Protein AF-A0A9D8K2C7-F1 (afdb_monomer)

Sequence (635 aa):
MTPASSPAPPLPLERQSLEAIFAPKTVAVIGATEEPGSVGRALLHNLIGSSFGGMVFPVNPKRPSVLGVKAYPRIADAPDPVDLAVIATPAPTVPAIVGECAQAGVKGGLITSTGFRERGAAGAELEKQVKAQAGAMRIVGPGSLGIMRPPIGLNATFARPSPRPGSIALVSQSATLGASILDWGQREQVGFSAFISTGGMLDADWSDFIELLDEDAHTQSILIYMESIPNPRAFISAARKAAYNKPIIALKAGRLAGSDAALDAAFRRCGVLRVDQLADLFSMAEVLTKQPRPKGSRLTIVTNAGGPGVVAADALLAGGGELADLSSDTITALNESLAGQWSQGNPVDIRNDATPERYAKAAEILSKDNNSDGLLVILTPLDVTEPTRAAELIAPFARVPGKPILAAWMGGDEVAAGIALLNGAGVPTFVYPDIAARAFNNMRRHSDTIRGIYETPAALDDEATSAQSASAIIQSAHEAGRTALDPAETAQLLAAYNIPMAAGDSGISQSGGFELAVASAIDEVFGPAILFGAGGRHVEAIGGTALGIPPLNTTLARRLMEQTRLYGPRRRSTSLARDPPLPHAIRDAERAARRNADHHSPHPPRRRTVMDFYFAPTRSRNALIATLSPDSSSM

Secondary structure (DSSP, 8-state):
-PPPPPPPPPPTT----THHHHS-SEEEEET----TT-HHHHHHHHHHHS---SEEEEE-TT-SEETTEE-BSSGGGSSS--SEEEE-S-GGGHHHHHHHHHHTT--EEEE----SGGG-HHHHHHHHHHHHHHTT-EEE-SS--EEEEGGGTEEEES-S--PPEEEEEEEES-HHHHHHHHHHHHHTT--EEEEEE-TT-SS--HHHHHHHHHH-TT-SEEEEEES--S-HHHHHHHHHHHHTTS-EEEEE--GGGS-HHHHHHHHHHHTEEEESSHHHHHHHHHHHHHSPPPSSSEEEEEESSHHHHHHHHHHHHHTT-EE----HHHHHHHHHHTTT-S-SSSSEE--TT--HHHHHHHHHHHHT-TT-SEEEEEE---TTT-HHHHHHHHGGGS-BTTB-EEEEE--SHHHHHHHHHHHHHT--EESSHHHHHHHHHHHHHHHHHHHHHS-PPPPPTTHHHHHHHHHHHHHHHHHTT-SS--HHHHHHHHHHTT-------S----SSPPEEEEEEEEETTTEEEEEEEE-GGGHHHH--EEEE-SSPPHHHHHHHHHTSTTSSPPP--SSS--PPPTHHHHHHHHHHHHTTSS--------------------SS----EEE--------

Structure (mmCIF, N/CA/C/O backbone):
data_AF-A0A9D8K2C7-F1
#
_entry.id   AF-A0A9D8K2C7-F1
#
loop_
_atom_site.group_PDB
_atom_site.id
_atom_site.type_symbol
_atom_site.label_atom_id
_atom_site.label_alt_id
_atom_site.label_comp_id
_atom_site.label_asym_id
_atom_site.label_entity_id
_atom_site.label_seq_id
_atom_site.pdbx_PDB_ins_code
_atom_site.Cartn_x
_atom_site.Cartn_y
_atom_site.Cartn_z
_atom_site.occupancy
_atom_site.B_iso_or_equiv
_atom_site.auth_seq_id
_atom_site.auth_comp_id
_atom_site.auth_asym_id
_atom_site.auth_atom_id
_atom_site.pdbx_PDB_model_num
ATOM 1 N N . MET A 1 1 ? 12.678 13.456 49.932 1.00 36.06 1 MET A N 1
ATOM 2 C CA . MET A 1 1 ? 11.507 12.974 49.172 1.00 36.06 1 MET A CA 1
ATOM 3 C C . MET A 1 1 ? 11.961 12.768 47.741 1.00 36.06 1 MET A C 1
ATOM 5 O O . MET A 1 1 ? 12.173 13.735 47.026 1.00 36.06 1 MET A O 1
ATOM 9 N N . THR A 1 2 ? 12.263 11.525 47.389 1.00 24.92 2 THR A N 1
ATOM 10 C CA . THR A 1 2 ? 12.669 11.099 46.046 1.00 24.92 2 THR A CA 1
ATOM 11 C C . THR A 1 2 ? 11.449 11.097 45.117 1.00 24.92 2 THR A C 1
ATOM 13 O O . THR A 1 2 ? 10.378 10.665 45.548 1.00 24.92 2 THR A O 1
ATOM 16 N N . PRO A 1 3 ? 11.561 11.583 43.869 1.00 30.11 3 PRO A N 1
ATOM 17 C CA . PRO A 1 3 ? 10.468 11.507 42.913 1.00 30.11 3 PRO A CA 1
ATOM 18 C C . PRO A 1 3 ? 10.289 10.047 42.480 1.00 30.11 3 PRO A C 1
ATOM 20 O O . PRO A 1 3 ? 11.251 9.376 42.108 1.00 30.11 3 PRO A O 1
ATOM 23 N N . ALA A 1 4 ? 9.057 9.552 42.583 1.00 28.48 4 ALA A N 1
ATOM 24 C CA . ALA A 1 4 ? 8.687 8.205 42.178 1.00 28.48 4 ALA A CA 1
ATOM 25 C C . ALA A 1 4 ? 8.972 8.002 40.681 1.00 28.48 4 ALA A C 1
ATOM 27 O O . ALA A 1 4 ? 8.486 8.754 39.834 1.00 28.48 4 ALA A O 1
ATOM 28 N N . SER A 1 5 ? 9.765 6.981 40.366 1.00 31.25 5 SER A N 1
ATOM 29 C CA . SER A 1 5 ? 9.952 6.472 39.013 1.00 31.25 5 SER A CA 1
ATOM 30 C C . SER A 1 5 ? 8.601 6.036 38.442 1.00 31.25 5 SER A C 1
ATOM 32 O O . SER A 1 5 ? 7.881 5.249 39.057 1.00 31.25 5 SER A O 1
ATOM 34 N N . SER A 1 6 ? 8.245 6.547 37.260 1.00 32.38 6 SER A N 1
ATOM 35 C CA . SER A 1 6 ? 7.119 5.998 36.496 1.00 32.38 6 SER A CA 1
ATOM 36 C C . SER A 1 6 ? 7.367 4.508 36.232 1.00 32.38 6 SER A C 1
ATOM 38 O O . SER A 1 6 ? 8.497 4.147 35.886 1.00 32.38 6 SER A O 1
ATOM 40 N N . PRO A 1 7 ? 6.357 3.637 36.392 1.00 31.56 7 PRO A N 1
ATOM 41 C CA . PRO A 1 7 ? 6.517 2.218 36.117 1.00 31.56 7 PRO A CA 1
ATOM 42 C C . PRO A 1 7 ? 6.860 2.016 34.637 1.00 31.56 7 PRO A C 1
ATOM 44 O O . PRO A 1 7 ? 6.276 2.651 33.756 1.00 31.56 7 PRO A O 1
ATOM 47 N N . ALA A 1 8 ? 7.836 1.146 34.376 1.00 32.53 8 ALA A N 1
ATOM 48 C CA . ALA A 1 8 ? 8.187 0.725 33.028 1.00 32.53 8 ALA A CA 1
ATOM 49 C C . ALA A 1 8 ? 6.946 0.159 32.306 1.00 32.53 8 ALA A C 1
ATOM 51 O O . ALA A 1 8 ? 6.132 -0.517 32.945 1.00 32.53 8 ALA A O 1
ATOM 52 N N . PRO A 1 9 ? 6.781 0.415 30.995 1.00 34.62 9 PRO A N 1
ATOM 53 C CA . PRO A 1 9 ? 5.708 -0.199 30.227 1.00 34.62 9 PRO A CA 1
ATOM 54 C C . PRO A 1 9 ? 5.828 -1.733 30.298 1.00 34.62 9 PRO A C 1
ATOM 56 O O . PRO A 1 9 ? 6.949 -2.252 30.294 1.00 34.62 9 PRO A O 1
ATOM 59 N N . PRO A 1 10 ? 4.704 -2.465 30.380 1.00 32.38 10 PRO A N 1
ATOM 60 C CA . PRO A 1 10 ? 4.723 -3.922 30.440 1.00 32.38 10 PRO A CA 1
ATOM 61 C C . PRO A 1 10 ? 5.419 -4.524 29.207 1.00 32.38 10 PRO A C 1
ATOM 63 O O . PRO A 1 10 ? 5.342 -3.986 28.101 1.00 32.38 10 PRO A O 1
ATOM 66 N N . LEU A 1 11 ? 6.127 -5.638 29.422 1.00 30.45 11 LEU A N 1
ATOM 67 C CA . LEU A 1 11 ? 6.847 -6.395 28.392 1.00 30.45 11 LEU A CA 1
ATOM 68 C C . LEU A 1 11 ? 5.890 -6.963 27.310 1.00 30.45 11 LEU A C 1
ATOM 70 O O . LEU A 1 11 ? 4.712 -7.176 27.595 1.00 30.45 11 LEU A O 1
ATOM 74 N N . PRO A 1 12 ? 6.373 -7.274 26.087 1.00 36.28 12 PRO A N 1
ATOM 75 C CA . PRO A 1 12 ? 5.540 -7.497 24.890 1.00 36.28 12 PRO A CA 1
ATOM 76 C C . PRO A 1 12 ? 4.705 -8.796 24.822 1.00 36.28 12 PRO A C 1
ATOM 78 O O . PRO A 1 12 ? 4.229 -9.135 23.745 1.00 36.28 12 PRO A O 1
ATOM 81 N N . LEU A 1 13 ? 4.536 -9.556 25.909 1.00 34.50 13 LEU A N 1
ATOM 82 C CA . LEU A 1 13 ? 4.024 -10.940 25.859 1.00 34.50 13 LEU A CA 1
ATOM 83 C C . LEU A 1 13 ? 2.559 -11.142 26.303 1.00 34.50 13 LEU A C 1
ATOM 85 O O . LEU A 1 13 ? 2.091 -12.274 26.301 1.00 34.50 13 LEU A O 1
ATOM 89 N N . GLU A 1 14 ? 1.803 -10.082 26.607 1.00 37.16 14 GLU A N 1
ATOM 90 C CA . GLU A 1 14 ? 0.367 -10.179 26.962 1.00 37.16 14 GLU A CA 1
ATOM 91 C C . GLU A 1 14 ? -0.550 -9.281 26.107 1.00 37.16 14 GLU A C 1
ATOM 93 O O . GLU A 1 14 ? -1.615 -8.846 26.548 1.00 37.16 14 GLU A O 1
ATOM 98 N N . ARG A 1 15 ? -0.185 -8.975 24.855 1.00 51.72 15 ARG A N 1
ATOM 99 C CA . ARG A 1 15 ? -1.154 -8.356 23.935 1.00 51.72 15 ARG A CA 1
ATOM 100 C C . ARG A 1 15 ? -2.144 -9.421 23.469 1.00 51.72 15 ARG A C 1
ATOM 102 O O . ARG A 1 15 ? -1.786 -10.317 22.713 1.00 51.72 15 ARG A O 1
ATOM 109 N N . GLN A 1 16 ? -3.391 -9.334 23.932 1.00 59.31 16 GLN A N 1
ATOM 110 C CA . GLN A 1 16 ? -4.469 -10.197 23.446 1.00 59.31 16 GLN A CA 1
ATOM 111 C C . GLN A 1 16 ? -4.608 -10.056 21.924 1.00 59.31 16 GLN A C 1
ATOM 113 O O . GLN A 1 16 ? -4.633 -8.939 21.399 1.00 59.31 16 GLN A O 1
ATOM 118 N N . SER A 1 17 ? -4.673 -11.197 21.237 1.00 79.44 17 SER A N 1
ATOM 119 C CA . SER A 1 17 ? -4.676 -11.302 19.775 1.00 79.44 17 SER A CA 1
ATOM 120 C C . SER A 1 17 ? -5.853 -10.556 19.130 1.00 79.44 17 SER A C 1
ATOM 122 O O . SER A 1 17 ? -6.982 -10.617 19.617 1.00 79.44 17 SER A O 1
ATOM 124 N N . LEU A 1 18 ? -5.607 -9.902 17.987 1.00 91.75 18 LEU A N 1
ATOM 125 C CA . LEU A 1 18 ? -6.655 -9.325 17.130 1.00 91.75 18 LEU A CA 1
ATOM 126 C C . LEU A 1 18 ? -7.414 -10.391 16.312 1.00 91.75 18 LEU A C 1
ATOM 128 O O . LEU A 1 18 ? -8.276 -10.050 15.504 1.00 91.75 18 LEU A O 1
ATOM 132 N N . GLU A 1 19 ? -7.136 -11.681 16.511 1.00 91.00 19 GLU A N 1
ATOM 133 C CA . GLU A 1 19 ? -7.762 -12.789 15.779 1.00 91.00 19 GLU A CA 1
ATOM 134 C C . GLU A 1 19 ? -9.296 -12.753 15.824 1.00 91.00 19 GLU A C 1
ATOM 136 O O . GLU A 1 19 ? -9.931 -12.948 14.792 1.00 91.00 19 GLU A O 1
ATOM 141 N N . ALA A 1 20 ? -9.903 -12.395 16.961 1.00 93.94 20 ALA A N 1
ATOM 142 C CA . ALA A 1 20 ? -11.362 -12.277 17.073 1.00 93.94 20 ALA A CA 1
ATOM 143 C C . ALA A 1 20 ? -11.963 -11.213 16.136 1.00 93.94 20 ALA A C 1
ATOM 145 O O . ALA A 1 20 ? -13.133 -11.293 15.783 1.00 93.94 20 ALA A O 1
ATOM 146 N N . ILE A 1 21 ? -11.170 -10.222 15.721 1.00 96.44 21 ILE A N 1
ATOM 147 C CA . ILE A 1 21 ? -11.585 -9.193 14.766 1.00 96.44 21 ILE A CA 1
ATOM 148 C C . ILE A 1 21 ? -11.337 -9.673 13.329 1.00 96.44 21 ILE A C 1
ATOM 150 O O . ILE A 1 21 ? -12.168 -9.452 12.456 1.00 96.44 21 ILE A O 1
ATOM 154 N N . PHE A 1 22 ? -10.225 -10.363 13.070 1.00 95.12 22 PHE A N 1
ATOM 155 C CA . PHE A 1 22 ? -9.765 -10.673 11.710 1.00 95.12 22 PHE A CA 1
ATOM 156 C C . PHE A 1 22 ? -10.126 -12.066 11.185 1.00 95.12 22 PHE A C 1
ATOM 158 O O . PHE A 1 22 ? -10.127 -12.276 9.975 1.00 95.12 22 PHE A O 1
ATOM 165 N N . ALA A 1 23 ? -10.450 -13.008 12.058 1.00 94.75 23 ALA A N 1
ATOM 166 C CA . ALA A 1 23 ? -10.960 -14.327 11.705 1.00 94.75 23 ALA A CA 1
ATOM 167 C C . ALA A 1 23 ? -12.166 -14.717 12.590 1.00 94.75 23 ALA A C 1
ATOM 169 O O . ALA A 1 23 ? -12.165 -15.797 13.185 1.00 94.75 23 ALA A O 1
ATOM 170 N N . PRO A 1 24 ? -13.201 -13.855 12.706 1.00 96.88 24 PRO A N 1
ATOM 171 C CA . PRO A 1 24 ? -14.381 -14.157 13.502 1.00 96.88 24 PRO A CA 1
ATOM 172 C C . PRO A 1 24 ? -15.173 -15.307 12.881 1.00 96.88 24 PRO A C 1
ATOM 174 O O . PRO A 1 24 ? -15.330 -15.389 11.661 1.00 96.88 24 PRO A O 1
ATOM 177 N N . LYS A 1 25 ? -15.750 -16.151 13.734 1.00 96.19 25 LYS A N 1
ATOM 178 C CA . LYS A 1 25 ? -16.777 -17.128 13.356 1.00 96.19 25 LYS A CA 1
ATOM 179 C C . LYS A 1 25 ? -18.174 -16.543 13.523 1.00 96.19 25 LYS A C 1
ATOM 181 O O . LYS A 1 25 ? -19.073 -16.908 12.769 1.00 96.19 25 LYS A O 1
ATOM 186 N N . THR A 1 26 ? -18.335 -15.609 14.458 1.00 97.69 26 THR A N 1
ATOM 187 C CA . THR A 1 26 ? -19.609 -14.951 14.756 1.00 97.69 26 THR A CA 1
ATOM 188 C C . THR A 1 26 ? -19.449 -13.434 14.806 1.00 97.69 26 THR A C 1
ATOM 190 O O . THR A 1 26 ? -18.631 -12.915 15.568 1.00 97.69 26 THR A O 1
ATOM 193 N N . VAL A 1 27 ? -20.269 -12.709 14.040 1.00 98.50 27 VAL A N 1
ATOM 194 C CA . VAL A 1 27 ? -20.254 -11.241 13.958 1.00 98.50 27 VAL A CA 1
ATOM 195 C C . VAL A 1 27 ? -21.612 -10.668 14.358 1.00 98.50 27 VAL A C 1
ATOM 197 O O . VAL A 1 27 ? -22.629 -10.995 13.751 1.00 98.50 27 VAL A O 1
ATOM 200 N N . ALA A 1 28 ? -21.645 -9.760 15.333 1.00 98.62 28 ALA A N 1
ATOM 201 C CA . ALA A 1 28 ? -22.831 -8.970 15.650 1.00 98.62 28 ALA A CA 1
ATOM 202 C C . ALA A 1 28 ? -22.754 -7.582 15.002 1.00 98.62 28 ALA A C 1
ATOM 204 O O . ALA A 1 28 ? -21.729 -6.909 15.089 1.00 98.62 28 ALA A O 1
ATOM 205 N N . VAL A 1 29 ? -23.847 -7.119 14.390 1.00 98.62 29 VAL A N 1
ATOM 206 C CA . VAL A 1 29 ? -23.952 -5.768 13.814 1.00 98.62 29 VAL A CA 1
ATOM 207 C C . VAL A 1 29 ? -24.881 -4.927 14.684 1.00 98.62 29 VAL A C 1
ATOM 209 O O . VAL A 1 29 ? -26.107 -5.029 14.592 1.00 98.62 29 VAL A O 1
ATOM 212 N N . ILE A 1 30 ? -24.299 -4.084 15.533 1.00 98.56 30 ILE A N 1
ATOM 213 C CA . ILE A 1 30 ? -25.018 -3.214 16.466 1.00 98.56 30 ILE A CA 1
ATOM 214 C C . ILE A 1 30 ? -25.330 -1.883 15.789 1.00 98.56 30 ILE A C 1
ATOM 216 O O . ILE A 1 30 ? -24.434 -1.159 15.355 1.00 98.56 30 ILE A O 1
ATOM 220 N N . GLY A 1 31 ? -26.621 -1.563 15.697 1.00 97.06 31 GLY A N 1
ATOM 221 C CA . GLY A 1 31 ? -27.118 -0.488 14.834 1.00 97.06 31 GLY A CA 1
ATOM 222 C C . GLY A 1 31 ? -27.579 -0.983 13.459 1.00 97.06 31 GLY A C 1
ATOM 223 O O . GLY A 1 31 ? -27.831 -0.169 12.572 1.00 97.06 31 GLY A O 1
ATOM 224 N N . ALA A 1 32 ? -27.723 -2.302 13.270 1.00 97.31 32 ALA A N 1
ATOM 225 C CA . ALA A 1 32 ? -28.324 -2.874 12.069 1.00 97.31 32 ALA A CA 1
ATOM 226 C C . ALA A 1 32 ? -29.732 -2.306 11.836 1.00 97.31 32 ALA A C 1
ATOM 228 O O . ALA A 1 32 ? -30.547 -2.224 12.754 1.00 97.31 32 ALA A O 1
ATOM 229 N N . THR A 1 33 ? -30.042 -1.913 10.604 1.00 96.81 33 THR A N 1
ATOM 230 C CA . THR A 1 33 ? -31.324 -1.289 10.251 1.00 96.81 33 THR A CA 1
ATOM 231 C C . THR A 1 33 ? -31.664 -1.546 8.784 1.00 96.81 33 THR A C 1
ATOM 233 O O . THR A 1 33 ? -30.819 -1.959 7.991 1.00 96.81 33 THR A O 1
ATOM 236 N N . GLU A 1 34 ? -32.919 -1.309 8.410 1.00 95.19 34 GLU A N 1
ATOM 237 C CA . GLU A 1 34 ? -33.369 -1.378 7.017 1.00 95.19 34 GLU A CA 1
ATOM 238 C C . GLU A 1 34 ? -33.320 -0.030 6.302 1.00 95.19 34 GLU A C 1
ATOM 240 O O . GLU A 1 34 ? -33.529 0.025 5.094 1.00 95.19 34 GLU A O 1
ATOM 245 N N . GLU A 1 35 ? -33.012 1.040 7.033 1.00 96.06 35 GLU A N 1
ATOM 246 C CA . GLU A 1 35 ? -32.975 2.398 6.505 1.00 96.06 35 GLU A CA 1
ATOM 247 C C . GLU A 1 35 ? -31.947 2.528 5.364 1.00 96.06 35 GLU A C 1
ATOM 249 O O . GLU A 1 35 ? -30.747 2.303 5.586 1.00 96.06 35 GLU A O 1
ATOM 254 N N . PRO A 1 36 ? -32.389 2.858 4.134 1.00 93.94 36 PRO A N 1
ATOM 255 C CA . PRO A 1 36 ? -31.495 3.056 2.998 1.00 93.94 36 PRO A CA 1
ATOM 256 C C . PRO A 1 36 ? -30.438 4.130 3.284 1.00 93.94 36 PRO A C 1
ATOM 258 O O . PRO A 1 36 ? -30.740 5.170 3.856 1.00 93.94 36 PRO A O 1
ATOM 261 N N . GLY A 1 37 ? -29.189 3.879 2.884 1.00 92.69 37 GLY A N 1
ATOM 262 C CA . GLY A 1 37 ? -28.073 4.817 3.078 1.00 92.69 37 GLY A CA 1
ATOM 263 C C . GLY A 1 37 ? -27.438 4.805 4.475 1.00 92.69 37 GLY A C 1
ATOM 264 O O . GLY A 1 37 ? -26.394 5.422 4.663 1.00 92.69 37 GLY A O 1
ATOM 265 N N . SER A 1 38 ? -28.008 4.082 5.443 1.00 96.62 38 SER A N 1
ATOM 266 C CA . SER A 1 38 ? -27.406 3.938 6.772 1.00 96.62 38 SER A CA 1
ATOM 267 C C . SER A 1 38 ? -26.191 2.996 6.776 1.00 96.62 38 SER A C 1
ATOM 269 O O . SER A 1 38 ? -26.147 1.985 6.067 1.00 96.62 38 SER A O 1
ATOM 271 N N . VAL A 1 39 ? -25.216 3.293 7.642 1.00 96.88 39 VAL A N 1
ATOM 272 C CA . VAL A 1 39 ? -24.001 2.475 7.828 1.00 96.88 39 VAL A CA 1
ATOM 273 C C . VAL A 1 39 ? -24.344 1.066 8.316 1.00 96.88 39 VAL A C 1
ATOM 275 O O . VAL A 1 39 ? -23.843 0.086 7.769 1.00 96.88 39 VAL A O 1
ATOM 278 N N . GLY A 1 40 ? -25.246 0.945 9.296 1.00 97.50 40 GLY A N 1
ATOM 279 C CA . GLY A 1 40 ? -25.658 -0.349 9.846 1.00 97.50 40 GLY A CA 1
ATOM 280 C C . GLY A 1 40 ? -26.328 -1.265 8.818 1.00 97.50 40 GLY A C 1
ATOM 281 O O . GLY A 1 40 ? -26.097 -2.473 8.836 1.00 97.50 40 GLY A O 1
ATOM 282 N N . ARG A 1 41 ? -27.108 -0.704 7.879 1.00 97.38 41 ARG A N 1
ATOM 283 C CA . ARG A 1 41 ? -27.660 -1.467 6.750 1.00 97.38 41 ARG A CA 1
ATOM 284 C C . ARG A 1 41 ? -26.556 -1.967 5.821 1.00 97.38 41 ARG A C 1
ATOM 286 O O . ARG A 1 41 ? -26.582 -3.132 5.438 1.00 97.38 41 ARG A O 1
ATOM 293 N N . ALA A 1 42 ? -25.623 -1.090 5.445 1.00 97.12 42 ALA A N 1
ATOM 294 C CA . ALA A 1 42 ? -24.540 -1.420 4.520 1.00 97.12 42 ALA A CA 1
ATOM 295 C C . ALA A 1 42 ? -23.621 -2.517 5.079 1.00 97.12 42 ALA A C 1
ATOM 297 O O . ALA A 1 42 ? -23.322 -3.472 4.371 1.00 97.12 42 ALA A O 1
ATOM 298 N N . LEU A 1 43 ? -23.255 -2.425 6.362 1.00 97.44 43 LEU A N 1
ATOM 299 C CA . LEU A 1 43 ? -22.472 -3.448 7.060 1.00 97.44 43 LEU A CA 1
ATOM 300 C C . LEU A 1 43 ? -23.153 -4.815 7.033 1.00 97.44 43 LEU A C 1
ATOM 302 O O . LEU A 1 43 ? -22.537 -5.804 6.642 1.00 97.44 43 LEU A O 1
ATOM 306 N N . LEU A 1 44 ? -24.430 -4.868 7.425 1.00 97.50 44 LEU A N 1
ATOM 307 C CA . LEU A 1 44 ? -25.172 -6.123 7.436 1.00 97.50 44 LEU A CA 1
ATOM 308 C C . LEU A 1 44 ? -25.287 -6.703 6.023 1.00 97.50 44 LEU A C 1
ATOM 310 O O . LEU A 1 44 ? -25.009 -7.880 5.834 1.00 97.50 44 LEU A O 1
ATOM 314 N N . HIS A 1 45 ? -25.642 -5.873 5.038 1.00 96.50 45 HIS A N 1
ATOM 315 C CA . HIS A 1 45 ? -25.727 -6.278 3.636 1.00 96.50 45 HIS A CA 1
ATOM 316 C C . HIS A 1 45 ? -24.400 -6.845 3.112 1.00 96.50 45 HIS A C 1
ATOM 318 O O . HIS A 1 45 ? -24.396 -7.870 2.439 1.00 96.50 45 HIS A O 1
ATOM 324 N N . ASN A 1 46 ? -23.275 -6.206 3.430 1.00 96.00 46 ASN A N 1
ATOM 325 C CA . ASN A 1 46 ? -21.958 -6.641 2.975 1.00 96.00 46 ASN A CA 1
ATOM 326 C C . ASN A 1 46 ? -21.505 -7.954 3.620 1.00 96.00 46 ASN A C 1
ATOM 328 O O . ASN A 1 46 ? -20.892 -8.767 2.936 1.00 96.00 46 ASN A O 1
ATOM 332 N N . LEU A 1 47 ? -21.828 -8.172 4.897 1.00 95.75 47 LEU A N 1
ATOM 333 C CA . LEU A 1 47 ? -21.513 -9.413 5.606 1.00 95.75 47 LEU A CA 1
ATOM 334 C C . LEU A 1 47 ? -22.339 -10.602 5.107 1.00 95.75 47 LEU A C 1
ATOM 336 O O . LEU A 1 47 ? -21.795 -11.689 4.958 1.00 95.75 47 LEU A O 1
ATOM 340 N N . ILE A 1 48 ? -23.638 -10.412 4.851 1.00 94.38 48 ILE A N 1
ATOM 341 C CA . ILE A 1 48 ? -24.517 -11.500 4.379 1.00 94.38 48 ILE A CA 1
ATOM 342 C C . ILE A 1 48 ? -24.437 -11.714 2.862 1.00 94.38 48 ILE A C 1
ATOM 344 O O . ILE A 1 48 ? -24.795 -12.779 2.372 1.00 94.38 48 ILE A O 1
ATOM 348 N N . GLY A 1 49 ? -24.020 -10.688 2.114 1.00 91.19 49 GLY A N 1
ATOM 349 C CA . GLY A 1 49 ? -23.866 -10.734 0.661 1.00 91.19 49 GLY A CA 1
ATOM 350 C C . GLY A 1 49 ? -22.500 -11.243 0.199 1.00 91.19 49 GLY A C 1
ATOM 351 O O . GLY A 1 49 ? -22.314 -11.467 -0.996 1.00 91.19 49 GLY A O 1
ATOM 352 N N . SER A 1 50 ? -21.536 -11.404 1.108 1.00 89.44 50 SER A N 1
ATOM 353 C CA . SER A 1 50 ? -20.226 -11.978 0.807 1.00 89.44 50 SER A CA 1
ATOM 354 C C . SER A 1 50 ? -20.202 -13.493 1.034 1.00 89.44 50 SER A C 1
ATOM 356 O O . SER A 1 50 ? -21.144 -14.090 1.547 1.00 89.44 50 SER A O 1
ATOM 358 N N . SER A 1 51 ? -19.091 -14.142 0.683 1.00 91.25 51 SER A N 1
ATOM 359 C CA . SER A 1 51 ? -18.843 -15.561 0.973 1.00 91.25 51 SER A CA 1
ATOM 360 C C . SER A 1 51 ? -18.427 -15.823 2.430 1.00 91.25 51 SER A C 1
ATOM 362 O O . SER A 1 51 ? -17.761 -16.821 2.706 1.00 91.25 51 SER A O 1
ATOM 364 N N . PHE A 1 52 ? -18.765 -14.923 3.362 1.00 94.38 52 PHE A N 1
ATOM 365 C CA . PHE A 1 52 ? -18.448 -15.083 4.778 1.00 94.38 52 PHE A CA 1
ATOM 366 C C . PHE A 1 52 ? -19.197 -16.298 5.339 1.00 94.38 52 PHE A C 1
ATOM 368 O O . PHE A 1 52 ? -20.415 -16.288 5.470 1.00 94.38 52 PHE A O 1
ATOM 375 N N . GLY A 1 53 ? -18.462 -17.361 5.665 1.00 89.69 53 GLY A N 1
ATOM 376 C CA . GLY A 1 53 ? -19.035 -18.616 6.168 1.00 89.69 53 GLY A CA 1
ATOM 377 C C . GLY A 1 53 ? -19.429 -18.601 7.650 1.00 89.69 53 GLY A C 1
ATOM 378 O O . GLY A 1 53 ? -19.751 -19.655 8.193 1.00 89.69 53 GLY A O 1
ATOM 379 N N . GLY A 1 54 ? -19.338 -17.447 8.318 1.00 94.50 54 GLY A N 1
ATOM 380 C CA . GLY A 1 54 ? -19.659 -17.278 9.735 1.00 94.50 54 GLY A CA 1
ATOM 381 C C . GLY A 1 54 ? -21.112 -16.874 9.999 1.00 94.50 54 GLY A C 1
ATOM 382 O O . GLY A 1 54 ? -21.882 -16.571 9.088 1.00 94.50 54 GLY A O 1
ATOM 383 N N . MET A 1 55 ? -21.488 -16.841 11.277 1.00 97.00 55 MET A N 1
ATOM 384 C CA . MET A 1 55 ? -22.812 -16.400 11.724 1.00 97.00 55 MET A CA 1
ATOM 385 C C . MET A 1 55 ? -22.869 -14.877 11.841 1.00 97.00 55 MET A C 1
ATOM 387 O O . MET A 1 55 ? -21.932 -14.248 12.334 1.00 97.00 55 MET A O 1
ATOM 391 N N . VAL A 1 56 ? -23.987 -14.279 11.420 1.00 98.06 56 VAL A N 1
ATOM 392 C CA . VAL A 1 56 ? -24.203 -12.827 11.477 1.00 98.06 56 VAL A CA 1
ATOM 393 C C . VAL A 1 56 ? -25.467 -12.517 12.276 1.00 98.06 56 VAL A C 1
ATOM 395 O O . VAL A 1 56 ? -26.560 -12.947 11.908 1.00 98.06 56 VAL A O 1
ATOM 398 N N . PHE A 1 57 ? -25.328 -11.738 13.352 1.00 98.38 57 PHE A N 1
ATOM 399 C CA . PHE A 1 57 ? -26.423 -11.346 14.242 1.00 98.38 57 PHE A CA 1
ATOM 400 C C . PHE A 1 57 ? -26.699 -9.835 14.173 1.00 98.38 57 PHE A C 1
ATOM 402 O O . PHE A 1 57 ? -25.949 -9.031 14.732 1.00 98.38 57 PHE A O 1
ATOM 409 N N . PRO A 1 58 ? -27.788 -9.402 13.520 1.00 98.50 58 PRO A N 1
ATOM 410 C CA . PRO A 1 58 ? -28.268 -8.030 13.625 1.00 98.50 58 PRO A CA 1
ATOM 411 C C . PRO A 1 58 ? -28.722 -7.721 15.058 1.00 98.50 58 PRO A C 1
ATOM 413 O O . PRO A 1 58 ? -29.533 -8.456 15.624 1.00 98.50 58 PRO A O 1
ATOM 416 N N . VAL A 1 59 ? -28.267 -6.602 15.626 1.00 98.25 59 VAL A N 1
ATOM 417 C CA . VAL A 1 59 ? -28.729 -6.114 16.933 1.00 98.25 59 VAL A CA 1
ATOM 418 C C . VAL A 1 59 ? -29.491 -4.802 16.748 1.00 98.25 59 VAL A C 1
ATOM 420 O O . VAL A 1 59 ? -28.927 -3.784 16.329 1.00 98.25 59 VAL A O 1
ATOM 423 N N . ASN A 1 60 ? -30.794 -4.839 17.040 1.00 96.88 60 ASN A N 1
ATOM 424 C CA . ASN A 1 60 ? -31.712 -3.709 16.954 1.00 96.88 60 ASN A CA 1
ATOM 425 C C . ASN A 1 60 ? -32.851 -3.844 17.991 1.00 96.88 60 ASN A C 1
ATOM 427 O O . ASN A 1 60 ? -33.623 -4.798 17.919 1.00 96.88 60 ASN A O 1
ATOM 431 N N . PRO A 1 61 ? -33.047 -2.868 18.898 1.00 94.44 61 PRO A N 1
ATOM 432 C CA . PRO A 1 61 ? -34.059 -2.959 19.957 1.00 94.44 61 PRO A CA 1
ATOM 433 C C . PRO A 1 61 ? -35.510 -2.822 19.472 1.00 94.44 61 PRO A C 1
ATOM 435 O O . PRO A 1 61 ? -36.435 -3.129 20.217 1.00 94.44 61 PRO A O 1
ATOM 438 N N . LYS A 1 62 ? -35.737 -2.320 18.252 1.00 95.12 62 LYS A N 1
ATOM 439 C CA . LYS A 1 62 ? -37.075 -1.982 17.734 1.00 95.12 62 LYS A CA 1
ATOM 440 C C . LYS A 1 62 ? -37.600 -2.978 16.707 1.00 95.12 62 LYS A C 1
ATOM 442 O O . LYS A 1 62 ? -38.789 -2.948 16.401 1.00 95.12 62 LYS A O 1
ATOM 447 N N . ARG A 1 63 ? -36.729 -3.796 16.113 1.00 93.31 63 ARG A N 1
ATOM 448 C CA . ARG A 1 63 ? -37.077 -4.652 14.974 1.00 93.31 63 ARG A CA 1
ATOM 449 C C . ARG A 1 63 ? -36.751 -6.111 15.282 1.00 93.31 63 ARG A C 1
ATOM 451 O O . ARG A 1 63 ? -35.616 -6.382 15.652 1.00 93.31 63 ARG A O 1
ATOM 458 N N . PRO A 1 64 ? -37.690 -7.049 15.063 1.00 95.25 64 PRO A N 1
ATOM 459 C CA . PRO A 1 64 ? -37.427 -8.480 15.220 1.00 95.25 64 PRO A CA 1
ATOM 460 C C . PRO A 1 64 ? -36.634 -9.078 14.044 1.00 95.25 64 PRO A C 1
ATOM 462 O O . PRO A 1 64 ? -36.128 -10.194 14.142 1.00 95.25 64 PRO A O 1
ATOM 465 N N . SER A 1 65 ? -36.518 -8.354 12.926 1.00 97.25 65 SER A N 1
ATOM 466 C CA . SER A 1 65 ? -35.721 -8.737 11.760 1.00 97.25 65 SER A CA 1
ATOM 467 C C . SER A 1 65 ? -35.156 -7.515 11.039 1.00 97.25 65 SER A C 1
ATOM 469 O O . SER A 1 65 ? -35.781 -6.452 11.016 1.00 97.25 65 SER A O 1
ATOM 471 N N . VAL A 1 66 ? -33.996 -7.680 10.408 1.00 97.38 66 VAL A N 1
ATOM 472 C CA . VAL A 1 66 ? -33.375 -6.689 9.521 1.00 97.38 66 VAL A CA 1
ATOM 473 C C . VAL A 1 66 ? -32.869 -7.423 8.284 1.00 97.38 66 VAL A C 1
ATOM 475 O O . VAL A 1 66 ? -32.127 -8.390 8.425 1.00 97.38 66 VAL A O 1
ATOM 478 N N . LEU A 1 67 ? -33.255 -6.984 7.078 1.00 95.19 67 LEU A N 1
ATOM 479 C CA . LEU A 1 67 ? -32.836 -7.631 5.820 1.00 95.19 67 LEU A CA 1
ATOM 480 C C . LEU A 1 67 ? -33.219 -9.123 5.741 1.00 95.19 67 LEU A C 1
ATOM 482 O O . LEU A 1 67 ? -32.502 -9.931 5.161 1.00 95.19 67 LEU A O 1
ATOM 486 N N . GLY A 1 68 ? -34.347 -9.497 6.350 1.00 95.19 68 GLY A N 1
ATOM 487 C CA . GLY A 1 68 ? -34.801 -10.892 6.415 1.00 95.19 68 GLY A CA 1
ATOM 488 C C . GLY A 1 68 ? -34.038 -11.773 7.412 1.00 95.19 68 GLY A C 1
ATOM 489 O O . GLY A 1 68 ? -34.404 -12.930 7.592 1.00 95.19 68 GLY A O 1
ATOM 490 N N . VAL A 1 69 ? -33.028 -11.238 8.106 1.00 96.69 69 VAL A N 1
ATOM 491 C CA . VAL A 1 69 ? -32.282 -11.938 9.160 1.00 96.69 69 VAL A CA 1
ATOM 492 C C . VAL A 1 69 ? -32.896 -11.609 10.520 1.00 96.69 69 VAL A C 1
ATOM 494 O O . VAL A 1 69 ? -33.215 -10.449 10.797 1.00 96.69 69 VAL A O 1
ATOM 497 N N . LYS A 1 70 ? -33.074 -12.620 11.381 1.00 97.62 70 LYS A N 1
ATOM 498 C CA . LYS A 1 70 ? -33.587 -12.439 12.749 1.00 97.62 70 LYS A CA 1
ATOM 499 C C . LYS A 1 70 ? -32.679 -11.490 13.531 1.00 97.62 70 LYS A C 1
ATOM 501 O O . LYS A 1 70 ? -31.475 -11.711 13.593 1.00 97.62 70 LYS A O 1
ATOM 506 N N . ALA A 1 71 ? -33.270 -10.463 14.129 1.00 98.06 71 ALA A N 1
ATOM 507 C CA . ALA A 1 71 ? -32.568 -9.455 14.907 1.00 98.06 71 ALA A CA 1
ATOM 508 C C . ALA A 1 71 ? -32.841 -9.622 16.405 1.00 98.06 71 ALA A C 1
ATOM 510 O O . ALA A 1 71 ? -33.907 -10.091 16.812 1.00 98.06 71 ALA A O 1
ATOM 511 N N . TYR A 1 72 ? -31.866 -9.221 17.214 1.00 98.19 72 TYR A N 1
ATOM 512 C CA . TYR A 1 72 ? -31.903 -9.326 18.670 1.00 98.19 72 TYR A CA 1
ATOM 513 C C . TYR A 1 72 ? -31.894 -7.931 19.301 1.00 98.19 72 TYR A C 1
ATOM 515 O O . TYR A 1 72 ? -31.225 -7.036 18.781 1.00 98.19 72 TYR A O 1
ATOM 523 N N . PRO A 1 73 ? -32.622 -7.698 20.405 1.00 96.44 73 PRO A N 1
ATOM 524 C CA . PRO A 1 73 ? -32.684 -6.369 20.996 1.00 96.44 73 PRO A CA 1
ATOM 525 C C . PRO A 1 73 ? -31.374 -5.965 21.679 1.00 96.44 73 PRO A C 1
ATOM 527 O O . PRO A 1 73 ? -31.028 -4.783 21.653 1.00 96.44 73 PRO A O 1
ATOM 530 N N . ARG A 1 74 ? -30.633 -6.928 22.240 1.00 96.25 74 ARG A N 1
ATOM 531 C CA . ARG A 1 74 ? -29.304 -6.736 22.835 1.00 96.25 74 ARG A CA 1
ATOM 532 C C . ARG A 1 74 ? -28.359 -7.841 22.387 1.00 96.25 74 ARG A C 1
ATOM 534 O O . ARG A 1 74 ? -28.793 -8.911 21.966 1.00 96.25 74 ARG A O 1
ATOM 541 N N . ILE A 1 75 ? -27.059 -7.602 22.541 1.00 96.12 75 ILE A N 1
ATOM 542 C CA . ILE A 1 75 ? -26.034 -8.590 22.190 1.00 96.12 75 ILE A CA 1
ATOM 543 C C . ILE A 1 75 ? -26.116 -9.863 23.043 1.00 96.12 75 ILE A C 1
ATOM 545 O O . ILE A 1 75 ? -25.937 -10.955 22.521 1.00 96.12 75 ILE A O 1
ATOM 549 N N . ALA A 1 76 ? -26.473 -9.735 24.324 1.00 95.38 76 ALA A N 1
ATOM 550 C CA . ALA A 1 76 ? -26.634 -10.866 25.239 1.00 95.38 76 ALA A CA 1
ATOM 551 C C . ALA A 1 76 ? -27.812 -11.793 24.881 1.00 95.38 76 ALA A C 1
ATOM 553 O O . ALA A 1 76 ? -27.897 -12.897 25.406 1.00 95.38 76 ALA A O 1
ATOM 554 N N . ASP A 1 77 ? -28.724 -11.343 24.012 1.00 96.44 77 ASP A N 1
ATOM 555 C CA . ASP A 1 77 ? -29.859 -12.147 23.554 1.00 96.44 77 ASP A CA 1
ATOM 556 C C . ASP A 1 77 ? -29.505 -12.989 22.307 1.00 96.44 77 ASP A C 1
ATOM 558 O O . ASP A 1 77 ? -30.337 -13.772 21.842 1.00 96.44 77 ASP A O 1
ATOM 562 N N . ALA A 1 78 ? -28.295 -12.828 21.748 1.00 94.88 78 ALA A N 1
ATOM 563 C CA . ALA A 1 78 ? -27.801 -13.664 20.659 1.00 94.88 78 ALA A CA 1
ATOM 564 C C . ALA A 1 78 ? -27.614 -15.122 21.138 1.00 94.88 78 ALA A C 1
ATOM 566 O O . ALA A 1 78 ? -27.164 -15.346 22.262 1.00 94.88 78 ALA A O 1
ATOM 567 N N . PRO A 1 79 ? -27.955 -16.123 20.307 1.00 94.38 79 PRO A N 1
ATOM 568 C CA . PRO A 1 79 ? -27.980 -17.525 20.724 1.00 94.38 79 PRO A CA 1
ATOM 569 C C . PRO A 1 79 ? -26.586 -18.138 20.886 1.00 94.38 79 PRO A C 1
ATOM 571 O O . PRO A 1 79 ? -26.439 -19.107 21.627 1.00 94.38 79 PRO A O 1
ATOM 574 N N . ASP A 1 80 ? -25.580 -17.571 20.218 1.00 94.94 80 ASP A N 1
ATOM 575 C CA . ASP A 1 80 ? -24.208 -18.067 20.200 1.00 94.94 80 ASP A CA 1
ATOM 576 C C . ASP A 1 80 ? -23.218 -16.971 20.623 1.00 94.94 80 ASP A C 1
ATOM 578 O O . ASP A 1 80 ? -23.475 -15.785 20.378 1.00 94.94 80 ASP A O 1
ATOM 582 N N . PRO A 1 81 ? -22.061 -17.342 21.208 1.00 94.81 81 PRO A N 1
ATOM 583 C CA . PRO A 1 81 ? -21.005 -16.394 21.543 1.00 94.81 81 PRO A CA 1
ATOM 584 C C . PRO A 1 81 ? -20.561 -15.573 20.328 1.00 94.81 81 PRO A C 1
ATOM 586 O O . PRO A 1 81 ? -20.305 -16.112 19.248 1.00 94.81 81 PRO A O 1
ATOM 589 N N . VAL A 1 82 ? -20.448 -14.260 20.525 1.00 97.69 82 VAL A N 1
ATOM 590 C CA . VAL A 1 82 ? -20.036 -13.305 19.492 1.00 97.69 82 VAL A CA 1
ATOM 591 C C . VAL A 1 82 ? -18.534 -13.048 19.593 1.00 97.69 82 VAL A C 1
ATOM 593 O O . VAL A 1 82 ? -18.048 -12.623 20.640 1.00 97.69 82 VAL A O 1
ATOM 596 N N . ASP A 1 83 ? -17.803 -13.246 18.493 1.00 97.56 83 ASP A N 1
ATOM 597 C CA . ASP A 1 83 ? -16.367 -12.944 18.431 1.00 97.56 83 ASP A CA 1
ATOM 598 C C . ASP A 1 83 ? -16.129 -11.448 18.187 1.00 97.56 83 ASP A C 1
ATOM 600 O O . ASP A 1 83 ? -15.331 -10.819 18.888 1.00 97.56 83 ASP A O 1
ATOM 604 N N . LEU A 1 84 ? -16.858 -10.887 17.212 1.00 98.50 84 LEU A N 1
ATOM 605 C CA . LEU A 1 84 ? -16.729 -9.507 16.746 1.00 98.50 84 LEU A CA 1
ATOM 606 C C . LEU A 1 84 ? -18.055 -8.745 16.856 1.00 98.50 84 LEU A C 1
ATOM 608 O O . LEU A 1 84 ? -19.034 -9.096 16.199 1.00 98.50 84 LEU A O 1
ATOM 612 N N . ALA A 1 85 ? -18.066 -7.640 17.599 1.00 98.62 85 ALA A N 1
ATOM 613 C CA . ALA A 1 85 ? -19.147 -6.659 17.581 1.00 98.62 85 ALA A CA 1
ATOM 614 C C . ALA A 1 85 ? -18.784 -5.461 16.689 1.00 98.62 85 ALA A C 1
ATOM 616 O O . ALA A 1 85 ? -17.862 -4.700 16.986 1.00 98.62 85 ALA A O 1
ATOM 617 N N . VAL A 1 86 ? -19.536 -5.257 15.606 1.00 98.69 86 VAL A N 1
ATOM 618 C CA . VAL A 1 86 ? -19.418 -4.081 14.736 1.00 98.69 86 VAL A CA 1
ATOM 619 C C . VAL A 1 86 ? -20.448 -3.039 15.151 1.00 98.69 86 VAL A C 1
ATOM 621 O O . VAL A 1 86 ? -21.652 -3.271 15.062 1.00 98.69 86 VAL A O 1
ATOM 624 N N . ILE A 1 87 ? -19.975 -1.883 15.606 1.00 98.69 87 ILE A N 1
ATOM 625 C CA . ILE A 1 87 ? -20.779 -0.840 16.241 1.00 98.69 87 ILE A CA 1
ATOM 626 C C . ILE A 1 87 ? -20.947 0.329 15.267 1.00 98.69 87 ILE A C 1
ATOM 628 O O . ILE A 1 87 ? -19.976 0.983 14.872 1.00 98.69 87 ILE A O 1
ATOM 632 N N . ALA A 1 88 ? -22.199 0.588 14.888 1.00 97.81 88 ALA A N 1
ATOM 633 C CA . ALA A 1 88 ? -22.624 1.639 13.963 1.00 97.81 88 ALA A CA 1
ATOM 634 C C . ALA A 1 88 ? -23.742 2.512 14.566 1.00 97.81 88 ALA A C 1
ATOM 636 O O . ALA A 1 88 ? -24.745 2.815 13.917 1.00 97.81 88 ALA A O 1
ATOM 637 N N . THR A 1 89 ? -23.584 2.904 15.833 1.00 97.44 89 THR A N 1
ATOM 638 C CA . THR A 1 89 ? -24.529 3.750 16.585 1.00 97.44 89 THR A CA 1
ATOM 639 C C . THR A 1 89 ? -23.924 5.126 16.906 1.00 97.44 89 THR A C 1
ATOM 641 O O . THR A 1 89 ? -22.705 5.280 16.871 1.00 97.44 89 THR A O 1
ATOM 644 N N . PRO A 1 90 ? -24.714 6.165 17.234 1.00 97.25 90 PRO A N 1
ATOM 645 C CA . PRO A 1 90 ? -24.167 7.483 17.572 1.00 97.25 90 PRO A CA 1
ATOM 646 C C . PRO A 1 90 ? -23.117 7.429 18.696 1.00 97.25 90 PRO A C 1
ATOM 648 O O . PRO A 1 90 ? -23.332 6.742 19.696 1.00 97.25 90 PRO A O 1
ATOM 651 N N . ALA A 1 91 ? -22.021 8.190 18.565 1.00 97.44 91 ALA A N 1
ATOM 652 C CA . ALA A 1 91 ? -20.864 8.147 19.473 1.00 97.44 91 ALA A CA 1
ATOM 653 C C . ALA A 1 91 ? -21.196 8.171 20.984 1.00 97.44 91 ALA A C 1
ATOM 655 O O . ALA A 1 91 ? -20.614 7.366 21.709 1.00 97.44 91 ALA A O 1
ATOM 656 N N . PRO A 1 92 ? -22.163 8.973 21.483 1.00 98.00 92 PRO A N 1
ATOM 657 C CA . PRO A 1 92 ? -22.506 8.982 22.911 1.00 98.00 92 PRO A CA 1
ATOM 658 C C . PRO A 1 92 ? -23.034 7.646 23.456 1.00 98.00 92 PRO A C 1
ATOM 660 O O . PRO A 1 92 ? -22.973 7.407 24.655 1.00 98.00 92 PRO A O 1
ATOM 663 N N . THR A 1 93 ? -23.562 6.774 22.592 1.00 97.94 93 THR A N 1
ATOM 664 C CA . THR A 1 93 ? -24.091 5.455 22.988 1.00 97.94 93 THR A CA 1
ATOM 665 C C . THR A 1 93 ? -23.013 4.373 23.048 1.00 97.94 93 THR A C 1
ATOM 667 O O . THR A 1 93 ? -23.215 3.330 23.666 1.00 97.94 93 THR A O 1
ATOM 670 N N . VAL A 1 94 ? -21.863 4.614 22.412 1.00 98.31 94 VAL A N 1
ATOM 671 C CA . VAL A 1 94 ? -20.826 3.601 22.193 1.00 98.31 94 VAL A CA 1
ATOM 672 C C . VAL A 1 94 ? -20.197 3.088 23.494 1.00 98.31 94 VAL A C 1
ATOM 674 O O . VAL A 1 94 ? -20.052 1.873 23.591 1.00 98.31 94 VAL A O 1
ATOM 677 N N . PRO A 1 95 ? -19.875 3.913 24.517 1.00 98.50 95 PRO A N 1
ATOM 678 C CA . PRO A 1 95 ? -19.310 3.391 25.765 1.00 98.50 95 PRO A CA 1
ATOM 679 C C . PRO A 1 95 ? -20.200 2.347 26.451 1.00 98.50 95 PRO A C 1
ATOM 681 O O . PRO A 1 95 ? -19.704 1.310 26.883 1.00 98.50 95 PRO A O 1
ATOM 684 N N . ALA A 1 96 ? -21.513 2.590 26.511 1.00 98.31 96 ALA A N 1
ATOM 685 C CA . ALA A 1 96 ? -22.463 1.660 27.122 1.00 98.31 96 ALA A CA 1
ATOM 686 C C . ALA A 1 96 ? -22.548 0.344 26.333 1.00 98.31 96 ALA A C 1
ATOM 688 O O . ALA A 1 96 ? -22.448 -0.730 26.916 1.00 98.31 96 ALA A O 1
ATOM 689 N N . ILE A 1 97 ? -22.639 0.433 25.003 1.00 98.38 97 ILE A N 1
ATOM 690 C CA . ILE A 1 97 ? -22.658 -0.736 24.110 1.00 98.38 97 ILE A CA 1
ATOM 691 C C . ILE A 1 97 ? -21.373 -1.557 24.249 1.00 98.38 97 ILE A C 1
ATOM 693 O O . ILE A 1 97 ? -21.428 -2.782 24.304 1.00 98.38 97 ILE A O 1
ATOM 697 N N . VAL A 1 98 ? -20.215 -0.898 24.323 1.00 98.50 98 VAL A N 1
ATOM 698 C CA . VAL A 1 98 ? -18.923 -1.560 24.545 1.00 98.50 98 VAL A CA 1
ATOM 699 C C . VAL A 1 98 ? -18.910 -2.298 25.886 1.00 98.50 98 VAL A C 1
ATOM 701 O O . VAL A 1 98 ? -18.460 -3.439 25.930 1.00 98.50 98 VAL A O 1
ATOM 704 N N . GLY A 1 99 ? -19.470 -1.700 26.941 1.00 98.12 99 GLY A N 1
ATOM 705 C CA . GLY A 1 99 ? -19.634 -2.360 28.239 1.00 98.12 99 GLY A CA 1
ATOM 706 C C . GLY A 1 99 ? -20.539 -3.595 28.172 1.00 98.12 99 GLY A C 1
ATOM 707 O O . GLY A 1 99 ? -20.188 -4.637 28.720 1.00 98.12 99 GLY A O 1
ATOM 708 N N . GLU A 1 100 ? -21.662 -3.526 27.450 1.00 97.81 100 GLU A N 1
ATOM 709 C CA . GLU A 1 100 ? -22.538 -4.687 27.213 1.00 97.81 100 GLU A CA 1
ATOM 710 C C . GLU A 1 100 ? -21.821 -5.801 26.435 1.00 97.81 100 GLU A C 1
ATOM 712 O O . GLU A 1 100 ? -21.954 -6.976 26.775 1.00 97.81 100 GLU A O 1
ATOM 717 N N . CYS A 1 101 ? -21.026 -5.446 25.421 1.00 98.19 101 CYS A N 1
ATOM 718 C CA . CYS A 1 101 ? -20.226 -6.404 24.654 1.00 98.19 101 CYS A CA 1
ATOM 719 C C . CYS A 1 101 ? -19.181 -7.092 25.542 1.00 98.19 101 CYS A C 1
ATOM 721 O O . CYS A 1 101 ? -19.067 -8.317 25.521 1.00 98.19 101 CYS A O 1
ATOM 723 N N . ALA A 1 102 ? -18.458 -6.325 26.362 1.00 96.81 102 ALA A N 1
ATOM 724 C CA . ALA A 1 102 ? -17.465 -6.866 27.284 1.00 96.81 102 ALA A CA 1
ATOM 725 C C . ALA A 1 102 ? -18.103 -7.810 28.320 1.00 96.81 102 ALA A C 1
ATOM 727 O O . ALA A 1 102 ? -17.578 -8.893 28.574 1.00 96.81 102 ALA A O 1
ATOM 728 N N . GLN A 1 103 ? -19.271 -7.451 28.866 1.00 96.44 103 GLN A N 1
ATOM 729 C CA . GLN A 1 103 ? -20.035 -8.308 29.786 1.00 96.44 103 GLN A CA 1
ATOM 730 C C . GLN A 1 103 ? -20.537 -9.594 29.118 1.00 96.44 103 GLN A C 1
ATOM 732 O O . GLN A 1 103 ? -20.566 -10.643 29.758 1.00 96.44 103 GLN A O 1
ATOM 737 N N . ALA A 1 104 ? -20.895 -9.530 27.835 1.00 95.94 104 ALA A N 1
ATOM 738 C CA . ALA A 1 104 ? -21.268 -10.693 27.032 1.00 95.94 104 ALA A CA 1
ATOM 739 C C . ALA A 1 104 ? -20.059 -11.544 26.584 1.00 95.94 104 ALA A C 1
ATOM 741 O O . ALA A 1 104 ? -20.244 -12.557 25.912 1.00 95.94 104 ALA A O 1
ATOM 742 N N . GLY A 1 105 ? -18.828 -11.160 26.948 1.00 95.00 105 GLY A N 1
ATOM 743 C CA . GLY A 1 105 ? -17.608 -11.907 26.632 1.00 95.00 105 GLY A CA 1
ATOM 744 C C . GLY A 1 105 ? -17.099 -11.721 25.201 1.00 95.00 105 GLY A C 1
ATOM 745 O O . GLY A 1 105 ? -16.302 -12.536 24.730 1.00 95.00 105 GLY A O 1
ATOM 746 N N . VAL A 1 106 ? -17.537 -10.667 24.507 1.00 97.06 106 VAL A N 1
ATOM 747 C CA . VAL A 1 106 ? -17.044 -10.331 23.166 1.00 97.06 106 VAL A CA 1
ATOM 748 C C . VAL A 1 106 ? -15.572 -9.943 23.239 1.00 97.06 106 VAL A C 1
ATOM 750 O O . VAL A 1 106 ? -15.165 -9.146 24.084 1.00 97.06 106 VAL A O 1
ATOM 753 N N . LYS A 1 107 ? -14.763 -10.497 22.333 1.00 95.12 107 LYS A N 1
ATOM 754 C CA . LYS A 1 107 ? -13.305 -10.300 22.326 1.00 95.12 107 LYS A CA 1
ATOM 755 C C . LYS A 1 107 ? -12.852 -9.178 21.394 1.00 95.12 107 LYS A C 1
ATOM 757 O O . LYS A 1 107 ? -11.827 -8.554 21.660 1.00 95.12 107 LYS A O 1
ATOM 762 N N . GLY A 1 108 ? -13.602 -8.914 20.323 1.00 97.56 108 GLY A N 1
ATOM 763 C CA . GLY A 1 108 ? -13.287 -7.894 19.327 1.00 97.56 108 GLY A CA 1
ATOM 764 C C . GLY A 1 108 ? -14.402 -6.868 19.131 1.00 97.56 108 GLY A C 1
ATOM 765 O O . GLY A 1 108 ? -15.566 -7.220 18.956 1.00 97.56 108 GLY A O 1
ATOM 766 N N . GLY A 1 109 ? -14.037 -5.589 19.089 1.00 98.06 109 GLY A N 1
ATOM 767 C CA . GLY A 1 109 ? -14.921 -4.477 18.756 1.00 98.06 109 GLY A CA 1
ATOM 768 C C . GLY A 1 109 ? -14.436 -3.711 17.526 1.00 98.06 109 GLY A C 1
ATOM 769 O O . GLY A 1 109 ? -13.255 -3.394 17.400 1.00 98.06 109 GLY A O 1
ATOM 770 N N . LEU A 1 110 ? -15.356 -3.361 16.631 1.00 98.50 110 LEU A N 1
ATOM 771 C CA . LEU A 1 110 ? -15.095 -2.479 15.494 1.00 98.50 110 LEU A CA 1
ATOM 772 C C . LEU A 1 110 ? -16.041 -1.281 15.553 1.00 98.50 110 LEU A C 1
ATOM 774 O O . LEU A 1 110 ? -17.240 -1.421 15.325 1.00 98.50 110 LEU A O 1
ATOM 778 N N . ILE A 1 111 ? -15.509 -0.094 15.841 1.00 98.50 111 ILE A N 1
ATOM 779 C CA . ILE A 1 111 ? -16.308 1.126 15.987 1.00 98.50 111 ILE A CA 1
ATOM 780 C C . ILE A 1 111 ? -16.208 1.954 14.706 1.00 98.50 111 ILE A C 1
ATOM 782 O O . ILE A 1 111 ? -15.176 2.556 14.398 1.00 98.50 111 ILE A O 1
ATOM 786 N N . THR A 1 112 ? -17.318 2.015 13.972 1.00 97.62 112 THR A N 1
ATOM 787 C CA . THR A 1 112 ? -17.419 2.796 12.726 1.00 97.62 112 THR A CA 1
ATOM 788 C C . THR A 1 112 ? -17.754 4.263 12.969 1.00 97.62 112 THR A C 1
ATOM 790 O O . THR A 1 112 ? -17.443 5.135 12.161 1.00 97.62 112 THR A O 1
ATOM 793 N N . SER A 1 113 ? -18.371 4.550 14.111 1.00 96.38 113 SER A N 1
ATOM 794 C CA . SER A 1 113 ? -18.919 5.858 14.432 1.00 96.38 113 SER A CA 1
ATOM 795 C C . SER A 1 113 ? -17.840 6.925 14.578 1.00 96.38 113 SER A C 1
ATOM 797 O O . SER A 1 113 ? -16.822 6.707 15.230 1.00 96.38 113 SER A O 1
ATOM 799 N N . THR A 1 114 ? -18.101 8.105 14.023 1.00 94.56 114 THR A N 1
ATOM 800 C CA . THR A 1 114 ? -17.344 9.340 14.280 1.00 94.56 114 THR A CA 1
ATOM 801 C C . THR A 1 114 ? -18.005 10.149 15.401 1.00 94.56 114 THR A C 1
ATOM 803 O O . THR A 1 114 ? -19.169 9.923 15.730 1.00 94.56 114 THR A O 1
ATOM 806 N N . GLY A 1 115 ? -17.316 11.151 15.931 1.00 93.19 115 GLY A N 1
ATOM 807 C CA . GLY A 1 115 ? -17.759 12.021 17.024 1.00 93.19 115 GLY A CA 1
ATOM 808 C C . GLY A 1 115 ? -16.874 11.942 18.270 1.00 93.19 115 GLY A C 1
ATOM 809 O O . GLY A 1 115 ? -17.345 12.270 19.356 1.00 93.19 115 GLY A O 1
ATOM 810 N N . PHE A 1 116 ? -15.632 11.485 18.125 1.00 95.94 116 PHE A N 1
ATOM 811 C CA . PHE A 1 116 ? -14.701 11.201 19.215 1.00 95.94 116 PHE A CA 1
ATOM 812 C C . PHE A 1 116 ? -13.629 12.293 19.300 1.00 95.94 116 PHE A C 1
ATOM 814 O O . PHE A 1 116 ? -13.962 13.474 19.168 1.00 95.94 116 PHE A O 1
ATOM 821 N N . ARG A 1 117 ? -12.362 11.963 19.583 1.00 93.19 117 ARG A N 1
ATOM 822 C CA . ARG A 1 117 ? -11.293 12.938 19.866 1.00 93.19 117 ARG A CA 1
ATOM 823 C C . ARG A 1 117 ? -11.141 14.028 18.804 1.00 93.19 117 ARG A C 1
ATOM 825 O O . ARG A 1 117 ? -10.757 15.146 19.137 1.00 93.19 117 ARG A O 1
ATOM 832 N N . GLU A 1 118 ? -11.496 13.760 17.553 1.00 88.69 118 GLU A N 1
ATOM 833 C CA . GLU A 1 118 ? -11.522 14.747 16.470 1.00 88.69 118 GLU A CA 1
ATOM 834 C C . GLU A 1 118 ? -12.509 15.910 16.701 1.00 88.69 118 GLU A C 1
ATOM 836 O O . GLU A 1 118 ? -12.388 16.959 16.073 1.00 88.69 118 GLU A O 1
ATOM 841 N N . ARG A 1 119 ? -13.470 15.762 17.624 1.00 92.06 119 ARG A N 1
ATOM 842 C CA . ARG A 1 119 ? -14.397 16.813 18.082 1.00 92.06 119 ARG A CA 1
ATOM 843 C C . ARG A 1 119 ? -13.903 17.561 19.330 1.00 92.06 119 ARG A C 1
ATOM 845 O O . ARG A 1 119 ? -14.641 18.378 19.877 1.00 92.06 119 ARG A O 1
ATOM 852 N N . GLY A 1 120 ? -12.678 17.306 19.787 1.00 94.12 120 GLY A N 1
ATOM 853 C CA . GLY A 1 120 ? -12.069 17.967 20.943 1.00 94.12 120 GLY A CA 1
ATOM 854 C C . GLY A 1 120 ? -12.299 17.233 22.269 1.00 94.12 120 GLY A C 1
ATOM 855 O O . GLY A 1 120 ? -12.506 16.020 22.304 1.00 94.12 120 GLY A O 1
ATOM 856 N N . ALA A 1 121 ? -12.243 17.975 23.381 1.00 95.69 121 ALA A N 1
ATOM 857 C CA . ALA A 1 121 ? -12.173 17.411 24.735 1.00 95.69 121 ALA A CA 1
ATOM 858 C C . ALA A 1 121 ? -13.347 16.483 25.096 1.00 95.69 121 ALA A C 1
ATOM 860 O O . ALA A 1 121 ? -13.130 15.426 25.682 1.00 95.69 121 ALA A O 1
ATOM 861 N N . ALA A 1 122 ? -14.578 16.833 24.706 1.00 94.25 122 ALA A N 1
ATOM 862 C CA . ALA A 1 122 ? -15.755 16.000 24.971 1.00 94.25 122 ALA A CA 1
ATOM 863 C C . ALA A 1 122 ? -15.664 14.630 24.278 1.00 94.25 122 ALA A C 1
ATOM 865 O O . ALA A 1 122 ? -16.002 13.605 24.864 1.00 94.25 122 ALA A O 1
ATOM 866 N N . GLY A 1 123 ? -15.161 14.601 23.043 1.00 95.69 123 GLY A N 1
ATOM 867 C CA . GLY A 1 123 ? -14.963 13.356 22.313 1.00 95.69 123 GLY A CA 1
ATOM 868 C C . GLY A 1 123 ? -13.770 12.539 22.819 1.00 95.69 123 GLY A C 1
ATOM 869 O O . GLY A 1 123 ? -13.831 11.314 22.820 1.00 95.69 123 GLY A O 1
ATOM 870 N N . ALA A 1 124 ? -12.720 13.193 23.325 1.00 95.38 124 ALA A N 1
ATOM 871 C CA . ALA A 1 124 ? -11.620 12.511 24.010 1.00 95.38 124 ALA A CA 1
ATOM 872 C C . ALA A 1 124 ? -12.072 11.847 25.328 1.00 95.38 124 ALA A C 1
ATOM 874 O O . ALA A 1 124 ? -11.595 10.769 25.678 1.00 95.38 124 ALA A O 1
ATOM 875 N N . GLU A 1 125 ? -13.028 12.448 26.043 1.00 97.19 125 GLU A N 1
ATOM 876 C CA . GLU A 1 125 ? -13.628 11.821 27.225 1.00 97.19 125 GLU A CA 1
ATOM 877 C C . GLU A 1 125 ? -14.491 10.606 26.846 1.00 97.19 125 GLU A C 1
ATOM 879 O O . GLU A 1 125 ? -14.425 9.579 27.521 1.00 97.19 125 GLU A O 1
ATOM 884 N N . LEU A 1 126 ? -15.224 10.657 25.725 1.00 97.25 126 LEU A N 1
ATOM 885 C CA . LEU A 1 126 ? -15.921 9.474 25.198 1.00 97.25 126 LEU A CA 1
ATOM 886 C C . LEU A 1 126 ? -14.944 8.331 24.888 1.00 97.25 126 LEU A C 1
ATOM 888 O O . LEU A 1 126 ? -15.202 7.191 25.263 1.00 97.25 126 LEU A O 1
ATOM 892 N N . GLU A 1 127 ? -13.803 8.621 24.259 1.00 96.69 127 GLU A N 1
ATOM 893 C CA . GLU A 1 127 ? -12.743 7.632 24.017 1.00 96.69 127 GLU A CA 1
ATOM 894 C C . GLU A 1 127 ? -12.238 6.984 25.316 1.00 96.69 127 GLU A C 1
ATOM 896 O O . GLU A 1 127 ? -12.075 5.763 25.392 1.00 96.69 127 GLU A O 1
ATOM 901 N N . LYS A 1 128 ? -12.034 7.787 26.365 1.00 96.62 128 LYS A N 1
ATOM 902 C CA . LYS A 1 128 ? -11.628 7.296 27.687 1.00 96.62 128 LYS A CA 1
ATOM 903 C C . LYS A 1 128 ? -12.683 6.376 28.304 1.00 96.62 128 LYS A C 1
ATOM 905 O O . LYS A 1 128 ? -12.330 5.336 28.858 1.00 96.62 128 LYS A O 1
ATOM 910 N N . GLN A 1 129 ? -13.964 6.722 28.178 1.00 97.94 129 GLN A N 1
ATOM 911 C CA . GLN A 1 129 ? -15.065 5.876 28.641 1.00 97.94 129 GLN A CA 1
ATOM 912 C C . GLN A 1 129 ? -15.133 4.560 27.863 1.00 97.94 129 GLN A C 1
ATOM 914 O O . GLN A 1 129 ? -15.285 3.511 28.481 1.00 97.94 129 GLN A O 1
ATOM 919 N N . VAL A 1 130 ? -14.954 4.588 26.536 1.00 98.06 130 VAL A N 1
ATOM 920 C CA . VAL A 1 130 ? -14.881 3.365 25.720 1.00 98.06 130 VAL A CA 1
ATOM 921 C C . VAL A 1 130 ? -13.762 2.451 26.220 1.00 98.06 130 VAL A C 1
ATOM 923 O O . VAL A 1 130 ? -14.015 1.276 26.469 1.00 98.06 130 VAL A O 1
ATOM 926 N N . LYS A 1 131 ? -12.552 2.981 26.443 1.00 95.81 131 LYS A N 1
ATOM 927 C CA . LYS A 1 131 ? -11.430 2.197 26.993 1.00 95.81 131 LYS A CA 1
ATOM 928 C C . LYS A 1 131 ? -11.745 1.588 28.354 1.00 95.81 131 LYS A C 1
ATOM 930 O O . LYS A 1 131 ? -11.435 0.425 28.583 1.00 95.81 131 LYS A O 1
ATOM 935 N N . ALA A 1 132 ? -12.360 2.361 29.247 1.00 96.62 132 ALA A N 1
ATOM 936 C CA . ALA A 1 132 ? -12.719 1.884 30.579 1.00 96.62 132 ALA A CA 1
ATOM 937 C C . ALA A 1 132 ? -13.755 0.747 30.534 1.00 96.62 132 ALA A C 1
ATOM 939 O O . ALA A 1 132 ? -13.701 -0.157 31.362 1.00 96.62 132 ALA A O 1
ATOM 940 N N . GLN A 1 133 ? -14.678 0.785 29.569 1.00 97.44 133 GLN A N 1
ATOM 941 C CA . GLN A 1 133 ? -15.735 -0.216 29.408 1.00 97.44 133 GLN A CA 1
ATOM 942 C C . GLN A 1 133 ? -15.286 -1.460 28.629 1.00 97.44 133 GLN A C 1
ATOM 944 O O . GLN A 1 133 ? -15.853 -2.530 28.822 1.00 97.44 133 GLN A O 1
ATOM 949 N N . ALA A 1 134 ? -14.275 -1.342 27.764 1.00 94.81 134 ALA A N 1
ATOM 950 C CA . ALA A 1 134 ? -13.814 -2.440 26.913 1.00 94.81 134 ALA A CA 1
ATOM 951 C C . ALA A 1 134 ? -13.229 -3.617 27.711 1.00 94.81 134 ALA A C 1
ATOM 953 O O . ALA A 1 134 ? -13.345 -4.770 27.295 1.00 94.81 134 ALA A O 1
ATOM 954 N N . GLY A 1 135 ? -12.608 -3.343 28.863 1.00 90.06 135 GLY A N 1
ATOM 955 C CA . GLY A 1 135 ? -11.926 -4.365 29.654 1.00 90.06 135 GLY A CA 1
ATOM 956 C C . GLY A 1 135 ? -10.833 -5.057 28.834 1.00 90.06 135 GLY A C 1
ATOM 957 O O . GLY A 1 135 ? -9.864 -4.423 28.430 1.00 90.06 135 GLY A O 1
ATOM 958 N N . ALA A 1 136 ? -10.999 -6.359 28.597 1.00 90.44 136 ALA A N 1
ATOM 959 C CA . ALA A 1 136 ? -10.101 -7.170 27.773 1.00 90.44 136 ALA A CA 1
ATOM 960 C C . ALA A 1 136 ? -10.385 -7.061 26.258 1.00 90.44 136 ALA A C 1
ATOM 962 O O . ALA A 1 136 ? -9.537 -7.422 25.448 1.00 90.44 136 ALA A O 1
ATOM 963 N N . MET A 1 137 ? -11.563 -6.574 25.859 1.00 95.19 137 MET A N 1
ATOM 964 C CA . MET A 1 137 ? -11.963 -6.511 24.455 1.00 95.19 137 MET A CA 1
ATOM 965 C C . MET A 1 137 ? -11.031 -5.586 23.660 1.00 95.19 137 MET A C 1
ATOM 967 O O . MET A 1 137 ? -10.858 -4.419 24.015 1.00 95.19 137 MET A O 1
ATOM 971 N N . ARG A 1 138 ? -10.473 -6.086 22.551 1.00 97.00 138 ARG A N 1
ATOM 972 C CA . ARG A 1 138 ? -9.654 -5.284 21.628 1.00 97.00 138 ARG A CA 1
ATOM 973 C C . ARG A 1 138 ? -10.542 -4.470 20.694 1.00 97.00 138 ARG A C 1
ATOM 975 O O . ARG A 1 138 ? -11.589 -4.955 20.266 1.00 97.00 138 ARG A O 1
ATOM 982 N N . ILE A 1 139 ? -10.131 -3.250 20.347 1.00 97.69 139 ILE A N 1
ATOM 983 C CA . ILE A 1 139 ? -10.946 -2.315 19.555 1.00 97.69 139 ILE A CA 1
ATOM 984 C C . ILE A 1 139 ? -10.185 -1.758 18.345 1.00 97.69 139 ILE A C 1
ATOM 986 O O . ILE A 1 139 ? -9.104 -1.185 18.475 1.00 97.69 139 ILE A O 1
ATOM 990 N N . VAL A 1 140 ? -10.821 -1.832 17.170 1.00 98.06 140 VAL A N 1
ATOM 991 C CA . VAL A 1 140 ? -10.446 -1.085 15.956 1.00 98.06 140 VAL A CA 1
ATOM 992 C C . VAL A 1 140 ? -11.378 0.119 15.778 1.00 98.06 140 VAL A C 1
ATOM 994 O O . VAL A 1 140 ? -12.597 0.003 15.924 1.00 98.06 140 VAL A O 1
ATOM 997 N N . GLY A 1 141 ? -10.813 1.281 15.439 1.00 95.81 141 GLY A N 1
ATOM 998 C CA . GLY A 1 141 ? -11.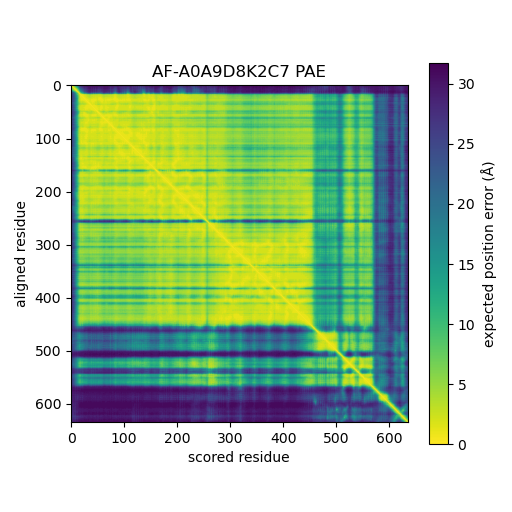526 2.562 15.365 1.00 95.81 141 GLY A CA 1
ATOM 999 C C . GLY A 1 141 ? -11.221 3.479 16.562 1.00 95.81 141 GLY A C 1
ATOM 1000 O O . GLY A 1 141 ? -10.149 3.353 17.162 1.00 95.81 141 GLY A O 1
ATOM 1001 N N . PRO A 1 142 ? -12.121 4.418 16.921 1.00 96.62 142 PRO A N 1
ATOM 1002 C CA . PRO A 1 142 ? -13.404 4.734 16.280 1.00 96.62 142 PRO A CA 1
ATOM 1003 C C . PRO A 1 142 ? -13.239 5.396 14.904 1.00 96.62 142 PRO A C 1
ATOM 1005 O O . PRO A 1 142 ? -12.119 5.634 14.462 1.00 96.62 142 PRO A O 1
ATOM 1008 N N . GLY A 1 143 ? -14.340 5.687 14.207 1.00 95.50 143 GLY A N 1
ATOM 1009 C CA . GLY A 1 143 ? -14.308 6.326 12.886 1.00 95.50 143 GLY A CA 1
ATOM 1010 C C . GLY A 1 143 ? -13.681 5.456 11.792 1.00 95.50 143 GLY A C 1
ATOM 1011 O O . GLY A 1 143 ? -13.124 5.980 10.829 1.00 95.50 143 GLY A O 1
ATOM 1012 N N . SER A 1 144 ? -13.711 4.133 11.958 1.00 95.81 144 SER A N 1
ATOM 1013 C CA . SER A 1 144 ? -13.191 3.183 10.973 1.00 95.81 144 SER A CA 1
ATOM 1014 C C . SER A 1 144 ? -14.208 2.935 9.850 1.00 95.81 144 SER A C 1
ATOM 1016 O O . SER A 1 144 ? -15.402 2.797 10.108 1.00 95.81 144 SER A O 1
ATOM 1018 N N . LEU A 1 145 ? -13.742 2.795 8.603 1.00 96.44 145 LEU A N 1
ATOM 1019 C CA . LEU A 1 145 ? -14.561 2.237 7.510 1.00 96.44 145 LEU A CA 1
ATOM 1020 C C . LEU A 1 145 ? -14.923 0.761 7.750 1.00 96.44 145 LEU A C 1
ATOM 1022 O O . LEU A 1 145 ? -15.900 0.254 7.198 1.00 96.44 145 LEU A O 1
ATOM 1026 N N . GLY A 1 146 ? -14.115 0.078 8.558 1.00 96.62 146 GLY A N 1
ATOM 1027 C CA . GLY A 1 146 ? -14.195 -1.340 8.847 1.00 96.62 146 GLY A CA 1
ATOM 1028 C C . GLY A 1 146 ? -12.970 -2.120 8.384 1.00 96.62 146 GLY A C 1
ATOM 1029 O O . GLY A 1 146 ? -11.921 -1.549 8.063 1.00 96.62 146 GLY A O 1
ATOM 1030 N N . ILE A 1 147 ? -13.129 -3.441 8.332 1.00 97.25 147 ILE A N 1
ATOM 1031 C CA . ILE A 1 147 ? -12.101 -4.370 7.860 1.00 97.25 147 ILE A CA 1
ATOM 1032 C C . ILE A 1 147 ? -12.648 -5.354 6.819 1.00 97.25 147 ILE A C 1
ATOM 1034 O O . ILE A 1 147 ? -13.832 -5.699 6.823 1.00 97.25 147 ILE A O 1
ATOM 1038 N N . MET A 1 148 ? -11.770 -5.845 5.948 1.00 97.06 148 MET A N 1
ATOM 1039 C CA . MET A 1 148 ? -12.064 -6.945 5.028 1.00 97.06 148 MET A CA 1
ATOM 1040 C C . MET A 1 148 ? -10.967 -8.002 5.096 1.00 97.06 148 MET A C 1
ATOM 1042 O O . MET A 1 148 ? -9.782 -7.673 5.183 1.00 97.06 148 MET A O 1
ATOM 1046 N N . ARG A 1 149 ? -11.360 -9.270 4.971 1.00 96.44 149 ARG A N 1
ATOM 1047 C CA . ARG A 1 149 ? -10.465 -10.411 4.747 1.00 96.44 149 ARG A CA 1
ATOM 1048 C C . ARG A 1 149 ? -10.998 -11.237 3.575 1.00 96.44 149 ARG A C 1
ATOM 1050 O O . ARG A 1 149 ? -11.720 -12.213 3.792 1.00 96.44 149 ARG A O 1
ATOM 1057 N N . PRO A 1 150 ? -10.644 -10.859 2.332 1.00 95.19 150 PRO A N 1
ATOM 1058 C CA . PRO A 1 150 ? -11.129 -11.534 1.130 1.00 95.19 150 PRO A CA 1
ATOM 1059 C C . PRO A 1 150 ? -10.918 -13.057 1.105 1.00 95.19 150 PRO A C 1
ATOM 1061 O O . PRO A 1 150 ? -11.849 -13.742 0.686 1.00 95.19 150 PRO A O 1
ATOM 1064 N N . PRO A 1 151 ? -9.796 -13.629 1.605 1.00 94.06 151 PRO A N 1
ATOM 1065 C CA . PRO A 1 151 ? -9.609 -15.085 1.613 1.00 94.06 151 PRO A CA 1
ATOM 1066 C C . PRO A 1 151 ? -10.679 -15.878 2.380 1.00 94.06 151 PRO A C 1
ATOM 1068 O O . PRO A 1 151 ? -10.925 -17.031 2.045 1.00 94.06 151 PRO A O 1
ATOM 1071 N N . ILE A 1 152 ? -11.324 -15.273 3.385 1.00 93.94 152 ILE A N 1
ATOM 1072 C CA . ILE A 1 152 ? -12.391 -15.906 4.186 1.00 93.94 152 ILE A CA 1
ATOM 1073 C C . ILE A 1 152 ? -13.771 -15.280 3.929 1.00 93.94 152 ILE A C 1
ATOM 1075 O O . ILE A 1 152 ? -14.716 -15.519 4.677 1.00 93.94 152 ILE A O 1
ATOM 1079 N N . GLY A 1 153 ? -13.884 -14.421 2.912 1.00 94.94 153 GLY A N 1
ATOM 1080 C CA . GLY A 1 153 ? -15.125 -13.731 2.564 1.00 94.94 153 GLY A CA 1
ATOM 1081 C C . GLY A 1 153 ? -15.593 -12.668 3.564 1.00 94.94 153 GLY A C 1
ATOM 1082 O O . GLY A 1 153 ? -16.660 -12.097 3.361 1.00 94.94 153 GLY A O 1
ATOM 1083 N N . LEU A 1 154 ? -14.842 -12.358 4.627 1.00 96.69 154 LEU A N 1
ATOM 1084 C CA . LEU A 1 154 ? -15.251 -11.356 5.619 1.00 96.69 154 LEU A CA 1
ATOM 1085 C C . LEU A 1 154 ? -15.227 -9.949 5.005 1.00 96.69 154 LEU A C 1
ATOM 1087 O O . LEU A 1 154 ? -14.168 -9.458 4.607 1.00 96.69 154 LEU A O 1
ATOM 1091 N N . ASN A 1 155 ? -16.374 -9.271 5.006 1.00 96.81 155 ASN A N 1
ATOM 1092 C CA . ASN A 1 155 ? -16.497 -7.860 4.644 1.00 96.81 155 ASN A CA 1
ATOM 1093 C C . ASN A 1 155 ? -17.287 -7.099 5.718 1.00 96.81 155 ASN A C 1
ATOM 1095 O O . ASN A 1 155 ? -18.475 -6.827 5.563 1.00 96.81 155 ASN A O 1
ATOM 1099 N N . ALA A 1 156 ? -16.614 -6.744 6.814 1.00 97.12 156 ALA A N 1
ATOM 1100 C CA . ALA A 1 156 ? -17.176 -5.949 7.904 1.00 97.12 156 ALA A CA 1
ATOM 1101 C C . ALA A 1 156 ? -16.969 -4.444 7.653 1.00 97.12 156 ALA A C 1
ATOM 1103 O O . ALA A 1 156 ? -16.458 -3.725 8.512 1.00 97.12 156 ALA A O 1
ATOM 1104 N N . THR A 1 157 ? -17.326 -3.966 6.457 1.00 96.69 157 THR A N 1
ATOM 1105 C CA . THR A 1 157 ? -17.236 -2.546 6.075 1.00 96.69 157 THR A CA 1
ATOM 1106 C C . THR A 1 157 ? -18.554 -2.026 5.527 1.00 96.69 157 THR A C 1
ATOM 1108 O O . THR A 1 157 ? -19.421 -2.799 5.124 1.00 96.69 157 THR A O 1
ATOM 1111 N N . PHE A 1 158 ? -18.681 -0.705 5.439 1.00 94.38 158 PHE A N 1
ATOM 1112 C CA . PHE A 1 158 ? -19.742 -0.053 4.666 1.00 94.38 158 PHE A CA 1
ATOM 1113 C C . PHE A 1 158 ? -19.251 0.455 3.297 1.00 94.38 158 PHE A C 1
ATOM 1115 O O . PHE A 1 158 ? -19.870 1.331 2.692 1.00 94.38 158 PHE A O 1
ATOM 1122 N N . ALA A 1 159 ? -18.138 -0.088 2.791 1.00 90.75 159 ALA A N 1
ATOM 1123 C CA . ALA A 1 159 ? -17.646 0.194 1.447 1.00 90.75 159 ALA A CA 1
ATOM 1124 C C . ALA A 1 159 ? -18.422 -0.623 0.399 1.00 90.75 159 ALA A C 1
ATOM 1126 O O . ALA A 1 159 ? -18.852 -1.742 0.668 1.00 90.75 159 ALA A O 1
ATOM 1127 N N . ARG A 1 160 ? -18.592 -0.078 -0.813 1.00 81.19 160 ARG A N 1
ATOM 1128 C CA . ARG A 1 160 ? -19.188 -0.815 -1.946 1.00 81.19 160 ARG A CA 1
ATOM 1129 C C . ARG A 1 160 ? -18.220 -1.790 -2.629 1.00 81.19 160 ARG A C 1
ATOM 1131 O O . ARG A 1 160 ? -18.658 -2.890 -2.955 1.00 81.19 160 ARG A O 1
ATOM 1138 N N . PRO A 1 161 ? -16.946 -1.427 -2.874 1.00 76.94 161 PRO A N 1
ATOM 1139 C CA . PRO A 1 161 ? -16.004 -2.335 -3.515 1.00 76.94 161 PRO A CA 1
ATOM 1140 C C . PRO A 1 161 ? -15.789 -3.607 -2.687 1.00 76.94 161 PRO A C 1
ATOM 1142 O O . PRO A 1 161 ? -15.527 -3.522 -1.490 1.00 76.94 161 PRO A O 1
ATOM 1145 N N . SER A 1 162 ? -15.845 -4.776 -3.331 1.00 80.06 162 SER A N 1
ATOM 1146 C CA . SER A 1 162 ? -15.393 -6.040 -2.747 1.00 80.06 162 SER A CA 1
ATOM 1147 C C . SER A 1 162 ? -14.111 -6.458 -3.470 1.00 80.06 162 SER A C 1
ATOM 1149 O O . SER A 1 162 ? -14.166 -6.827 -4.646 1.00 80.06 162 SER A O 1
ATOM 1151 N N . PRO A 1 163 ? -12.936 -6.306 -2.836 1.00 84.69 163 PRO A N 1
ATOM 1152 C CA . PRO A 1 163 ? -11.675 -6.628 -3.480 1.00 84.69 163 PRO A CA 1
ATOM 1153 C C . PRO A 1 163 ? -11.566 -8.131 -3.738 1.00 84.69 163 PRO A C 1
ATOM 1155 O O . PRO A 1 163 ? -12.018 -8.958 -2.944 1.00 84.6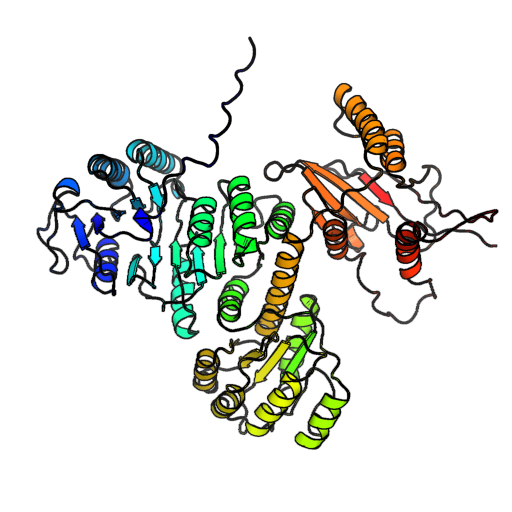9 163 PRO A O 1
ATOM 1158 N N . ARG A 1 164 ? -10.902 -8.488 -4.838 1.00 87.31 164 ARG A N 1
ATOM 1159 C CA . ARG A 1 164 ? -10.553 -9.882 -5.120 1.00 87.31 164 ARG A CA 1
ATOM 1160 C C . ARG A 1 164 ? -9.541 -10.382 -4.080 1.00 87.31 164 ARG A C 1
ATOM 1162 O O . ARG A 1 164 ? -8.695 -9.592 -3.649 1.00 87.31 164 ARG A O 1
ATOM 1169 N N . PRO A 1 165 ? -9.566 -11.673 -3.711 1.00 92.81 165 PRO A N 1
ATOM 1170 C CA . PRO A 1 165 ? -8.491 -12.266 -2.930 1.00 92.81 165 PRO A CA 1
ATOM 1171 C C . PRO A 1 165 ? -7.134 -12.096 -3.616 1.00 92.81 165 PRO A C 1
ATOM 1173 O O . PRO A 1 165 ? -7.007 -12.259 -4.828 1.00 92.81 165 PRO A O 1
ATOM 1176 N N . GLY A 1 166 ? -6.120 -11.769 -2.826 1.00 92.69 166 GLY A N 1
ATOM 1177 C CA . GLY A 1 166 ? -4.734 -11.682 -3.266 1.00 92.69 166 GLY A CA 1
ATOM 1178 C C . GLY A 1 166 ? -3.796 -11.591 -2.074 1.00 92.69 166 GLY A C 1
ATOM 1179 O O . GLY A 1 166 ? -4.109 -12.113 -1.006 1.00 92.69 166 GLY A O 1
ATOM 1180 N N . SER A 1 167 ? -2.650 -10.942 -2.262 1.00 93.38 167 SER A N 1
ATOM 1181 C CA . SER A 1 167 ? -1.537 -11.011 -1.311 1.00 93.38 167 SER A CA 1
ATOM 1182 C C . SER A 1 167 ? -1.127 -9.676 -0.686 1.00 93.38 167 SER A C 1
ATOM 1184 O O . SER A 1 167 ? -0.185 -9.635 0.109 1.00 93.38 167 SER A O 1
ATOM 1186 N N . ILE A 1 168 ? -1.823 -8.585 -1.018 1.00 94.75 168 ILE A N 1
ATOM 1187 C CA . ILE A 1 168 ? -1.553 -7.262 -0.448 1.00 94.75 168 ILE A CA 1
ATOM 1188 C C . ILE A 1 168 ? -2.480 -6.981 0.725 1.00 94.75 168 ILE A C 1
ATOM 1190 O O . ILE A 1 168 ? -3.701 -7.005 0.583 1.00 94.75 168 ILE A O 1
ATOM 1194 N N . ALA A 1 169 ? -1.901 -6.605 1.858 1.00 96.94 169 ALA A N 1
ATOM 1195 C CA . ALA A 1 169 ? -2.643 -5.977 2.932 1.00 96.94 169 ALA A CA 1
ATOM 1196 C C . ALA A 1 169 ? -2.594 -4.455 2.778 1.00 96.94 169 ALA A C 1
ATOM 1198 O O . ALA A 1 169 ? -1.514 -3.878 2.665 1.00 96.94 169 ALA A O 1
ATOM 1199 N N . LEU A 1 170 ? -3.752 -3.797 2.799 1.00 96.12 170 LEU A N 1
ATOM 1200 C CA . LEU A 1 170 ? -3.856 -2.339 2.833 1.00 96.12 170 LEU A CA 1
ATOM 1201 C C . LEU A 1 170 ? -4.324 -1.881 4.214 1.00 96.12 170 LEU A C 1
ATOM 1203 O O . LEU A 1 170 ? -5.434 -2.205 4.633 1.00 96.12 170 LEU A O 1
ATOM 1207 N N . VAL A 1 171 ? -3.505 -1.077 4.887 1.00 97.62 171 VAL A N 1
ATOM 1208 C CA . VAL A 1 171 ? -3.816 -0.456 6.178 1.00 97.62 171 VAL A CA 1
ATOM 1209 C C . VAL A 1 171 ? -3.899 1.053 5.984 1.00 97.62 171 VAL A C 1
ATOM 1211 O O . VAL A 1 171 ? -2.921 1.699 5.616 1.00 97.62 171 VAL A O 1
ATOM 1214 N N . SER A 1 172 ? -5.072 1.637 6.204 1.00 96.62 172 SER A N 1
ATOM 1215 C CA . SER A 1 172 ? -5.311 3.058 5.952 1.00 96.62 172 SER A CA 1
ATOM 1216 C C . SER A 1 172 ? -5.932 3.753 7.153 1.00 96.62 172 SER A C 1
ATOM 1218 O O . SER A 1 172 ? -6.993 3.359 7.641 1.00 96.62 172 SER A O 1
ATOM 1220 N N . GLN A 1 173 ? -5.314 4.855 7.573 1.00 95.50 173 GLN A N 1
ATOM 1221 C CA . GLN A 1 173 ? -5.917 5.760 8.550 1.00 95.50 173 GLN A CA 1
ATOM 1222 C C . GLN A 1 173 ? -7.091 6.547 7.963 1.00 95.50 173 GLN A C 1
ATOM 1224 O O . GLN A 1 173 ? -8.077 6.799 8.653 1.00 95.50 173 GLN A O 1
ATOM 1229 N N . SER A 1 174 ? -7.034 6.862 6.668 1.00 92.31 174 SER A N 1
ATOM 1230 C CA . SER A 1 174 ? -8.116 7.539 5.962 1.00 92.31 174 SER A CA 1
ATOM 1231 C C . SER A 1 174 ? -9.101 6.525 5.380 1.00 92.31 174 SER A C 1
ATOM 1233 O O . SER A 1 174 ? -8.762 5.735 4.492 1.00 92.31 174 SER A O 1
ATOM 1235 N N . ALA A 1 175 ? -10.343 6.559 5.865 1.00 90.12 175 ALA A N 1
ATOM 1236 C CA . ALA A 1 175 ? -11.435 5.734 5.354 1.00 90.12 175 ALA A CA 1
ATOM 1237 C C . ALA A 1 175 ? -11.705 5.988 3.859 1.00 90.12 175 ALA A C 1
ATOM 1239 O O . ALA A 1 175 ? -11.830 5.044 3.081 1.00 90.12 175 ALA A O 1
ATOM 1240 N N . THR A 1 176 ? -11.757 7.254 3.439 1.00 89.06 176 THR A N 1
ATOM 1241 C CA . THR A 1 176 ? -12.093 7.626 2.056 1.00 89.06 176 THR A CA 1
ATOM 1242 C C . THR A 1 176 ? -10.993 7.246 1.076 1.00 89.06 176 THR A C 1
ATOM 1244 O O . THR A 1 176 ? -11.286 6.665 0.036 1.00 89.06 176 THR A O 1
ATOM 1247 N N . LEU A 1 177 ? -9.726 7.496 1.420 1.00 89.38 177 LEU A N 1
ATOM 1248 C CA . LEU A 1 177 ? -8.605 7.086 0.573 1.00 89.38 177 LEU A CA 1
ATOM 1249 C C . LEU A 1 177 ? -8.485 5.564 0.495 1.00 89.38 177 LEU A C 1
ATOM 1251 O O . LEU A 1 177 ? -8.255 5.031 -0.588 1.00 89.38 177 LEU A O 1
ATOM 1255 N N . GLY A 1 178 ? -8.709 4.861 1.610 1.00 90.06 178 GLY A N 1
ATOM 1256 C CA . GLY A 1 178 ? -8.767 3.401 1.624 1.00 90.06 178 GLY A CA 1
ATOM 1257 C C . GLY A 1 178 ? -9.828 2.856 0.663 1.00 90.06 178 GLY A C 1
ATOM 1258 O O . GLY A 1 178 ? -9.522 1.997 -0.159 1.00 90.06 178 GLY A O 1
ATOM 1259 N N . ALA A 1 179 ? -11.048 3.404 0.704 1.00 88.81 179 ALA A N 1
ATOM 1260 C CA . ALA A 1 179 ? -12.127 3.019 -0.208 1.00 88.81 179 ALA A CA 1
ATOM 1261 C C . ALA A 1 179 ? -11.776 3.266 -1.685 1.00 88.81 179 ALA A C 1
ATOM 1263 O O . ALA A 1 179 ? -12.049 2.408 -2.523 1.00 88.81 179 ALA A O 1
ATOM 1264 N N . SER A 1 180 ? -11.135 4.395 -2.002 1.00 88.75 180 SER A N 1
ATOM 1265 C CA . SER A 1 180 ? -10.690 4.699 -3.368 1.00 88.75 180 SER A CA 1
ATOM 1266 C C . SER A 1 180 ? -9.630 3.717 -3.872 1.00 88.75 180 SER A C 1
ATOM 1268 O O . SER A 1 180 ? -9.652 3.347 -5.043 1.00 88.75 180 SER A O 1
ATOM 1270 N N . ILE A 1 181 ? -8.719 3.261 -3.002 1.00 88.06 181 ILE A N 1
ATOM 1271 C CA . ILE A 1 181 ? -7.711 2.260 -3.380 1.00 88.06 181 ILE A CA 1
ATOM 1272 C C . ILE A 1 181 ? -8.356 0.901 -3.672 1.00 88.06 181 ILE A C 1
ATOM 1274 O O . ILE A 1 181 ? -7.973 0.233 -4.631 1.00 88.06 181 ILE A O 1
ATOM 1278 N N . LEU A 1 182 ? -9.362 0.507 -2.888 1.00 88.56 182 LEU A N 1
ATOM 1279 C CA . LEU A 1 182 ? -10.104 -0.733 -3.123 1.00 88.56 182 LEU A CA 1
ATOM 1280 C C . LEU A 1 182 ? -10.887 -0.716 -4.440 1.00 88.56 182 LEU A C 1
ATOM 1282 O O . LEU A 1 182 ? -10.916 -1.724 -5.145 1.00 88.56 182 LEU A O 1
ATOM 1286 N N . ASP A 1 183 ? -11.522 0.412 -4.763 1.00 88.38 183 ASP A N 1
ATOM 1287 C CA . ASP A 1 183 ? -12.266 0.592 -6.013 1.00 88.38 183 ASP A CA 1
ATOM 1288 C C . ASP A 1 183 ? -11.338 0.495 -7.232 1.00 88.38 183 ASP A C 1
ATOM 1290 O O . ASP A 1 183 ? -11.547 -0.330 -8.123 1.00 88.38 183 ASP A O 1
ATOM 1294 N N . TRP A 1 184 ? -10.236 1.248 -7.207 1.00 88.50 184 TRP A N 1
ATOM 1295 C CA . TRP A 1 184 ? -9.194 1.191 -8.232 1.00 88.50 184 TRP A CA 1
ATOM 1296 C C . TRP A 1 184 ? -8.612 -0.219 -8.398 1.00 88.50 184 TRP A C 1
ATOM 1298 O O . TRP A 1 184 ? -8.438 -0.691 -9.523 1.00 88.50 184 TRP A O 1
ATOM 1308 N N . GLY A 1 185 ? -8.363 -0.924 -7.290 1.00 86.19 185 GLY A N 1
ATOM 1309 C CA . GLY A 1 185 ? -7.762 -2.255 -7.317 1.00 86.19 185 GLY A CA 1
ATOM 1310 C C . GLY A 1 185 ? -8.594 -3.282 -8.087 1.00 86.19 185 GLY A C 1
ATOM 1311 O O . GLY A 1 185 ? -8.026 -4.183 -8.700 1.00 86.19 185 GLY A O 1
ATOM 1312 N N . GLN A 1 186 ? -9.925 -3.133 -8.142 1.00 84.50 186 GLN A N 1
ATOM 1313 C CA . GLN A 1 186 ? -10.760 -4.003 -8.978 1.00 84.50 186 GLN A CA 1
ATOM 1314 C C . GLN A 1 186 ? -10.469 -3.831 -10.469 1.00 84.50 186 GLN A C 1
ATOM 1316 O O . GLN A 1 186 ? -10.377 -4.829 -11.187 1.00 84.50 186 GLN A O 1
ATOM 1321 N N . ARG A 1 187 ? -10.319 -2.582 -10.926 1.00 84.31 187 ARG A N 1
ATOM 1322 C CA . ARG A 1 187 ? -10.032 -2.255 -12.327 1.00 84.31 187 ARG A CA 1
ATOM 1323 C C . ARG A 1 187 ? -8.656 -2.772 -12.741 1.00 84.31 187 ARG A C 1
ATOM 1325 O O . ARG A 1 187 ? -8.549 -3.444 -13.762 1.00 84.31 187 ARG A O 1
ATOM 1332 N N . GLU A 1 188 ? -7.640 -2.533 -11.916 1.00 84.50 188 GLU A N 1
ATOM 1333 C CA . GLU A 1 188 ? -6.252 -2.929 -12.206 1.00 84.50 188 GLU A CA 1
ATOM 1334 C C . GLU A 1 188 ? -5.928 -4.383 -11.819 1.00 84.50 188 GLU A C 1
ATOM 1336 O O . GLU A 1 188 ? -4.775 -4.814 -11.878 1.00 84.50 188 GLU A O 1
ATOM 1341 N N . GLN A 1 189 ? -6.943 -5.161 -11.427 1.00 85.56 189 GLN A N 1
ATOM 1342 C CA . GLN A 1 189 ? -6.825 -6.566 -11.021 1.00 85.56 189 GLN A CA 1
ATOM 1343 C C . GLN A 1 189 ? -5.826 -6.806 -9.876 1.00 85.56 189 GLN A C 1
ATOM 1345 O O . GLN A 1 189 ? -5.151 -7.833 -9.817 1.00 85.56 189 GLN A O 1
ATOM 1350 N N . VAL A 1 190 ? -5.758 -5.867 -8.935 1.00 87.81 190 VAL A N 1
ATOM 1351 C CA . VAL A 1 190 ? -4.977 -5.994 -7.705 1.00 87.81 190 VAL A CA 1
ATOM 1352 C C . VAL A 1 190 ? -5.809 -6.733 -6.656 1.00 87.81 190 VAL A C 1
ATOM 1354 O O . VAL A 1 190 ? -6.908 -6.311 -6.292 1.00 87.81 190 VAL A O 1
ATOM 1357 N N . GLY A 1 191 ? -5.282 -7.860 -6.177 1.00 91.25 191 GLY A N 1
ATOM 1358 C CA . GLY A 1 191 ? -5.910 -8.666 -5.134 1.00 91.25 191 GLY A CA 1
ATOM 1359 C C . GLY A 1 191 ? -5.382 -8.332 -3.739 1.00 91.25 191 GLY A C 1
ATOM 1360 O O . GLY A 1 191 ? -4.178 -8.142 -3.548 1.00 91.25 191 GLY A O 1
ATOM 1361 N N . PHE A 1 192 ? -6.273 -8.337 -2.750 1.00 94.31 192 PHE A N 1
ATOM 1362 C CA . PHE A 1 192 ? -5.955 -8.002 -1.364 1.00 94.31 192 PHE A CA 1
ATOM 1363 C C . PHE A 1 192 ? -6.101 -9.220 -0.440 1.00 94.31 192 PHE A C 1
ATOM 1365 O O . PHE A 1 192 ? -7.058 -9.989 -0.548 1.00 94.31 192 PHE A O 1
ATOM 1372 N N . SER A 1 193 ? -5.161 -9.388 0.489 1.00 96.38 193 SER A N 1
ATOM 1373 C CA . SER A 1 193 ? -5.250 -10.349 1.596 1.00 96.38 193 SER A CA 1
ATOM 1374 C C . SER A 1 193 ? -6.061 -9.776 2.760 1.00 96.38 193 SER A C 1
ATOM 1376 O O . SER A 1 193 ? -6.823 -10.494 3.412 1.00 96.38 193 SER A O 1
ATOM 1378 N N . ALA A 1 194 ? -5.931 -8.466 2.991 1.00 96.81 194 ALA A N 1
ATOM 1379 C CA . ALA A 1 194 ? -6.631 -7.734 4.032 1.00 96.81 194 ALA A CA 1
ATOM 1380 C C . ALA A 1 194 ? -6.830 -6.258 3.657 1.00 96.81 194 ALA A C 1
ATOM 1382 O O . ALA A 1 194 ? -5.983 -5.637 3.016 1.00 96.81 194 ALA A O 1
ATOM 1383 N N . PHE A 1 195 ? -7.929 -5.681 4.132 1.00 97.12 195 PHE A N 1
ATOM 1384 C CA . PHE A 1 195 ? -8.125 -4.237 4.199 1.00 97.12 195 PHE A CA 1
ATOM 1385 C C . PHE A 1 195 ? -8.428 -3.841 5.638 1.00 97.12 195 PHE A C 1
ATOM 1387 O O . PHE A 1 195 ? -9.278 -4.458 6.280 1.00 97.12 195 PHE A O 1
ATOM 1394 N N . ILE A 1 196 ? -7.749 -2.811 6.133 1.00 97.75 196 ILE A N 1
ATOM 1395 C CA . ILE A 1 196 ? -7.879 -2.329 7.504 1.00 97.75 196 ILE A CA 1
ATOM 1396 C C . ILE A 1 196 ? -8.025 -0.817 7.478 1.00 97.75 196 ILE A C 1
ATOM 1398 O O . ILE A 1 196 ? -7.077 -0.104 7.153 1.00 97.75 196 ILE A O 1
ATOM 1402 N N . SER A 1 197 ? -9.192 -0.313 7.871 1.00 97.62 197 SER A N 1
ATOM 1403 C CA . SER A 1 197 ? -9.331 1.095 8.218 1.00 97.62 197 SER A CA 1
ATOM 1404 C C . SER A 1 197 ? -9.089 1.277 9.713 1.00 97.62 197 SER A C 1
ATOM 1406 O O . SER A 1 197 ? -9.835 0.750 10.536 1.00 97.62 197 SER A O 1
ATOM 1408 N N . THR A 1 198 ? -8.042 2.006 10.088 1.00 96.50 198 THR A N 1
ATOM 1409 C CA . THR A 1 198 ? -7.649 2.116 11.505 1.00 96.50 198 THR A CA 1
ATOM 1410 C C . THR A 1 198 ? -8.535 3.088 12.282 1.00 96.50 198 THR A C 1
ATOM 1412 O O . THR A 1 198 ? -8.715 2.943 13.491 1.00 96.50 198 THR A O 1
ATOM 1415 N N . GLY A 1 199 ? -9.068 4.103 11.593 1.00 94.25 199 GLY A N 1
ATOM 1416 C CA . GLY A 1 199 ? -9.747 5.228 12.223 1.00 94.25 199 GLY A CA 1
ATOM 1417 C C . GLY A 1 199 ? -8.841 5.939 13.236 1.00 94.25 199 GLY A C 1
ATOM 1418 O O . GLY A 1 199 ? -7.645 6.133 13.000 1.00 94.25 199 GLY A O 1
ATOM 1419 N N . GLY A 1 200 ? -9.409 6.302 14.384 1.00 93.50 200 GLY A N 1
ATOM 1420 C CA . GLY A 1 200 ? -8.742 7.047 15.451 1.00 93.50 200 GLY A CA 1
ATOM 1421 C C . GLY A 1 200 ? -7.645 6.292 16.210 1.00 93.50 200 GLY A C 1
ATOM 1422 O O . GLY A 1 200 ? -6.927 6.944 16.969 1.00 93.50 200 GLY A O 1
ATOM 1423 N N . MET A 1 201 ? -7.495 4.973 16.009 1.00 95.06 201 MET A N 1
ATOM 1424 C CA . MET A 1 201 ? -6.563 4.109 16.759 1.00 95.06 201 MET A CA 1
ATOM 1425 C C . MET A 1 201 ? -6.679 4.331 18.272 1.00 95.06 201 MET A C 1
ATOM 1427 O O . MET A 1 201 ? -5.724 4.720 18.948 1.00 95.06 201 MET A O 1
ATOM 1431 N N . LEU A 1 202 ? -7.895 4.158 18.795 1.00 94.25 202 LEU A N 1
ATOM 1432 C CA . LEU A 1 202 ? -8.154 4.250 20.226 1.00 94.25 202 LEU A CA 1
ATOM 1433 C C . LEU A 1 202 ? -7.354 3.193 20.991 1.00 94.25 202 LEU A C 1
ATOM 1435 O O . LEU A 1 202 ? -6.717 3.527 21.988 1.00 94.25 202 LEU A O 1
ATOM 1439 N N . ASP A 1 203 ? -7.418 1.943 20.534 1.00 94.94 203 ASP A N 1
ATOM 1440 C CA . ASP A 1 203 ? -6.747 0.786 21.131 1.00 94.94 203 ASP A CA 1
ATOM 1441 C C . ASP A 1 203 ? -5.743 0.167 20.150 1.00 94.94 203 ASP A C 1
ATOM 1443 O O . ASP A 1 203 ? -4.548 0.408 20.294 1.00 94.94 203 ASP A O 1
ATOM 1447 N N . ALA A 1 204 ? -6.214 -0.572 19.137 1.00 95.88 204 ALA A N 1
ATOM 1448 C CA . ALA A 1 204 ? -5.331 -1.177 18.144 1.00 95.88 204 ALA A CA 1
ATOM 1449 C C . ALA A 1 204 ? -4.648 -0.105 17.278 1.00 95.88 204 ALA A C 1
ATOM 1451 O O . ALA A 1 204 ? -5.316 0.765 16.702 1.00 95.88 204 ALA A O 1
ATOM 1452 N N . ASP A 1 205 ? -3.322 -0.189 17.170 1.00 95.12 205 ASP A N 1
ATOM 1453 C CA . ASP A 1 205 ? -2.500 0.737 16.392 1.00 95.12 205 ASP A CA 1
ATOM 1454 C C . ASP A 1 205 ? -1.674 0.025 15.308 1.00 95.12 205 ASP A C 1
ATOM 1456 O O . ASP A 1 205 ? -1.816 -1.171 15.046 1.00 95.12 205 ASP A O 1
ATOM 1460 N N . TRP A 1 206 ? -0.804 0.779 14.631 1.00 95.56 206 TRP A N 1
ATOM 1461 C CA . TRP A 1 206 ? 0.046 0.256 13.563 1.00 95.56 206 TRP A CA 1
ATOM 1462 C C . TRP A 1 206 ? 0.861 -0.977 13.954 1.00 95.56 206 TRP A C 1
ATOM 1464 O O . TRP A 1 206 ? 1.065 -1.844 13.108 1.00 95.56 206 TRP A O 1
ATOM 1474 N N . SER A 1 207 ? 1.351 -1.043 15.196 1.00 95.19 207 SER A N 1
ATOM 1475 C CA . SER A 1 207 ? 2.165 -2.168 15.653 1.00 95.19 207 SER A CA 1
ATOM 1476 C C . SER A 1 207 ? 1.348 -3.455 15.696 1.00 95.19 207 SER A C 1
ATOM 1478 O O . SER A 1 207 ? 1.794 -4.454 15.138 1.00 95.19 207 SER A O 1
ATOM 1480 N N . ASP A 1 208 ? 0.122 -3.403 16.228 1.00 95.94 208 ASP A N 1
ATOM 1481 C CA . ASP A 1 208 ? -0.772 -4.562 16.270 1.00 95.94 208 ASP A CA 1
ATOM 1482 C C . ASP A 1 208 ? -1.142 -5.040 14.855 1.00 95.94 208 ASP A C 1
ATOM 1484 O O . ASP A 1 208 ? -1.141 -6.239 14.575 1.00 95.94 208 ASP A O 1
ATOM 1488 N N . PHE A 1 209 ? -1.435 -4.111 13.934 1.00 97.12 209 PHE A N 1
ATOM 1489 C CA . PHE A 1 209 ? -1.780 -4.475 12.556 1.00 97.12 209 PHE A CA 1
ATOM 1490 C C . PHE A 1 209 ? -0.598 -5.088 11.807 1.00 97.12 209 PHE A C 1
ATOM 1492 O O . PHE A 1 209 ? -0.782 -6.059 11.081 1.00 97.12 209 PHE A O 1
ATOM 1499 N N . ILE A 1 210 ? 0.612 -4.549 11.972 1.00 97.00 210 ILE A N 1
ATOM 1500 C CA . ILE A 1 210 ? 1.805 -5.102 11.321 1.00 97.00 210 ILE A CA 1
ATOM 1501 C C . ILE A 1 210 ? 2.133 -6.487 11.882 1.00 97.00 210 ILE A C 1
ATOM 1503 O O . ILE A 1 210 ? 2.429 -7.380 11.097 1.00 97.00 210 ILE A O 1
ATOM 1507 N N . GLU A 1 211 ? 2.047 -6.689 13.199 1.00 94.81 211 GLU A N 1
ATOM 1508 C CA . GLU A 1 211 ? 2.291 -7.994 13.832 1.00 94.81 211 GLU A CA 1
ATOM 1509 C C . GLU A 1 211 ? 1.298 -9.053 13.345 1.00 94.81 211 GLU A C 1
ATOM 1511 O O . GLU A 1 211 ? 1.706 -10.125 12.900 1.00 94.81 211 GLU A O 1
ATOM 1516 N N . LEU A 1 212 ? 0.006 -8.718 13.317 1.00 95.00 212 LEU A N 1
ATOM 1517 C CA . LEU A 1 212 ? -1.027 -9.592 12.763 1.00 95.00 212 LEU A CA 1
ATOM 1518 C C . LEU A 1 212 ? -0.746 -9.951 11.293 1.00 95.00 212 LEU A C 1
ATOM 1520 O O . LEU A 1 212 ? -0.901 -11.098 10.872 1.00 95.00 212 LEU A O 1
ATOM 1524 N N . LEU A 1 213 ? -0.368 -8.957 10.488 1.00 96.38 213 LEU A N 1
ATOM 1525 C CA . LEU A 1 213 ? -0.115 -9.144 9.062 1.00 96.38 213 LEU A CA 1
ATOM 1526 C C . LEU A 1 213 ? 1.204 -9.864 8.783 1.00 96.38 213 LEU A C 1
ATOM 1528 O O . LEU A 1 213 ? 1.308 -10.494 7.736 1.00 96.38 213 LEU A O 1
ATOM 1532 N N . ASP A 1 214 ? 2.189 -9.805 9.679 1.00 94.94 214 ASP A N 1
ATOM 1533 C CA . ASP A 1 214 ? 3.430 -10.591 9.628 1.00 94.94 214 ASP A CA 1
ATOM 1534 C C . ASP A 1 214 ? 3.149 -12.090 9.801 1.00 94.94 214 ASP A C 1
ATOM 1536 O O . ASP A 1 214 ? 3.701 -12.925 9.085 1.00 94.94 214 ASP A O 1
ATOM 1540 N N . GLU A 1 215 ? 2.191 -12.439 10.655 1.00 92.19 215 GLU A N 1
ATOM 1541 C CA . GLU A 1 215 ? 1.805 -13.831 10.913 1.00 92.19 215 GLU A CA 1
ATOM 1542 C C . GLU A 1 215 ? 0.850 -14.402 9.847 1.00 92.19 215 GLU A C 1
ATOM 1544 O O . GLU A 1 215 ? 0.780 -15.615 9.646 1.00 92.19 215 GLU A O 1
ATOM 1549 N N . ASP A 1 216 ? 0.152 -13.549 9.091 1.00 94.06 216 ASP A N 1
ATOM 1550 C CA . ASP A 1 216 ? -0.805 -13.986 8.069 1.00 94.06 216 ASP A CA 1
ATOM 1551 C C . ASP A 1 216 ? -0.135 -14.538 6.798 1.00 94.06 216 ASP A C 1
ATOM 1553 O O . ASP A 1 216 ? 0.409 -13.788 5.984 1.00 94.06 216 ASP A O 1
ATOM 1557 N N . ALA A 1 217 ? -0.251 -15.845 6.558 1.00 93.69 217 ALA A N 1
ATOM 1558 C CA . ALA A 1 217 ? 0.332 -16.515 5.390 1.00 93.69 217 ALA A CA 1
ATOM 1559 C C . ALA A 1 217 ? -0.176 -15.986 4.029 1.00 93.69 217 ALA A C 1
ATOM 1561 O O . ALA A 1 217 ? 0.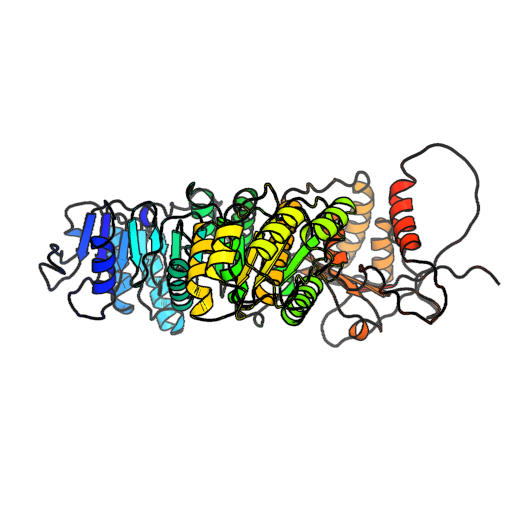524 -16.100 3.021 1.00 93.69 217 ALA A O 1
ATOM 1562 N N . HIS A 1 218 ? -1.374 -15.391 3.985 1.00 95.06 218 HIS A N 1
ATOM 1563 C CA . HIS A 1 218 ? -1.937 -14.830 2.752 1.00 95.06 218 HIS A CA 1
ATOM 1564 C C . HIS A 1 218 ? -1.307 -13.481 2.400 1.00 95.06 218 HIS A C 1
ATOM 1566 O O . HIS A 1 218 ? -1.239 -13.117 1.228 1.00 95.06 218 HIS A O 1
ATOM 1572 N N . THR A 1 219 ? -0.818 -12.746 3.397 1.00 95.94 219 THR A N 1
ATOM 1573 C CA . THR A 1 219 ? -0.186 -11.445 3.201 1.00 95.94 219 THR A CA 1
ATOM 1574 C C . THR A 1 219 ? 1.281 -11.620 2.825 1.00 95.94 219 THR A C 1
ATOM 1576 O O . THR A 1 219 ? 2.068 -12.186 3.581 1.00 95.94 219 THR A O 1
ATOM 1579 N N . GLN A 1 220 ? 1.653 -11.086 1.662 1.00 93.88 220 GLN A N 1
ATOM 1580 C CA . GLN A 1 220 ? 3.024 -11.049 1.149 1.00 93.88 220 GLN A CA 1
ATOM 1581 C C . GLN A 1 220 ? 3.593 -9.630 1.130 1.00 93.88 220 GLN A C 1
ATOM 1583 O O . GLN A 1 220 ? 4.800 -9.463 1.017 1.00 93.88 220 GLN A O 1
ATOM 1588 N N . SER A 1 221 ? 2.762 -8.588 1.205 1.00 94.00 221 SER A N 1
ATOM 1589 C CA . SER A 1 221 ? 3.200 -7.187 1.264 1.00 94.00 221 SER A CA 1
ATOM 1590 C C . SER A 1 221 ? 2.176 -6.323 1.994 1.00 94.00 221 SER A C 1
ATOM 1592 O O . SER A 1 221 ? 0.979 -6.603 1.944 1.00 94.00 221 SER A O 1
ATOM 1594 N N . ILE A 1 222 ? 2.648 -5.267 2.654 1.00 96.44 222 ILE A N 1
ATOM 1595 C CA . ILE A 1 222 ? 1.838 -4.359 3.468 1.00 96.44 222 ILE A CA 1
ATOM 1596 C C . ILE A 1 222 ? 1.957 -2.940 2.903 1.00 96.44 222 ILE A C 1
ATOM 1598 O O . ILE A 1 222 ? 3.047 -2.374 2.822 1.00 96.44 222 ILE A O 1
ATOM 1602 N N . LEU A 1 223 ? 0.824 -2.354 2.533 1.00 96.06 223 LEU A N 1
ATOM 1603 C CA . LEU A 1 223 ? 0.700 -0.960 2.125 1.00 96.06 223 LEU A CA 1
ATOM 1604 C C . LEU A 1 223 ? 0.077 -0.158 3.256 1.00 96.06 223 LEU A C 1
ATOM 1606 O O . LEU A 1 223 ? -0.953 -0.552 3.803 1.00 96.06 223 LEU A O 1
ATOM 1610 N N . ILE A 1 224 ? 0.679 0.981 3.582 1.00 96.81 224 ILE A N 1
ATOM 1611 C CA . ILE A 1 224 ? 0.239 1.828 4.682 1.00 96.81 224 ILE A CA 1
ATOM 1612 C C . ILE A 1 224 ? -0.009 3.251 4.193 1.00 96.81 224 ILE A C 1
ATOM 1614 O O . ILE A 1 224 ? 0.884 3.901 3.653 1.00 96.81 224 ILE A O 1
ATOM 1618 N N . TYR A 1 225 ? -1.207 3.764 4.454 1.00 95.50 225 TYR A N 1
ATOM 1619 C CA . TYR A 1 225 ? -1.483 5.197 4.435 1.00 95.50 225 TYR A CA 1
ATOM 1620 C C . TYR A 1 225 ? -1.639 5.692 5.873 1.00 95.50 225 TYR A C 1
ATOM 1622 O O . TYR A 1 225 ? -2.570 5.283 6.570 1.00 95.50 225 TYR A O 1
ATOM 1630 N N . MET A 1 226 ? -0.746 6.579 6.312 1.00 93.19 226 MET A N 1
ATOM 1631 C CA . MET A 1 226 ? -0.696 7.065 7.693 1.00 93.19 226 MET A CA 1
ATOM 1632 C C . MET A 1 226 ? -0.621 8.593 7.773 1.00 93.19 226 MET A C 1
ATOM 1634 O O . MET A 1 226 ? 0.073 9.253 7.000 1.00 93.19 226 MET A O 1
ATOM 1638 N N . GLU A 1 227 ? -1.286 9.159 8.773 1.00 90.75 227 GLU A N 1
ATOM 1639 C CA . GLU A 1 227 ? -1.276 10.587 9.106 1.00 90.75 227 GLU A CA 1
ATOM 1640 C C . GLU A 1 227 ? -0.576 10.833 10.444 1.00 90.75 227 GLU A C 1
ATOM 1642 O O . GLU A 1 227 ? 0.148 11.816 10.593 1.00 90.75 227 GLU A O 1
ATOM 1647 N N . SER A 1 228 ? -0.709 9.913 11.400 1.00 89.25 228 SER A N 1
ATOM 1648 C CA . SER A 1 228 ? -0.044 9.964 12.703 1.00 89.25 228 SER A CA 1
ATOM 1649 C C . SER A 1 228 ? 0.521 8.602 13.099 1.00 89.25 228 SER A C 1
ATOM 1651 O O . SER A 1 228 ? 0.079 7.565 12.615 1.00 89.25 228 SER A O 1
ATOM 1653 N N . ILE A 1 229 ? 1.521 8.601 13.982 1.00 89.88 229 ILE A N 1
ATOM 1654 C CA . ILE A 1 229 ? 2.130 7.382 14.526 1.00 89.88 229 ILE A CA 1
ATOM 1655 C C . ILE A 1 229 ? 2.049 7.490 16.054 1.00 89.88 229 ILE A C 1
ATOM 1657 O O . ILE A 1 229 ? 2.936 8.095 16.651 1.00 89.88 229 ILE A O 1
ATOM 1661 N N . PRO A 1 230 ? 0.975 6.981 16.693 1.00 88.00 230 PRO A N 1
ATOM 1662 C CA . PRO A 1 230 ? 0.762 7.150 18.133 1.00 88.00 230 PRO A CA 1
ATOM 1663 C C . PRO A 1 230 ? 1.897 6.572 18.984 1.00 88.00 230 PRO A C 1
ATOM 1665 O O . PRO A 1 230 ? 2.319 7.194 19.955 1.00 88.00 230 PRO A O 1
ATOM 1668 N N . ASN A 1 231 ? 2.423 5.408 18.586 1.00 88.69 231 ASN A N 1
ATOM 1669 C CA . ASN A 1 231 ? 3.549 4.749 19.240 1.00 88.69 231 ASN A CA 1
ATOM 1670 C C . ASN A 1 231 ? 4.685 4.462 18.237 1.00 88.69 231 ASN A C 1
ATOM 1672 O O . ASN A 1 231 ? 4.782 3.359 17.691 1.00 88.69 231 ASN A O 1
ATOM 1676 N N . PRO A 1 232 ? 5.568 5.444 17.970 1.00 87.38 232 PRO A N 1
ATOM 1677 C CA . PRO A 1 232 ? 6.621 5.309 16.961 1.00 87.38 232 PRO A CA 1
ATOM 1678 C C . PRO A 1 232 ? 7.623 4.190 17.245 1.00 87.38 232 PRO A C 1
ATOM 1680 O O . PRO A 1 232 ? 8.101 3.543 16.315 1.00 87.38 232 PRO A O 1
ATOM 1683 N N . ARG A 1 233 ? 7.924 3.920 18.522 1.00 85.44 233 ARG A N 1
ATOM 1684 C CA . ARG A 1 233 ? 8.867 2.859 18.910 1.00 85.44 233 ARG A CA 1
ATOM 1685 C C . ARG A 1 233 ? 8.284 1.470 18.662 1.00 85.44 233 ARG A C 1
ATOM 1687 O O . ARG A 1 233 ? 8.968 0.633 18.076 1.00 85.44 233 ARG A O 1
ATOM 1694 N N . ALA A 1 234 ? 7.026 1.244 19.048 1.00 90.50 234 ALA A N 1
ATOM 1695 C CA . ALA A 1 234 ? 6.338 -0.015 18.760 1.00 90.50 234 ALA A CA 1
ATOM 1696 C C . ALA A 1 234 ? 6.180 -0.228 17.248 1.00 90.50 234 ALA A C 1
ATOM 1698 O O . ALA A 1 234 ? 6.462 -1.319 16.758 1.00 90.50 234 ALA A O 1
ATOM 1699 N N . PHE A 1 235 ? 5.839 0.828 16.497 1.00 93.12 235 PHE A N 1
ATOM 1700 C CA . PHE A 1 235 ? 5.794 0.784 15.034 1.00 93.12 235 PHE A CA 1
ATOM 1701 C C . PHE A 1 235 ? 7.131 0.341 14.429 1.00 93.12 235 PHE A C 1
ATOM 1703 O O . PHE A 1 235 ? 7.156 -0.592 13.636 1.00 93.12 235 PHE A O 1
ATOM 1710 N N . ILE A 1 236 ? 8.248 0.973 14.811 1.00 88.69 236 ILE A N 1
ATOM 1711 C CA . ILE A 1 236 ? 9.584 0.624 14.299 1.00 88.69 236 ILE A CA 1
ATOM 1712 C C . ILE A 1 236 ? 9.927 -0.833 14.606 1.00 88.69 236 ILE A C 1
ATOM 1714 O O . ILE A 1 236 ? 10.470 -1.521 13.745 1.00 88.69 236 ILE A O 1
ATOM 1718 N N . SER A 1 237 ? 9.619 -1.296 15.819 1.00 89.06 237 SER A N 1
ATOM 1719 C CA . SER A 1 237 ? 9.877 -2.673 16.239 1.00 89.06 237 SE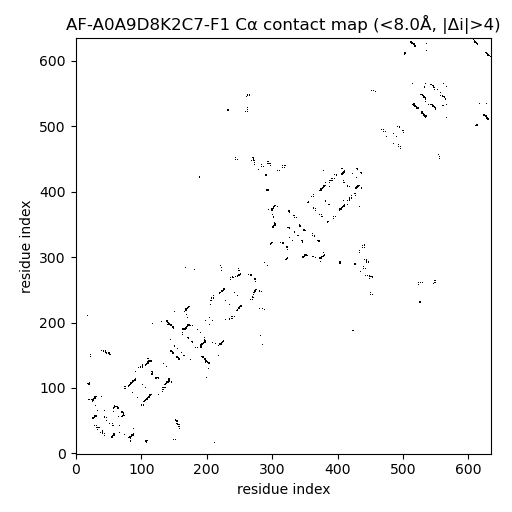R A CA 1
ATOM 1720 C C . SER A 1 237 ? 9.095 -3.677 15.388 1.00 89.06 237 SER A C 1
ATOM 1722 O O . SER A 1 237 ? 9.696 -4.571 14.790 1.00 89.06 237 SER A O 1
ATOM 1724 N N . ALA A 1 238 ? 7.776 -3.490 15.275 1.00 93.69 238 ALA A N 1
ATOM 1725 C CA . ALA A 1 238 ? 6.902 -4.350 14.482 1.00 93.69 238 ALA A CA 1
ATOM 1726 C C . ALA A 1 238 ? 7.274 -4.316 12.992 1.00 93.69 238 ALA A C 1
ATOM 1728 O O . ALA A 1 238 ? 7.447 -5.361 12.369 1.00 93.69 238 ALA A O 1
ATOM 1729 N N . ALA A 1 239 ? 7.490 -3.119 12.436 1.00 93.88 239 ALA A N 1
ATOM 1730 C CA . ALA A 1 239 ? 7.887 -2.938 11.045 1.00 93.88 239 ALA A CA 1
ATOM 1731 C C . ALA A 1 239 ? 9.223 -3.617 10.741 1.00 93.88 239 ALA A C 1
ATOM 1733 O O . ALA A 1 239 ? 9.330 -4.314 9.740 1.00 93.88 239 ALA A O 1
ATOM 1734 N N . ARG A 1 240 ? 10.221 -3.481 11.624 1.00 90.00 240 ARG A N 1
ATOM 1735 C CA . ARG A 1 240 ? 11.530 -4.114 11.430 1.00 90.00 240 ARG A CA 1
ATOM 1736 C C . ARG A 1 240 ? 11.440 -5.634 11.448 1.00 90.00 240 ARG A C 1
ATOM 1738 O O . ARG A 1 240 ? 12.112 -6.267 10.643 1.00 90.00 240 ARG A O 1
ATOM 1745 N N . LYS A 1 241 ? 10.635 -6.207 12.348 1.00 90.88 241 LYS A N 1
ATOM 1746 C CA . LYS A 1 241 ? 10.373 -7.653 12.391 1.00 90.88 241 LYS A CA 1
ATOM 1747 C C . LYS A 1 241 ? 9.731 -8.115 11.078 1.00 90.88 241 LYS A C 1
ATOM 1749 O O . LYS A 1 241 ? 10.274 -8.996 10.418 1.00 90.88 241 LYS A O 1
ATOM 1754 N N . ALA A 1 242 ? 8.640 -7.468 10.675 1.00 93.25 242 ALA A N 1
ATOM 1755 C CA . ALA A 1 242 ? 7.874 -7.849 9.494 1.00 93.25 242 ALA A CA 1
ATOM 1756 C C . ALA A 1 242 ? 8.645 -7.638 8.180 1.00 93.25 242 ALA A C 1
ATOM 1758 O O . ALA A 1 242 ? 8.578 -8.477 7.285 1.00 93.25 242 ALA A O 1
ATOM 1759 N N . ALA A 1 243 ? 9.442 -6.570 8.071 1.00 90.94 243 ALA A N 1
ATOM 1760 C CA . ALA A 1 243 ? 10.177 -6.223 6.855 1.00 90.94 243 ALA A CA 1
ATOM 1761 C C . ALA A 1 243 ? 11.229 -7.262 6.432 1.00 90.94 243 ALA A C 1
ATOM 1763 O O . ALA A 1 243 ? 11.632 -7.266 5.269 1.00 90.94 243 ALA A O 1
ATOM 1764 N N . TYR A 1 244 ? 11.650 -8.169 7.323 1.00 85.12 244 TYR A N 1
ATOM 1765 C CA . TYR A 1 244 ? 12.482 -9.314 6.935 1.00 85.12 244 TYR A CA 1
ATOM 1766 C C . TYR A 1 244 ? 11.758 -10.263 5.976 1.00 85.12 244 TYR A C 1
ATOM 1768 O O . TYR A 1 244 ? 12.388 -10.849 5.104 1.00 85.12 244 TYR A O 1
ATOM 1776 N N . ASN A 1 245 ? 10.443 -10.416 6.113 1.00 85.81 245 ASN A N 1
ATOM 1777 C CA . ASN A 1 245 ? 9.677 -11.385 5.329 1.00 85.81 245 ASN A CA 1
ATOM 1778 C C . ASN A 1 245 ? 8.722 -10.705 4.346 1.00 85.81 245 ASN A C 1
ATOM 1780 O O . ASN A 1 245 ? 8.485 -11.222 3.255 1.00 85.81 245 ASN A O 1
ATOM 1784 N N . LYS A 1 246 ? 8.177 -9.546 4.724 1.00 91.50 246 LYS A N 1
ATOM 1785 C CA . LYS A 1 246 ? 7.080 -8.878 4.025 1.00 91.50 246 LYS A CA 1
ATOM 1786 C C . LYS A 1 246 ? 7.427 -7.415 3.768 1.00 91.50 246 LYS A C 1
ATOM 1788 O O . LYS A 1 246 ? 7.546 -6.642 4.716 1.00 91.50 246 LYS A O 1
ATOM 1793 N N . PRO A 1 247 ? 7.567 -7.002 2.499 1.00 90.94 247 PRO A N 1
ATOM 1794 C CA . PRO A 1 247 ? 7.680 -5.603 2.117 1.00 90.94 247 PRO A CA 1
ATOM 1795 C C . PRO A 1 247 ? 6.644 -4.707 2.795 1.00 90.94 247 PRO A C 1
ATOM 1797 O O . PRO A 1 247 ? 5.450 -5.004 2.750 1.00 90.94 247 PRO A O 1
ATOM 1800 N N . ILE A 1 248 ? 7.099 -3.583 3.353 1.00 94.88 248 ILE A N 1
ATOM 1801 C CA . ILE A 1 248 ? 6.227 -2.535 3.891 1.00 94.88 248 ILE A CA 1
ATOM 1802 C C . ILE A 1 248 ? 6.459 -1.247 3.107 1.00 94.88 248 ILE A C 1
ATOM 1804 O O . ILE A 1 248 ? 7.578 -0.733 3.057 1.00 94.88 248 ILE A O 1
ATOM 1808 N N . ILE A 1 249 ? 5.399 -0.728 2.495 1.00 95.31 249 ILE A N 1
ATOM 1809 C CA . ILE A 1 249 ? 5.412 0.523 1.739 1.00 95.31 249 ILE A CA 1
ATOM 1810 C C . ILE A 1 249 ? 4.472 1.488 2.448 1.00 95.31 249 ILE A C 1
ATOM 1812 O O . ILE A 1 249 ? 3.309 1.166 2.676 1.00 95.31 249 ILE A O 1
ATOM 1816 N N . ALA A 1 250 ? 4.964 2.673 2.796 1.00 95.25 250 ALA A N 1
ATOM 1817 C CA . ALA A 1 250 ? 4.211 3.651 3.563 1.00 95.25 250 ALA A CA 1
ATOM 1818 C C . ALA A 1 250 ? 4.166 5.013 2.871 1.00 95.25 250 ALA A C 1
ATOM 1820 O O . ALA A 1 250 ? 5.190 5.557 2.460 1.00 95.25 250 ALA A O 1
ATOM 1821 N N . LEU A 1 251 ? 2.980 5.611 2.837 1.00 94.12 251 LEU A N 1
ATOM 1822 C CA . LEU A 1 251 ? 2.790 7.028 2.570 1.00 94.12 251 LEU A CA 1
ATOM 1823 C C . LEU A 1 251 ? 2.445 7.726 3.885 1.00 94.12 251 LEU A C 1
ATOM 1825 O O . LEU A 1 251 ? 1.401 7.465 4.484 1.00 94.12 251 LEU A O 1
ATOM 1829 N N . LYS A 1 252 ? 3.323 8.638 4.317 1.00 92.19 252 LYS A N 1
ATOM 1830 C CA . LYS A 1 252 ? 3.098 9.497 5.485 1.00 92.19 252 LYS A CA 1
ATOM 1831 C C . LYS A 1 252 ? 2.639 10.887 5.054 1.00 92.19 252 LYS A C 1
ATOM 1833 O O . LYS A 1 252 ? 3.434 11.670 4.530 1.00 92.19 252 LYS A O 1
ATOM 1838 N N . ALA A 1 253 ? 1.376 11.205 5.326 1.00 87.81 253 ALA A N 1
ATOM 1839 C CA . ALA A 1 253 ? 0.807 12.533 5.123 1.00 87.81 253 ALA A CA 1
ATOM 1840 C C . ALA A 1 253 ? 1.274 13.529 6.207 1.00 87.81 253 ALA A C 1
ATOM 1842 O O . ALA A 1 253 ? 1.715 13.127 7.285 1.00 87.81 253 ALA A O 1
ATOM 1843 N N . GLY A 1 254 ? 1.177 14.837 5.938 1.00 75.69 254 GLY A N 1
ATOM 1844 C CA . GLY A 1 254 ? 1.425 15.888 6.938 1.00 75.69 254 GLY A CA 1
ATOM 1845 C C . GLY A 1 254 ? 2.896 16.076 7.336 1.00 75.69 254 GLY A C 1
ATOM 1846 O O . GLY A 1 254 ? 3.225 16.029 8.519 1.00 75.69 254 GLY A O 1
ATOM 1847 N N . ARG A 1 255 ? 3.786 16.312 6.359 1.00 67.25 255 ARG A N 1
ATOM 1848 C CA . ARG A 1 255 ? 5.248 16.477 6.563 1.00 67.25 255 ARG A CA 1
ATOM 1849 C C . ARG A 1 255 ? 5.646 17.651 7.473 1.00 67.25 255 ARG A C 1
ATOM 1851 O O . ARG A 1 255 ? 6.768 17.696 7.953 1.00 67.25 255 ARG A O 1
ATOM 1858 N N . LEU A 1 256 ? 4.740 18.599 7.714 1.00 48.94 256 LEU A N 1
ATOM 1859 C CA . LEU A 1 256 ? 5.026 19.858 8.415 1.00 48.94 256 LEU A CA 1
ATOM 1860 C C . LEU A 1 256 ? 5.055 19.741 9.953 1.00 48.94 256 LEU A C 1
ATOM 1862 O O . LEU A 1 256 ? 5.406 20.709 10.618 1.00 48.94 256 LEU A O 1
ATOM 1866 N N . ALA A 1 257 ? 4.679 18.593 10.528 1.00 47.88 257 ALA A N 1
ATOM 1867 C CA . ALA A 1 257 ? 4.422 18.447 11.967 1.00 47.88 257 ALA A CA 1
ATOM 1868 C C . ALA A 1 257 ? 5.530 17.724 12.774 1.00 47.88 257 ALA A C 1
ATOM 1870 O O . ALA A 1 257 ? 5.248 17.187 13.841 1.00 47.88 257 ALA A O 1
ATOM 1871 N N . GLY A 1 258 ? 6.782 17.679 12.302 1.00 53.81 258 GLY A N 1
ATOM 1872 C CA . GLY A 1 258 ? 7.882 17.044 13.045 1.00 53.81 258 GLY A CA 1
ATOM 1873 C C . GLY A 1 258 ? 9.206 16.971 12.278 1.00 53.81 258 GLY A C 1
ATOM 1874 O O . GLY A 1 258 ? 9.337 17.534 11.193 1.00 53.81 258 GLY A O 1
ATOM 1875 N N . SER A 1 259 ? 10.190 16.259 12.841 1.00 64.31 259 SER A N 1
ATOM 1876 C CA . SER A 1 259 ? 11.488 15.987 12.199 1.00 64.31 259 SER A CA 1
ATOM 1877 C C . SER A 1 259 ? 11.337 14.936 11.090 1.00 64.31 259 SER A C 1
ATOM 1879 O O . SER A 1 259 ? 11.621 13.752 11.268 1.00 64.31 259 SER A O 1
ATOM 1881 N N . ASP A 1 260 ? 10.844 15.362 9.927 1.00 77.38 260 ASP A N 1
ATOM 1882 C CA . ASP A 1 260 ? 10.566 14.492 8.774 1.00 77.38 260 ASP A CA 1
ATOM 1883 C C . ASP A 1 260 ? 11.810 13.701 8.314 1.00 77.38 260 ASP A C 1
ATOM 1885 O O . ASP A 1 260 ? 11.706 12.534 7.941 1.00 77.38 260 ASP A O 1
ATOM 1889 N N . ALA A 1 261 ? 13.004 14.288 8.461 1.00 76.62 261 ALA A N 1
ATOM 1890 C CA . ALA A 1 261 ? 14.281 13.629 8.182 1.00 76.62 261 ALA A CA 1
ATOM 1891 C C . ALA A 1 261 ? 14.609 12.489 9.168 1.00 76.62 261 ALA A C 1
ATOM 1893 O O . ALA A 1 261 ? 15.174 11.470 8.763 1.00 76.62 261 ALA A O 1
ATOM 1894 N N . ALA A 1 262 ? 14.250 12.632 10.450 1.00 78.12 262 ALA A N 1
ATOM 1895 C CA . ALA A 1 262 ? 14.411 11.563 11.435 1.00 78.12 262 ALA A CA 1
ATOM 1896 C C . ALA A 1 262 ? 13.439 10.411 11.169 1.00 78.12 262 ALA A C 1
ATOM 1898 O O . ALA A 1 262 ? 13.833 9.247 11.239 1.00 78.12 262 ALA A O 1
ATOM 1899 N N . LEU A 1 263 ? 12.207 10.723 10.760 1.00 82.75 263 LEU A N 1
ATOM 1900 C CA . LEU A 1 263 ? 11.248 9.706 10.341 1.00 82.75 263 LEU A CA 1
ATOM 1901 C C . LEU A 1 263 ? 11.723 8.949 9.089 1.00 82.75 263 LEU A C 1
ATOM 1903 O O . LEU A 1 263 ? 11.656 7.722 9.064 1.00 82.75 263 LEU A O 1
ATOM 1907 N N . ASP A 1 264 ? 12.261 9.647 8.085 1.00 84.31 264 ASP A N 1
ATOM 1908 C CA . ASP A 1 264 ? 12.845 9.016 6.892 1.00 84.31 264 ASP A CA 1
ATOM 1909 C C . ASP A 1 264 ? 14.006 8.084 7.248 1.00 84.31 264 ASP A C 1
ATOM 1911 O O . ASP A 1 264 ? 14.108 6.964 6.736 1.00 84.31 264 ASP A O 1
ATOM 1915 N N . ALA A 1 265 ? 14.876 8.520 8.161 1.00 81.06 265 ALA A N 1
ATOM 1916 C CA . ALA A 1 265 ? 15.955 7.689 8.672 1.00 81.06 265 ALA A CA 1
ATOM 1917 C C . ALA A 1 265 ? 15.421 6.448 9.404 1.00 81.06 265 ALA A C 1
ATOM 1919 O O . ALA A 1 265 ? 15.932 5.347 9.186 1.00 81.06 265 ALA A O 1
ATOM 1920 N N . ALA A 1 266 ? 14.371 6.605 10.215 1.00 85.00 266 ALA A N 1
ATOM 1921 C CA . ALA A 1 266 ? 13.730 5.512 10.936 1.00 85.00 266 ALA A CA 1
ATOM 1922 C C . ALA A 1 266 ? 13.079 4.497 9.989 1.00 85.00 266 ALA A C 1
ATOM 1924 O O . ALA A 1 266 ? 13.285 3.298 10.156 1.00 85.00 266 ALA A O 1
ATOM 1925 N N . PHE A 1 267 ? 12.362 4.955 8.962 1.00 89.19 267 PHE A N 1
ATOM 1926 C CA . PHE A 1 267 ? 11.732 4.080 7.970 1.00 89.19 267 PHE A CA 1
ATOM 1927 C C . PHE A 1 267 ? 12.766 3.261 7.201 1.00 89.19 267 PHE A C 1
ATOM 1929 O O . PHE A 1 267 ? 12.647 2.039 7.125 1.00 89.19 267 PHE A O 1
ATOM 1936 N N . ARG A 1 268 ? 13.851 3.895 6.739 1.00 84.94 268 ARG A N 1
ATOM 1937 C CA . ARG A 1 268 ? 14.970 3.172 6.114 1.00 84.94 268 ARG A CA 1
ATOM 1938 C C . ARG A 1 268 ? 15.571 2.125 7.052 1.00 84.94 268 ARG A C 1
ATOM 1940 O O . ARG A 1 268 ? 15.900 1.029 6.611 1.00 84.94 268 ARG A O 1
ATOM 1947 N N . ARG A 1 269 ? 15.694 2.447 8.344 1.00 80.50 269 ARG A N 1
ATOM 1948 C CA . ARG A 1 269 ? 16.265 1.567 9.375 1.00 80.50 269 ARG A CA 1
ATOM 1949 C C . ARG A 1 269 ? 15.397 0.342 9.667 1.00 80.50 269 ARG A C 1
ATOM 1951 O O . ARG A 1 269 ? 15.941 -0.726 9.940 1.00 80.50 269 ARG A O 1
ATOM 1958 N N . CYS A 1 270 ? 14.075 0.496 9.655 1.00 86.81 270 CYS A N 1
ATOM 1959 C CA . CYS A 1 270 ? 13.140 -0.597 9.918 1.00 86.81 270 CYS A CA 1
ATOM 1960 C C . CYS A 1 270 ? 12.635 -1.298 8.655 1.00 86.81 270 CYS A C 1
ATOM 1962 O O . CYS A 1 270 ? 11.764 -2.151 8.758 1.00 86.81 270 CYS A O 1
ATOM 1964 N N . GLY A 1 271 ? 13.177 -0.978 7.478 1.00 89.00 271 GLY A N 1
ATOM 1965 C CA . GLY A 1 271 ? 12.819 -1.679 6.248 1.00 89.00 271 GLY A CA 1
ATOM 1966 C C . GLY A 1 271 ? 11.568 -1.164 5.537 1.00 89.00 271 GLY A C 1
ATOM 1967 O O . GLY A 1 271 ? 11.120 -1.778 4.570 1.00 89.00 271 GLY A O 1
ATOM 1968 N N . VAL A 1 272 ? 11.013 -0.038 5.986 1.00 93.25 272 VAL A N 1
ATOM 1969 C CA . VAL A 1 272 ? 9.834 0.589 5.384 1.00 93.25 272 VAL A CA 1
ATOM 1970 C C . VAL A 1 272 ? 10.269 1.456 4.205 1.00 93.25 272 VAL A C 1
ATOM 1972 O O . VAL A 1 272 ? 11.063 2.387 4.351 1.00 93.25 272 VAL A O 1
ATOM 1975 N N . LEU A 1 273 ? 9.722 1.180 3.021 1.00 93.06 273 LEU A N 1
ATOM 1976 C CA . LEU A 1 273 ? 9.848 2.076 1.876 1.00 93.06 273 LEU A CA 1
ATOM 1977 C C . LEU A 1 273 ? 8.844 3.220 2.034 1.00 93.06 273 LEU A C 1
ATOM 1979 O O . LEU A 1 273 ? 7.639 3.013 1.902 1.00 93.06 273 LEU A O 1
ATOM 1983 N N . ARG A 1 274 ? 9.337 4.438 2.264 1.00 92.69 274 ARG A N 1
ATOM 1984 C CA . ARG A 1 274 ? 8.496 5.631 2.162 1.00 92.69 274 ARG A CA 1
ATOM 1985 C C . ARG A 1 274 ? 8.270 5.996 0.700 1.00 92.69 274 ARG A C 1
ATOM 1987 O O . ARG A 1 274 ? 9.230 6.054 -0.065 1.00 92.69 274 ARG A O 1
ATOM 1994 N N . VAL A 1 275 ? 7.029 6.308 0.351 1.00 93.25 275 VAL A N 1
ATOM 1995 C CA . VAL A 1 275 ? 6.676 6.962 -0.912 1.00 93.25 275 VAL A CA 1
ATOM 1996 C C . VAL A 1 275 ? 6.109 8.355 -0.656 1.00 93.25 275 VAL A C 1
ATOM 1998 O O . VAL A 1 275 ? 5.513 8.616 0.394 1.00 93.25 275 VAL A O 1
ATOM 2001 N N . ASP A 1 276 ? 6.310 9.256 -1.615 1.00 86.88 276 ASP A N 1
ATOM 2002 C CA . ASP A 1 276 ? 5.999 10.678 -1.448 1.00 86.88 276 ASP A CA 1
ATOM 2003 C C . ASP A 1 276 ? 4.629 11.067 -2.012 1.00 86.88 276 ASP A C 1
ATOM 2005 O O . ASP A 1 276 ? 4.031 12.042 -1.554 1.00 86.88 276 ASP A O 1
ATOM 2009 N N . GLN A 1 277 ? 4.114 10.316 -2.990 1.00 89.25 277 GLN A N 1
ATOM 2010 C CA . GLN A 1 277 ? 2.838 10.604 -3.635 1.00 89.25 277 GLN A CA 1
ATOM 2011 C C . GLN A 1 277 ? 1.874 9.432 -3.531 1.00 89.25 277 GLN A C 1
ATOM 2013 O O . GLN A 1 277 ? 2.263 8.267 -3.534 1.00 89.25 277 GLN A O 1
ATOM 2018 N N . LEU A 1 278 ? 0.579 9.744 -3.519 1.00 86.75 278 LEU A N 1
ATOM 2019 C CA . LEU A 1 278 ? -0.455 8.716 -3.476 1.00 86.75 278 LEU A CA 1
ATOM 2020 C C . LEU A 1 278 ? -0.375 7.785 -4.694 1.00 86.75 278 LEU A C 1
ATOM 2022 O O . LEU A 1 278 ? -0.473 6.573 -4.534 1.00 86.75 278 LEU A O 1
ATOM 2026 N N . ALA A 1 279 ? -0.098 8.334 -5.881 1.00 87.75 279 ALA A N 1
ATOM 2027 C CA . ALA A 1 279 ? 0.117 7.562 -7.106 1.00 87.75 279 ALA A CA 1
ATOM 2028 C C . ALA A 1 279 ? 1.249 6.524 -6.981 1.00 87.75 279 ALA A C 1
ATOM 2030 O O . ALA A 1 279 ? 1.163 5.456 -7.584 1.00 87.75 279 ALA A O 1
ATOM 2031 N N . ASP A 1 280 ? 2.282 6.789 -6.173 1.00 91.75 280 ASP A N 1
ATOM 2032 C CA . ASP A 1 280 ? 3.340 5.807 -5.916 1.00 91.75 280 ASP A CA 1
ATOM 2033 C C . ASP A 1 280 ? 2.830 4.638 -5.072 1.00 91.75 280 ASP A C 1
ATOM 2035 O O . ASP A 1 280 ? 3.229 3.506 -5.312 1.00 91.75 280 ASP A O 1
ATOM 2039 N N . LEU A 1 281 ? 1.937 4.879 -4.104 1.00 90.69 281 LEU A N 1
ATOM 2040 C CA . LEU A 1 281 ? 1.350 3.806 -3.295 1.00 90.69 281 LEU A CA 1
ATOM 2041 C C . LEU A 1 281 ? 0.519 2.856 -4.172 1.00 90.69 281 LEU A C 1
ATOM 2043 O O . LEU A 1 281 ? 0.649 1.640 -4.053 1.00 90.69 281 LEU A O 1
ATOM 2047 N N . PHE A 1 282 ? -0.270 3.422 -5.090 1.00 88.38 282 PHE A N 1
ATOM 2048 C CA . PHE A 1 282 ? -0.999 2.682 -6.124 1.00 88.38 282 PHE A CA 1
ATOM 2049 C C . PHE A 1 282 ? -0.056 1.882 -7.027 1.00 88.38 282 PHE A C 1
ATOM 2051 O O . PHE A 1 282 ? -0.202 0.671 -7.167 1.00 88.38 282 PHE A O 1
ATOM 2058 N N . SER A 1 283 ? 0.972 2.541 -7.563 1.00 91.88 283 SER A N 1
ATOM 2059 C CA . SER A 1 283 ? 1.969 1.903 -8.428 1.00 91.88 283 SER A CA 1
ATOM 2060 C C . SER A 1 283 ? 2.681 0.750 -7.719 1.00 91.88 283 SER A C 1
ATOM 2062 O O . SER A 1 283 ? 2.880 -0.317 -8.295 1.00 91.88 283 SER A O 1
ATOM 2064 N N . MET A 1 284 ? 3.030 0.932 -6.442 1.00 9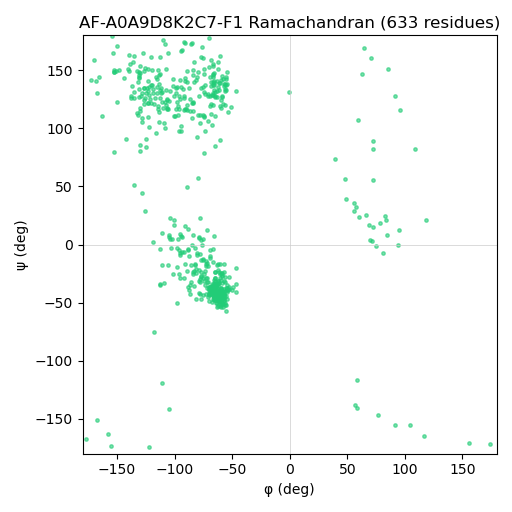2.44 284 MET A N 1
ATOM 2065 C CA . MET A 1 284 ? 3.651 -0.114 -5.633 1.00 92.44 284 MET A CA 1
ATOM 2066 C C . MET A 1 284 ? 2.699 -1.288 -5.387 1.00 92.44 284 MET A C 1
ATOM 2068 O O . MET A 1 284 ? 3.134 -2.434 -5.477 1.00 92.44 284 MET A O 1
ATOM 2072 N N . ALA A 1 285 ? 1.408 -1.035 -5.143 1.00 88.00 285 ALA A N 1
ATOM 2073 C CA . ALA A 1 285 ? 0.403 -2.095 -5.053 1.00 88.00 285 ALA A CA 1
ATOM 2074 C C . ALA A 1 285 ? 0.368 -2.956 -6.325 1.00 88.00 285 ALA A C 1
ATOM 2076 O O . ALA A 1 285 ? 0.268 -4.182 -6.280 1.00 88.00 285 ALA A O 1
ATOM 2077 N N . GLU A 1 286 ? 0.490 -2.303 -7.472 1.00 89.00 286 GLU A N 1
ATOM 2078 C CA . GLU A 1 286 ? 0.425 -2.967 -8.759 1.00 89.00 286 GLU A CA 1
ATOM 2079 C C . GLU A 1 286 ? 1.649 -3.847 -9.032 1.00 89.00 286 GLU A C 1
ATOM 2081 O O . GLU A 1 286 ? 1.512 -5.019 -9.381 1.00 89.00 286 GLU A O 1
ATOM 2086 N N . VAL A 1 287 ? 2.857 -3.315 -8.834 1.00 92.75 287 VAL A N 1
ATOM 2087 C CA . VAL A 1 287 ? 4.094 -4.036 -9.176 1.00 92.75 287 VAL A CA 1
ATOM 2088 C C . VAL A 1 287 ? 4.406 -5.177 -8.206 1.00 92.75 287 VAL A C 1
ATOM 2090 O O . VAL A 1 287 ? 4.903 -6.211 -8.644 1.00 92.75 287 VAL A O 1
ATOM 2093 N N . LEU A 1 288 ? 4.095 -5.037 -6.909 1.00 87.00 288 LEU A N 1
ATOM 2094 C CA . LEU A 1 288 ? 4.451 -6.030 -5.880 1.00 87.00 288 LEU A CA 1
ATOM 2095 C C . LEU A 1 288 ? 3.749 -7.380 -6.069 1.00 87.00 288 LEU A C 1
ATOM 2097 O O . LEU A 1 288 ? 4.286 -8.411 -5.674 1.00 87.00 288 LEU A O 1
ATOM 2101 N N . THR A 1 289 ? 2.554 -7.381 -6.663 1.00 81.31 289 THR A N 1
ATOM 2102 C CA . THR A 1 289 ? 1.781 -8.609 -6.925 1.00 81.31 289 THR A CA 1
ATOM 2103 C C . THR A 1 289 ? 2.107 -9.247 -8.267 1.00 81.31 289 THR A C 1
ATOM 2105 O O . THR A 1 289 ? 1.871 -10.441 -8.454 1.00 81.31 289 THR A O 1
ATOM 2108 N N . LYS A 1 290 ? 2.638 -8.458 -9.201 1.00 89.31 290 LYS A N 1
ATOM 2109 C CA . LYS A 1 290 ? 2.724 -8.813 -10.618 1.00 89.31 290 LYS A CA 1
ATOM 2110 C C . LYS A 1 290 ? 4.151 -9.109 -11.082 1.00 89.31 290 LYS A C 1
ATOM 2112 O O . LYS A 1 290 ? 4.335 -9.966 -11.943 1.00 89.31 290 LYS A O 1
ATOM 2117 N N . GLN A 1 291 ? 5.156 -8.438 -10.514 1.00 93.56 291 GLN A N 1
ATOM 2118 C CA . GLN A 1 291 ? 6.515 -8.406 -11.060 1.00 93.56 291 GLN A CA 1
ATOM 2119 C C . GLN A 1 291 ? 7.598 -8.726 -10.018 1.00 93.56 291 GLN A C 1
ATOM 2121 O O . GLN A 1 291 ? 7.462 -8.387 -8.840 1.00 93.56 291 GLN A O 1
ATOM 2126 N N . PRO A 1 292 ? 8.714 -9.362 -10.430 1.00 92.12 292 PRO A N 1
ATOM 2127 C CA . PRO A 1 292 ? 9.859 -9.549 -9.554 1.00 92.12 292 PRO A CA 1
ATOM 2128 C C . PRO A 1 292 ? 10.536 -8.209 -9.245 1.00 92.12 292 PRO A C 1
ATOM 2130 O O . PRO A 1 292 ? 10.442 -7.235 -9.990 1.00 92.12 292 PRO A O 1
ATOM 2133 N N . ARG A 1 293 ? 11.293 -8.178 -8.149 1.00 90.00 293 ARG A N 1
ATOM 2134 C CA . ARG A 1 293 ? 12.141 -7.032 -7.808 1.00 90.00 293 ARG A CA 1
ATOM 2135 C C . ARG A 1 293 ? 13.308 -6.907 -8.803 1.00 90.00 293 ARG A C 1
ATOM 2137 O O . ARG A 1 293 ? 13.889 -7.938 -9.155 1.00 90.00 293 ARG A O 1
ATOM 2144 N N . PRO A 1 294 ? 13.680 -5.685 -9.226 1.00 93.06 294 PRO A N 1
ATOM 2145 C CA . PRO A 1 294 ? 14.855 -5.482 -10.062 1.00 93.06 294 PRO A CA 1
ATOM 2146 C C . PRO A 1 294 ? 16.129 -5.818 -9.282 1.00 93.06 294 PRO A C 1
ATOM 2148 O O . PRO A 1 294 ? 16.220 -5.592 -8.073 1.00 93.06 294 PRO A O 1
ATOM 2151 N N . LYS A 1 295 ? 17.134 -6.352 -9.980 1.00 90.62 295 LYS A N 1
ATOM 2152 C CA . LYS A 1 295 ? 18.441 -6.683 -9.383 1.00 90.62 295 LYS A CA 1
ATOM 2153 C C . LYS A 1 295 ? 19.381 -5.478 -9.273 1.00 90.62 295 LYS A C 1
ATOM 2155 O O . LYS A 1 295 ? 20.333 -5.530 -8.494 1.00 90.62 295 LYS A O 1
ATOM 2160 N N . GLY A 1 296 ? 19.093 -4.405 -10.008 1.00 92.06 296 GLY A N 1
ATOM 2161 C CA . GLY A 1 296 ? 19.906 -3.195 -10.077 1.00 92.06 296 GLY A CA 1
ATOM 2162 C C . GLY A 1 296 ? 19.107 -1.971 -10.529 1.00 92.06 296 GLY A C 1
ATOM 2163 O O . GLY A 1 296 ? 17.878 -1.954 -10.451 1.00 92.06 296 GLY A O 1
ATOM 2164 N N . SER A 1 297 ? 19.823 -0.928 -10.947 1.00 94.88 297 SER A N 1
ATOM 2165 C CA . SER A 1 297 ? 19.284 0.389 -11.309 1.00 94.88 297 SER A CA 1
ATOM 2166 C C . SER A 1 297 ? 19.041 0.581 -12.806 1.00 94.88 297 SER A C 1
ATOM 2168 O O . SER A 1 297 ? 18.511 1.627 -13.180 1.00 94.88 297 SER A O 1
ATOM 2170 N N . ARG A 1 298 ? 19.412 -0.384 -13.657 1.00 97.69 298 ARG A N 1
ATOM 2171 C CA . ARG A 1 298 ? 19.454 -0.196 -15.112 1.00 97.69 298 ARG A CA 1
ATOM 2172 C C . ARG A 1 298 ? 18.129 -0.578 -15.764 1.00 97.69 298 ARG A C 1
ATOM 2174 O O . ARG A 1 298 ? 17.746 -1.744 -15.743 1.00 97.69 298 ARG A O 1
ATOM 2181 N N . LEU A 1 299 ? 17.445 0.379 -16.379 1.00 98.44 299 LEU A N 1
ATOM 2182 C CA . LEU A 1 299 ? 16.189 0.168 -17.099 1.00 98.44 299 LEU A CA 1
ATOM 2183 C C . LEU A 1 299 ? 16.418 0.282 -18.608 1.00 98.44 299 LEU A C 1
ATOM 2185 O O . LEU A 1 299 ? 17.031 1.236 -19.098 1.00 98.44 299 LEU A O 1
ATOM 2189 N N . THR A 1 300 ? 15.883 -0.671 -19.362 1.00 98.44 300 THR A N 1
ATOM 2190 C CA . THR A 1 300 ? 15.709 -0.525 -20.809 1.00 98.44 300 THR A CA 1
ATOM 2191 C C . THR A 1 300 ? 14.319 0.014 -21.097 1.00 98.44 300 THR A C 1
ATOM 2193 O O . THR A 1 300 ? 13.340 -0.490 -20.553 1.00 98.44 300 THR A O 1
ATOM 2196 N N . ILE A 1 301 ? 14.224 1.014 -21.969 1.00 98.69 301 ILE A N 1
ATOM 2197 C CA . ILE A 1 301 ? 12.954 1.610 -22.383 1.00 98.69 301 ILE A CA 1
ATOM 2198 C C . ILE A 1 301 ? 12.765 1.338 -23.872 1.00 98.69 301 ILE A C 1
ATOM 2200 O O . ILE A 1 301 ? 13.673 1.609 -24.652 1.00 98.69 301 ILE A O 1
ATOM 2204 N N . VAL A 1 302 ? 11.603 0.827 -24.274 1.00 97.94 302 VAL A N 1
ATOM 2205 C CA . VAL A 1 302 ? 11.210 0.680 -25.684 1.00 97.94 302 VAL A CA 1
ATOM 2206 C C . VAL A 1 302 ? 9.936 1.471 -25.952 1.00 97.94 302 VAL A C 1
ATOM 2208 O O . VAL A 1 302 ? 9.026 1.468 -25.129 1.00 97.94 302 VAL A O 1
ATOM 2211 N N . THR A 1 303 ? 9.880 2.185 -27.074 1.00 97.75 303 THR A N 1
ATOM 2212 C CA . THR A 1 303 ? 8.783 3.107 -27.404 1.00 97.75 303 THR A CA 1
ATOM 2213 C C . THR A 1 303 ? 8.590 3.229 -28.914 1.00 97.75 303 THR A C 1
ATOM 2215 O O . THR A 1 303 ? 9.566 3.138 -29.650 1.00 97.75 303 THR A O 1
ATOM 2218 N N . ASN A 1 304 ? 7.371 3.479 -29.398 1.00 95.62 304 ASN A N 1
ATOM 2219 C CA . ASN A 1 304 ? 7.119 3.892 -30.791 1.00 95.62 304 ASN A CA 1
ATOM 2220 C C . ASN A 1 304 ? 7.180 5.415 -30.993 1.00 95.62 304 ASN A C 1
ATOM 2222 O O . ASN A 1 304 ? 7.032 5.907 -32.110 1.00 95.62 304 ASN A O 1
ATOM 2226 N N . ALA A 1 305 ? 7.360 6.175 -29.912 1.00 92.69 305 ALA A N 1
ATOM 2227 C CA . ALA A 1 305 ? 7.410 7.626 -29.948 1.00 92.69 305 ALA A CA 1
ATOM 2228 C C . ALA A 1 305 ? 8.530 8.162 -29.046 1.00 92.69 305 ALA A C 1
ATOM 2230 O O . ALA A 1 305 ? 8.575 7.882 -27.842 1.00 92.69 305 ALA A O 1
ATOM 2231 N N . GLY A 1 306 ? 9.413 8.986 -29.618 1.00 91.31 306 GLY A N 1
ATOM 2232 C CA . GLY A 1 306 ? 10.563 9.543 -28.903 1.00 91.31 306 GLY A CA 1
ATOM 2233 C C . GLY A 1 306 ? 10.201 10.409 -27.689 1.00 91.31 306 GLY A C 1
ATOM 2234 O O . GLY A 1 306 ? 10.824 10.270 -26.640 1.00 91.31 306 GLY A O 1
ATOM 2235 N N . GLY A 1 307 ? 9.167 11.258 -27.783 1.00 94.62 307 GLY A N 1
ATOM 2236 C CA . GLY A 1 307 ? 8.746 12.164 -26.699 1.00 94.62 307 GLY A CA 1
ATOM 2237 C C . GLY A 1 307 ? 8.450 11.440 -25.374 1.00 94.62 307 GLY A C 1
ATOM 2238 O O . GLY A 1 307 ? 9.114 11.724 -24.376 1.00 94.62 307 GLY A O 1
ATOM 2239 N N . PRO A 1 308 ? 7.526 10.460 -25.353 1.00 96.69 308 PRO A N 1
ATOM 2240 C CA . PRO A 1 308 ? 7.291 9.605 -24.187 1.00 96.69 308 PRO A CA 1
ATOM 2241 C C . PRO A 1 308 ? 8.541 8.888 -23.650 1.00 96.69 308 PRO A C 1
ATOM 2243 O O . PRO A 1 308 ? 8.711 8.781 -22.436 1.00 96.69 308 PRO A O 1
ATOM 2246 N N . GLY A 1 309 ? 9.435 8.434 -24.537 1.00 97.31 309 GLY A N 1
ATOM 2247 C CA . GLY A 1 309 ? 10.702 7.805 -24.151 1.00 97.31 309 GLY A CA 1
ATOM 2248 C C . GLY A 1 309 ? 11.632 8.751 -23.388 1.00 97.31 309 GLY A C 1
ATOM 2249 O O . GLY A 1 309 ? 12.214 8.353 -22.380 1.00 97.31 309 GLY A O 1
ATOM 2250 N N . VAL A 1 310 ? 11.732 10.012 -23.821 1.00 97.12 310 VAL A N 1
ATOM 2251 C CA . VAL A 1 310 ? 12.520 11.048 -23.130 1.00 97.12 310 VAL A CA 1
ATOM 2252 C C . VAL A 1 310 ? 11.927 11.363 -21.757 1.00 97.12 310 VAL A C 1
ATOM 2254 O O . VAL A 1 310 ? 12.658 11.374 -20.771 1.00 97.12 310 VAL A O 1
ATOM 2257 N N . VAL A 1 311 ? 10.604 11.530 -21.663 1.00 98.00 311 VAL A N 1
ATOM 2258 C CA . VAL A 1 311 ? 9.912 11.782 -20.384 1.00 98.00 311 VAL A CA 1
ATOM 2259 C C . VAL A 1 311 ? 10.163 10.650 -19.378 1.00 98.00 311 VAL A C 1
ATOM 2261 O O . VAL A 1 311 ? 10.441 10.905 -18.204 1.00 98.00 311 VAL A O 1
ATOM 2264 N N . ALA A 1 312 ? 10.124 9.396 -19.838 1.00 98.31 312 ALA A N 1
ATOM 2265 C CA . ALA A 1 312 ? 10.447 8.234 -19.016 1.00 98.31 312 ALA A CA 1
ATOM 2266 C C . ALA A 1 312 ? 11.906 8.244 -18.537 1.00 98.31 312 ALA A C 1
ATOM 2268 O O . ALA A 1 312 ? 12.176 7.993 -17.361 1.00 98.31 312 ALA A O 1
ATOM 2269 N N . ALA A 1 313 ? 12.845 8.538 -19.441 1.00 98.00 313 ALA A N 1
ATOM 2270 C CA . ALA A 1 313 ? 14.269 8.599 -19.134 1.00 98.00 313 ALA A CA 1
ATOM 2271 C C . ALA A 1 313 ? 14.588 9.700 -18.111 1.00 98.00 313 ALA A C 1
ATOM 2273 O O . ALA A 1 313 ? 15.305 9.445 -17.144 1.00 98.00 313 ALA A O 1
ATOM 2274 N N . ASP A 1 314 ? 14.009 10.892 -18.263 1.00 97.69 314 ASP A N 1
ATOM 2275 C CA . ASP A 1 314 ? 14.195 11.998 -17.321 1.00 97.69 314 ASP A CA 1
ATOM 2276 C C . ASP A 1 314 ? 13.684 11.631 -15.920 1.00 97.69 314 ASP A C 1
ATOM 2278 O O . ASP A 1 314 ? 14.384 11.834 -14.924 1.00 97.69 314 ASP A O 1
ATOM 2282 N N . ALA A 1 315 ? 12.498 11.020 -15.831 1.00 97.00 315 ALA A N 1
ATOM 2283 C CA . ALA A 1 315 ? 11.932 10.555 -14.566 1.00 97.00 315 ALA A CA 1
ATOM 2284 C C . ALA A 1 315 ? 12.756 9.422 -13.926 1.00 97.00 315 ALA A C 1
ATOM 2286 O O . ALA A 1 315 ? 12.945 9.398 -12.703 1.00 97.00 315 ALA A O 1
ATOM 2287 N N . LEU A 1 316 ? 13.281 8.499 -14.740 1.00 97.56 316 LEU A N 1
ATOM 2288 C CA . LEU A 1 316 ? 14.180 7.434 -14.297 1.00 97.56 316 LEU A CA 1
ATOM 2289 C C . LEU A 1 316 ? 15.445 8.023 -13.660 1.00 97.56 316 LEU A C 1
ATOM 2291 O O . LEU A 1 316 ? 15.757 7.710 -12.507 1.00 97.56 316 LEU A O 1
ATOM 2295 N N . LEU A 1 317 ? 16.133 8.906 -14.386 1.00 95.06 317 LEU A N 1
ATOM 2296 C CA . LEU A 1 317 ? 17.383 9.533 -13.954 1.00 95.06 317 LEU A CA 1
ATOM 2297 C C . LEU A 1 317 ? 17.172 10.412 -12.714 1.00 95.06 317 LEU A C 1
ATOM 2299 O O . LEU A 1 317 ? 17.966 10.355 -11.775 1.00 95.06 317 LEU A O 1
ATOM 2303 N N . ALA A 1 318 ? 16.076 11.175 -12.655 1.00 92.00 318 ALA A N 1
ATOM 2304 C CA . ALA A 1 318 ? 15.737 12.006 -11.498 1.00 92.00 318 ALA A CA 1
ATOM 2305 C C . ALA A 1 318 ? 15.514 11.185 -10.213 1.00 92.00 318 ALA A C 1
ATOM 2307 O O . ALA A 1 318 ? 15.814 11.651 -9.114 1.00 92.00 318 ALA A O 1
ATOM 2308 N N . GLY A 1 319 ? 15.016 9.948 -10.332 1.00 88.44 319 GLY A N 1
ATOM 2309 C CA . GLY A 1 319 ? 14.839 9.032 -9.202 1.00 88.44 319 GLY A CA 1
ATOM 2310 C C . GLY A 1 319 ? 16.087 8.222 -8.818 1.00 88.44 319 GLY A C 1
ATOM 2311 O O . GLY A 1 319 ? 16.030 7.458 -7.841 1.00 88.44 319 GLY A O 1
ATOM 2312 N N . GLY A 1 320 ? 17.203 8.414 -9.533 1.00 89.44 320 GLY A N 1
ATOM 2313 C CA . GLY A 1 320 ? 18.479 7.724 -9.323 1.00 89.44 320 GLY A CA 1
ATOM 2314 C C . GLY A 1 320 ? 18.575 6.354 -10.000 1.00 89.44 320 GLY A C 1
ATOM 2315 O O . GLY A 1 320 ? 19.339 5.514 -9.534 1.00 89.44 320 GLY A O 1
ATOM 2316 N N . GLY A 1 321 ? 17.753 6.097 -11.018 1.00 94.25 321 GLY A N 1
ATOM 2317 C CA . GLY A 1 321 ? 17.918 4.967 -11.930 1.00 94.25 321 GLY A CA 1
ATOM 2318 C C . GLY A 1 321 ? 18.866 5.311 -13.079 1.00 94.25 321 GLY A C 1
ATOM 2319 O O . GLY A 1 321 ? 19.266 6.462 -13.248 1.00 94.25 321 GLY A O 1
ATOM 2320 N N . GLU A 1 322 ? 19.209 4.313 -13.883 1.00 97.12 322 GLU A N 1
ATOM 2321 C CA . GLU A 1 322 ? 20.150 4.426 -14.998 1.00 97.12 322 GLU A CA 1
ATOM 2322 C C . GLU A 1 322 ? 19.543 3.812 -16.258 1.00 97.12 322 GLU A C 1
ATOM 2324 O O . GLU A 1 322 ? 18.820 2.819 -16.189 1.00 97.12 322 GLU A O 1
ATOM 2329 N N . LEU A 1 323 ? 19.842 4.373 -17.428 1.00 98.12 323 LEU A N 1
ATOM 2330 C CA . LEU A 1 323 ? 19.526 3.704 -18.686 1.00 98.12 323 LEU A CA 1
ATOM 2331 C C . LEU A 1 323 ? 20.522 2.559 -18.889 1.00 98.12 323 LEU A C 1
ATOM 2333 O O . LEU A 1 323 ? 21.725 2.750 -18.746 1.00 98.12 323 LEU A O 1
ATOM 2337 N N . ALA A 1 324 ? 20.023 1.368 -19.210 1.00 97.62 324 ALA A N 1
ATOM 2338 C CA . ALA A 1 324 ? 20.872 0.227 -19.530 1.00 97.62 324 ALA A CA 1
ATOM 2339 C C . ALA A 1 324 ? 21.715 0.480 -20.793 1.00 97.62 324 ALA A C 1
ATOM 2341 O O . ALA A 1 324 ? 21.165 0.858 -21.833 1.00 97.62 324 ALA A O 1
ATOM 2342 N N . ASP A 1 325 ? 23.015 0.192 -20.705 1.00 96.94 325 ASP A N 1
ATOM 2343 C CA . ASP A 1 325 ? 23.920 0.097 -21.852 1.00 96.94 325 ASP A CA 1
ATOM 2344 C C . ASP A 1 325 ? 23.702 -1.249 -22.555 1.00 96.94 325 ASP A C 1
ATOM 2346 O O . ASP A 1 325 ? 24.111 -2.301 -22.053 1.00 96.94 325 ASP A O 1
ATOM 2350 N N . LEU A 1 326 ? 23.021 -1.227 -23.703 1.00 96.88 326 LEU A N 1
ATOM 2351 C CA . LEU A 1 326 ? 22.647 -2.445 -24.425 1.00 96.88 326 LEU A CA 1
ATOM 2352 C C . LEU A 1 326 ? 23.881 -3.252 -24.846 1.00 96.88 326 LEU A C 1
ATOM 2354 O O . LEU A 1 326 ? 24.881 -2.693 -25.300 1.00 96.88 326 LEU A O 1
ATOM 2358 N N . SER A 1 327 ? 23.802 -4.577 -24.714 1.00 97.25 327 SER A N 1
ATOM 2359 C CA . SER A 1 327 ? 24.899 -5.455 -25.134 1.00 97.25 327 SER A CA 1
ATOM 2360 C C . SER A 1 327 ? 25.103 -5.428 -26.657 1.00 97.25 327 SER A C 1
ATOM 2362 O O . SER A 1 327 ? 24.165 -5.175 -27.419 1.00 97.25 327 SER A O 1
ATOM 2364 N N . SER A 1 328 ? 26.317 -5.738 -27.124 1.00 95.88 328 SER A N 1
ATOM 2365 C CA . SER A 1 328 ? 26.611 -5.868 -28.561 1.00 95.88 328 SER A CA 1
ATOM 2366 C C . SER A 1 328 ? 25.695 -6.879 -29.255 1.00 95.88 328 SER A C 1
ATOM 2368 O O . SER A 1 328 ? 25.256 -6.649 -30.383 1.00 95.88 328 SER A O 1
ATOM 2370 N N . ASP A 1 329 ? 25.370 -7.969 -28.562 1.00 96.94 329 ASP A N 1
ATOM 2371 C CA . ASP A 1 329 ? 24.516 -9.042 -29.069 1.00 96.94 329 ASP A CA 1
ATOM 2372 C C . ASP A 1 329 ? 23.069 -8.550 -29.200 1.00 96.94 329 ASP A C 1
ATOM 2374 O O . ASP A 1 329 ? 22.420 -8.779 -30.221 1.00 96.94 329 ASP A O 1
ATOM 2378 N N . THR A 1 330 ? 22.590 -7.782 -28.212 1.00 97.12 330 THR A N 1
ATOM 2379 C CA . THR A 1 330 ? 21.278 -7.117 -28.251 1.00 97.12 330 THR A CA 1
ATOM 2380 C C . THR A 1 330 ? 21.186 -6.161 -29.439 1.00 97.12 330 THR A C 1
ATOM 2382 O O . THR A 1 330 ? 20.223 -6.217 -30.202 1.00 97.12 330 THR A O 1
ATOM 2385 N N . ILE A 1 331 ? 22.189 -5.293 -29.622 1.00 96.38 331 ILE A N 1
ATOM 2386 C CA . ILE A 1 331 ? 22.225 -4.312 -30.718 1.00 96.38 331 ILE A CA 1
ATOM 2387 C C . ILE A 1 331 ? 22.213 -5.025 -32.076 1.00 96.38 331 ILE A C 1
ATOM 2389 O O . ILE A 1 331 ? 21.465 -4.631 -32.971 1.00 96.38 331 ILE A O 1
ATOM 2393 N N . THR A 1 332 ? 22.995 -6.097 -32.220 1.00 95.81 332 THR A N 1
ATOM 2394 C CA . THR A 1 332 ? 23.045 -6.904 -33.449 1.00 95.81 332 THR A CA 1
ATOM 2395 C C . THR A 1 332 ? 21.682 -7.526 -33.753 1.00 95.81 332 THR A C 1
ATOM 2397 O O . THR A 1 332 ? 21.151 -7.332 -34.846 1.00 95.81 332 THR A O 1
ATOM 2400 N N . ALA A 1 333 ? 21.053 -8.169 -32.765 1.00 96.56 333 ALA A N 1
ATOM 2401 C CA . ALA A 1 333 ? 19.739 -8.787 -32.926 1.00 96.56 333 ALA A CA 1
ATOM 2402 C C . ALA A 1 333 ? 18.634 -7.771 -33.274 1.00 96.56 333 ALA A C 1
ATOM 2404 O O . ALA A 1 333 ? 17.755 -8.066 -34.091 1.00 96.56 333 ALA A O 1
ATOM 2405 N N . LEU A 1 334 ? 18.672 -6.569 -32.683 1.00 96.50 334 LEU A N 1
ATOM 2406 C CA . LEU A 1 334 ? 17.753 -5.477 -33.026 1.00 96.50 334 LEU A CA 1
ATOM 2407 C C . LEU A 1 334 ? 17.982 -4.975 -34.453 1.00 96.50 334 LEU A C 1
ATOM 2409 O O . LEU A 1 334 ? 17.017 -4.735 -35.170 1.00 96.50 334 LEU A O 1
ATOM 2413 N N . ASN A 1 335 ? 19.234 -4.839 -34.891 1.00 95.06 335 ASN A N 1
ATOM 2414 C CA . ASN A 1 335 ? 19.551 -4.402 -36.251 1.00 95.06 335 ASN A CA 1
ATOM 2415 C C . ASN A 1 335 ? 19.035 -5.368 -37.313 1.00 95.06 335 ASN A C 1
ATOM 2417 O O . ASN A 1 335 ? 18.444 -4.921 -38.296 1.00 95.06 335 ASN A O 1
ATOM 2421 N N . GLU A 1 336 ? 19.200 -6.667 -37.081 1.00 94.31 336 GLU A N 1
ATOM 2422 C CA . GLU A 1 336 ? 18.682 -7.711 -37.962 1.00 94.31 336 GLU A CA 1
ATOM 2423 C C . GLU A 1 336 ? 17.148 -7.745 -37.962 1.00 94.31 336 GLU A C 1
ATOM 2425 O O . GLU A 1 336 ? 16.526 -7.763 -39.021 1.00 94.31 336 GLU A O 1
ATOM 2430 N N . SER A 1 337 ? 16.524 -7.707 -36.780 1.00 93.31 337 SER A N 1
ATOM 2431 C CA . SER A 1 337 ? 15.072 -7.898 -36.645 1.00 93.31 337 SER A CA 1
ATOM 2432 C C . SER A 1 337 ? 14.248 -6.661 -36.999 1.00 93.31 337 SER A C 1
ATOM 2434 O O . SER A 1 337 ? 13.115 -6.789 -37.455 1.00 93.31 337 SER A O 1
ATOM 2436 N N . LEU A 1 338 ? 14.791 -5.464 -36.764 1.00 92.44 338 LEU A N 1
ATOM 2437 C CA . LEU A 1 338 ? 14.116 -4.188 -37.016 1.00 92.44 338 LEU A CA 1
ATOM 2438 C C . LEU A 1 338 ? 14.604 -3.518 -38.308 1.00 92.44 338 LEU A C 1
ATOM 2440 O O . LEU A 1 338 ? 14.215 -2.387 -38.584 1.00 92.44 338 LEU A O 1
ATOM 2444 N N . ALA A 1 339 ? 15.480 -4.174 -39.080 1.00 85.88 339 ALA A N 1
ATOM 2445 C CA . ALA A 1 339 ? 16.052 -3.662 -40.329 1.00 85.88 339 ALA A CA 1
ATOM 2446 C C . ALA A 1 339 ? 16.617 -2.227 -40.207 1.00 85.88 339 ALA A C 1
ATOM 2448 O O . ALA A 1 339 ? 16.433 -1.386 -41.086 1.00 85.88 339 ALA A O 1
ATOM 2449 N N . GLY A 1 340 ? 17.259 -1.918 -39.073 1.00 76.75 340 GLY A N 1
ATOM 2450 C CA . GLY A 1 340 ? 17.803 -0.586 -38.775 1.00 76.75 340 GLY A CA 1
ATOM 2451 C C . GLY A 1 340 ? 16.768 0.509 -38.468 1.00 76.75 340 GLY A C 1
ATOM 2452 O O . GLY A 1 340 ? 17.156 1.648 -38.211 1.00 76.75 340 GLY A O 1
ATOM 2453 N N . GLN A 1 341 ? 15.469 0.196 -38.432 1.00 84.44 341 GLN A N 1
ATOM 2454 C CA . GLN A 1 341 ? 14.381 1.145 -38.159 1.00 84.44 341 GLN A CA 1
ATOM 2455 C C . GLN A 1 341 ? 14.224 1.435 -36.658 1.00 84.44 341 GLN A C 1
ATOM 2457 O O . GLN A 1 341 ? 13.160 1.237 -36.080 1.00 84.44 341 GLN A O 1
ATOM 2462 N N . TRP A 1 342 ? 15.289 1.906 -36.006 1.00 94.62 342 TRP A N 1
ATOM 2463 C CA . TRP A 1 342 ? 15.235 2.319 -34.602 1.00 94.62 342 TRP A CA 1
ATOM 2464 C C . TRP A 1 342 ? 16.312 3.357 -34.240 1.00 94.62 342 TRP A C 1
ATOM 2466 O O . TRP A 1 342 ? 17.055 3.811 -35.113 1.00 94.62 342 TRP A O 1
ATOM 2476 N N . SER A 1 343 ? 16.355 3.812 -32.984 1.00 93.19 343 SER A N 1
ATOM 2477 C CA . SER A 1 343 ? 17.243 4.890 -32.501 1.00 93.19 343 SER A CA 1
ATOM 2478 C C . SER A 1 343 ? 18.717 4.516 -32.299 1.00 93.19 343 SER A C 1
ATOM 2480 O O . SER A 1 343 ? 19.526 5.423 -32.127 1.00 93.19 343 SER A O 1
ATOM 2482 N N . GLN A 1 344 ? 19.079 3.227 -32.312 1.00 91.25 344 GLN A N 1
ATOM 2483 C CA . GLN A 1 344 ? 20.432 2.728 -31.990 1.00 91.25 344 GLN A CA 1
ATOM 2484 C C . GLN A 1 344 ? 20.911 3.062 -30.562 1.00 91.25 344 GLN A C 1
ATOM 2486 O O . GLN A 1 344 ? 22.110 3.117 -30.296 1.00 91.25 344 GLN A O 1
ATOM 2491 N N . GLY A 1 345 ? 19.984 3.295 -29.630 1.00 91.69 345 GLY A N 1
ATOM 2492 C CA . GLY A 1 345 ? 20.296 3.618 -28.240 1.00 91.69 345 GLY A CA 1
ATOM 2493 C C . GLY A 1 345 ? 19.164 3.257 -27.285 1.00 91.69 345 GLY A C 1
ATOM 2494 O O . GLY A 1 345 ? 18.178 2.640 -27.678 1.00 91.69 345 GLY A O 1
ATOM 2495 N N . ASN A 1 346 ? 19.316 3.650 -26.023 1.00 96.44 346 ASN A N 1
ATOM 2496 C CA . ASN A 1 346 ? 18.289 3.533 -24.993 1.00 96.44 346 ASN A CA 1
ATOM 2497 C C . ASN A 1 346 ? 17.875 4.957 -24.571 1.00 96.44 346 ASN A C 1
ATOM 2499 O O . ASN A 1 346 ? 18.752 5.699 -24.127 1.00 96.44 346 ASN A O 1
ATOM 2503 N N . PRO A 1 347 ? 16.605 5.381 -24.724 1.00 97.94 347 PRO A N 1
ATOM 2504 C CA . PRO A 1 347 ? 15.435 4.607 -25.160 1.00 97.94 347 PRO A CA 1
ATOM 2505 C C . PRO A 1 347 ? 15.504 4.049 -26.593 1.00 97.94 347 PRO A C 1
ATOM 2507 O O . PRO A 1 347 ? 15.952 4.721 -27.526 1.00 97.94 347 PRO A O 1
ATOM 2510 N N . VAL A 1 348 ? 15.014 2.819 -26.750 1.00 97.88 348 VAL A N 1
ATOM 2511 C CA . VAL A 1 348 ? 14.862 2.093 -28.016 1.00 97.88 348 VAL A CA 1
ATOM 2512 C C . VAL A 1 348 ? 13.588 2.587 -28.700 1.00 97.88 348 VAL A C 1
ATOM 2514 O O . VAL A 1 348 ? 12.491 2.099 -28.429 1.00 97.88 348 VAL A O 1
ATOM 2517 N N . ASP A 1 349 ? 13.724 3.594 -29.561 1.00 97.06 349 ASP A N 1
ATOM 2518 C CA . ASP A 1 349 ? 12.618 4.138 -30.354 1.00 97.06 349 ASP A CA 1
ATOM 2519 C C . ASP A 1 349 ? 12.457 3.303 -31.628 1.00 97.06 349 ASP A C 1
ATOM 2521 O O . ASP A 1 349 ? 13.310 3.376 -32.512 1.00 97.06 349 ASP A O 1
ATOM 2525 N N . ILE A 1 350 ? 11.386 2.511 -31.708 1.00 96.31 350 ILE A N 1
ATOM 2526 C CA . ILE A 1 350 ? 11.050 1.617 -32.829 1.00 96.31 350 ILE A CA 1
ATOM 2527 C C . ILE A 1 350 ? 10.169 2.280 -33.898 1.00 96.31 350 ILE A C 1
ATOM 2529 O O . ILE A 1 350 ? 9.622 1.583 -34.755 1.00 96.31 350 ILE A O 1
ATOM 2533 N N . ARG A 1 351 ? 10.096 3.618 -33.872 1.00 94.00 351 ARG A N 1
ATOM 2534 C CA . ARG A 1 351 ? 9.399 4.501 -34.817 1.00 94.00 351 ARG A CA 1
ATOM 2535 C C . ARG A 1 351 ? 7.875 4.445 -34.733 1.00 94.00 351 ARG A C 1
ATOM 2537 O O . ARG A 1 351 ? 7.282 3.511 -34.205 1.00 94.00 351 ARG A O 1
ATOM 2544 N N . ASN A 1 352 ? 7.249 5.490 -35.265 1.00 91.38 352 ASN A N 1
ATOM 2545 C CA . ASN A 1 352 ? 5.811 5.744 -35.165 1.00 91.38 352 ASN A CA 1
ATOM 2546 C C . ASN A 1 352 ? 4.955 4.800 -36.028 1.00 91.38 352 ASN A C 1
ATOM 2548 O O . ASN A 1 352 ? 3.767 4.647 -35.770 1.00 91.38 352 ASN A O 1
ATOM 2552 N N . ASP A 1 353 ? 5.558 4.144 -37.017 1.00 91.31 353 ASP A N 1
ATOM 2553 C CA . ASP A 1 353 ? 4.948 3.112 -37.855 1.00 91.31 353 ASP A CA 1
ATOM 2554 C C . ASP A 1 353 ? 5.089 1.696 -37.256 1.00 91.31 353 ASP A C 1
ATOM 2556 O O . ASP A 1 353 ? 4.898 0.701 -37.954 1.00 91.31 353 ASP A O 1
ATOM 2560 N N . ALA A 1 354 ? 5.473 1.580 -35.978 1.00 93.31 354 ALA A N 1
ATOM 2561 C CA . ALA A 1 354 ? 5.668 0.294 -35.323 1.00 93.31 354 ALA A CA 1
ATOM 2562 C C . ALA A 1 354 ? 4.381 -0.537 -35.287 1.00 93.31 354 ALA A C 1
ATOM 2564 O O . ALA A 1 354 ? 3.396 -0.162 -34.646 1.00 93.31 354 ALA A O 1
ATOM 2565 N N . THR A 1 355 ? 4.445 -1.705 -35.923 1.00 94.94 355 THR A N 1
ATOM 2566 C CA . THR A 1 355 ? 3.412 -2.739 -35.861 1.00 94.94 355 THR A CA 1
ATOM 2567 C C . THR A 1 355 ? 3.473 -3.510 -34.538 1.00 94.94 355 THR A C 1
ATOM 2569 O O . THR A 1 355 ? 4.524 -3.534 -33.876 1.00 94.94 355 THR A O 1
ATOM 2572 N N . PRO A 1 356 ? 2.391 -4.211 -34.157 1.00 96.19 356 PRO A N 1
ATOM 2573 C CA . PRO A 1 356 ? 2.391 -5.129 -33.019 1.00 96.19 356 PRO A CA 1
ATOM 2574 C C . PRO A 1 356 ? 3.545 -6.142 -33.032 1.00 96.19 356 PRO A C 1
ATOM 2576 O O . PRO A 1 356 ? 4.157 -6.416 -31.998 1.00 96.19 356 PRO A O 1
ATOM 2579 N N . GLU A 1 357 ? 3.893 -6.672 -34.204 1.00 95.31 357 GLU A N 1
ATOM 2580 C CA . GLU A 1 357 ? 4.982 -7.634 -34.382 1.00 95.31 357 GLU A CA 1
ATOM 2581 C C . GLU A 1 357 ? 6.347 -6.994 -34.110 1.00 95.31 357 GLU A C 1
ATOM 2583 O O . GLU A 1 357 ? 7.203 -7.617 -33.476 1.00 95.31 357 GLU A O 1
ATOM 2588 N N . ARG A 1 358 ? 6.546 -5.735 -34.533 1.00 94.94 358 ARG A N 1
ATOM 2589 C CA . ARG A 1 358 ? 7.775 -4.978 -34.250 1.00 94.94 358 ARG A CA 1
ATOM 2590 C C . ARG A 1 358 ? 7.940 -4.769 -32.743 1.00 94.94 358 ARG A C 1
ATOM 2592 O O . ARG A 1 358 ? 9.028 -4.987 -32.210 1.00 94.94 358 ARG A O 1
ATOM 2599 N N . TYR A 1 359 ? 6.851 -4.423 -32.056 1.00 95.06 359 TYR A N 1
ATOM 2600 C CA . TYR A 1 359 ? 6.798 -4.311 -30.598 1.00 95.06 359 TYR A CA 1
ATOM 2601 C C . TYR A 1 359 ? 7.184 -5.611 -29.898 1.00 95.06 359 TYR A C 1
ATOM 2603 O O . TYR A 1 359 ? 8.090 -5.625 -29.063 1.00 95.06 359 TYR A O 1
ATOM 2611 N N . ALA A 1 360 ? 6.516 -6.705 -30.259 1.00 94.94 360 ALA A N 1
ATOM 2612 C CA . ALA A 1 360 ? 6.742 -8.011 -29.659 1.00 94.94 360 ALA A CA 1
ATOM 2613 C C . ALA A 1 360 ? 8.184 -8.479 -29.865 1.00 94.94 360 ALA A C 1
ATOM 2615 O O . ALA A 1 360 ? 8.820 -8.965 -28.930 1.00 94.94 360 ALA A O 1
ATOM 2616 N N . LYS A 1 361 ? 8.732 -8.271 -31.069 1.00 96.00 361 LYS A N 1
ATOM 2617 C CA . LYS A 1 361 ? 10.101 -8.668 -31.383 1.00 96.00 361 LYS A CA 1
ATOM 2618 C C . LYS A 1 361 ? 11.137 -7.845 -30.621 1.00 96.00 361 LYS A C 1
ATOM 2620 O O . LYS A 1 361 ? 12.088 -8.413 -30.084 1.00 96.00 361 LYS A O 1
ATOM 2625 N N . ALA A 1 362 ? 10.944 -6.529 -30.531 1.00 96.25 362 ALA A N 1
ATOM 2626 C CA . ALA A 1 362 ? 11.808 -5.665 -29.734 1.00 96.25 362 ALA A CA 1
ATOM 2627 C C . ALA A 1 362 ? 11.748 -6.045 -28.245 1.00 96.25 362 ALA A C 1
ATOM 2629 O O . ALA A 1 362 ? 12.790 -6.240 -27.621 1.00 96.25 362 ALA A O 1
ATOM 2630 N N . ALA A 1 363 ? 10.546 -6.230 -27.688 1.00 95.06 363 ALA A N 1
ATOM 2631 C CA . ALA A 1 363 ? 10.365 -6.651 -26.301 1.00 95.06 363 ALA A CA 1
ATOM 2632 C C . ALA A 1 363 ? 11.031 -8.008 -26.022 1.00 95.06 363 ALA A C 1
ATOM 2634 O O . ALA A 1 363 ? 11.749 -8.136 -25.032 1.00 95.06 363 ALA A O 1
ATOM 2635 N N . GLU A 1 364 ? 10.878 -8.990 -26.917 1.00 94.94 364 GLU A N 1
ATOM 2636 C CA . GLU A 1 364 ? 11.537 -10.295 -26.814 1.00 94.94 364 GLU A CA 1
ATOM 2637 C C . GLU A 1 364 ? 13.063 -10.146 -26.694 1.00 94.94 364 GLU A C 1
ATOM 2639 O O . GLU A 1 364 ? 13.665 -10.701 -25.773 1.00 94.94 364 GLU A O 1
ATOM 2644 N N . ILE A 1 365 ? 13.694 -9.403 -27.607 1.00 96.06 365 ILE A N 1
ATOM 2645 C CA . ILE A 1 365 ? 15.154 -9.237 -27.645 1.00 96.06 365 ILE A CA 1
ATOM 2646 C C . ILE A 1 365 ? 15.643 -8.511 -26.387 1.00 96.06 365 ILE A C 1
ATOM 2648 O O . ILE A 1 365 ? 16.533 -9.000 -25.690 1.00 96.06 365 ILE A O 1
ATOM 2652 N N . LEU A 1 366 ? 15.021 -7.379 -26.050 1.00 96.06 366 LEU A N 1
ATOM 2653 C CA . LEU A 1 366 ? 15.418 -6.543 -24.914 1.00 96.06 366 LEU A CA 1
ATOM 2654 C C . LEU A 1 366 ? 15.203 -7.243 -23.567 1.00 96.06 366 LEU A C 1
ATOM 2656 O O . LEU A 1 366 ? 15.992 -7.077 -22.633 1.00 96.06 366 LEU A O 1
ATOM 2660 N N . SER A 1 367 ? 14.170 -8.080 -23.465 1.00 93.50 367 SER A N 1
ATOM 2661 C CA . SER A 1 367 ? 13.902 -8.866 -22.260 1.00 93.50 367 SER A CA 1
ATOM 2662 C C . SER A 1 367 ? 15.053 -9.817 -21.903 1.00 93.50 367 SER A C 1
ATOM 2664 O O . SER A 1 367 ? 15.258 -10.113 -20.723 1.00 93.50 367 SER A O 1
ATOM 2666 N N . LYS A 1 368 ? 15.866 -10.225 -22.887 1.00 93.75 368 LYS A N 1
ATOM 2667 C CA . LYS A 1 368 ? 17.002 -11.147 -22.726 1.00 93.75 368 LYS A CA 1
ATOM 2668 C C . LYS A 1 368 ? 18.338 -10.441 -22.457 1.00 93.75 368 LYS A C 1
ATOM 2670 O O . LYS A 1 368 ? 19.311 -11.119 -22.146 1.00 93.75 368 LYS A O 1
ATOM 2675 N N . ASP A 1 369 ? 18.401 -9.108 -22.525 1.00 95.56 369 ASP A N 1
ATOM 2676 C CA . ASP A 1 369 ? 19.655 -8.373 -22.315 1.00 95.56 369 ASP A CA 1
ATOM 2677 C C . ASP A 1 369 ? 20.121 -8.445 -20.849 1.00 95.56 369 ASP A C 1
ATOM 2679 O O . ASP A 1 369 ? 19.431 -7.976 -19.941 1.00 95.56 369 ASP A O 1
ATOM 2683 N N . ASN A 1 370 ? 21.305 -9.004 -20.601 1.00 93.00 370 ASN A N 1
ATOM 2684 C CA . ASN A 1 370 ? 21.875 -9.135 -19.255 1.00 93.00 370 ASN A CA 1
ATOM 2685 C C . ASN A 1 370 ? 22.376 -7.802 -18.665 1.00 93.00 370 ASN A C 1
ATOM 2687 O O . ASN A 1 370 ? 22.596 -7.703 -17.455 1.00 93.00 370 ASN A O 1
ATOM 2691 N N . ASN A 1 371 ? 22.527 -6.763 -19.490 1.00 95.88 371 ASN A N 1
ATOM 2692 C CA . ASN A 1 371 ? 22.876 -5.419 -19.033 1.00 95.88 371 ASN A CA 1
ATOM 2693 C C . ASN A 1 371 ? 21.668 -4.621 -18.522 1.00 95.88 371 ASN A C 1
ATOM 2695 O O . ASN A 1 371 ? 21.828 -3.500 -18.041 1.00 95.88 371 ASN A O 1
ATOM 2699 N N . SER A 1 372 ? 20.471 -5.196 -18.608 1.00 95.94 372 SER A N 1
ATOM 2700 C CA . SER A 1 372 ? 19.226 -4.569 -18.194 1.00 95.94 372 SER A CA 1
ATOM 2701 C C . SER A 1 372 ? 18.651 -5.254 -16.959 1.00 95.94 372 SER A C 1
ATOM 2703 O O . SER A 1 372 ? 18.523 -6.478 -16.923 1.00 95.94 372 SER A O 1
ATOM 2705 N N . ASP A 1 373 ? 18.273 -4.466 -15.955 1.00 96.88 373 ASP A N 1
ATOM 2706 C CA . ASP A 1 373 ? 17.657 -4.932 -14.711 1.00 96.88 373 ASP A CA 1
ATOM 2707 C C . ASP A 1 373 ? 16.122 -4.795 -14.734 1.00 96.88 373 ASP A C 1
ATOM 2709 O O . ASP A 1 373 ? 15.468 -5.218 -13.784 1.00 96.88 373 ASP A O 1
ATOM 2713 N N . GLY A 1 374 ? 15.545 -4.243 -15.809 1.00 97.12 374 GLY A N 1
ATOM 2714 C CA . GLY A 1 374 ? 14.103 -4.106 -16.043 1.00 97.12 374 GLY A CA 1
ATOM 2715 C C . GLY A 1 374 ? 13.787 -3.645 -17.469 1.00 97.12 374 GLY A C 1
ATOM 2716 O O . GLY A 1 374 ? 14.626 -3.031 -18.125 1.00 97.12 374 GLY A O 1
ATOM 2717 N N . LEU A 1 375 ? 12.565 -3.889 -17.942 1.00 97.88 375 LEU A N 1
ATOM 2718 C CA . LEU A 1 375 ? 12.077 -3.395 -19.235 1.00 97.88 375 LEU A CA 1
ATOM 2719 C C . LEU A 1 375 ? 10.817 -2.549 -19.039 1.00 97.88 375 LEU A C 1
ATOM 2721 O O . LEU A 1 375 ? 9.859 -3.008 -18.425 1.00 97.88 375 LEU A O 1
ATOM 2725 N N . LEU A 1 376 ? 10.802 -1.343 -19.600 1.00 98.44 376 LEU A N 1
ATOM 2726 C CA . LEU A 1 376 ? 9.614 -0.504 -19.725 1.00 98.44 376 LEU A CA 1
ATOM 2727 C C . LEU A 1 376 ? 9.198 -0.431 -21.196 1.00 98.44 376 LEU A C 1
ATOM 2729 O O . LEU A 1 376 ? 9.943 0.083 -22.029 1.00 98.44 376 LEU A O 1
ATOM 2733 N N . VAL A 1 377 ? 8.000 -0.922 -21.501 1.00 98.19 377 VAL A N 1
ATOM 2734 C CA . VAL A 1 377 ? 7.386 -0.814 -22.826 1.00 98.19 377 VAL A CA 1
ATOM 2735 C C . VAL A 1 377 ? 6.415 0.356 -22.836 1.00 98.19 377 VAL A C 1
ATOM 2737 O O . VAL A 1 377 ? 5.482 0.388 -22.042 1.00 98.19 377 VAL A O 1
ATOM 2740 N N . ILE A 1 378 ? 6.615 1.311 -23.736 1.00 98.25 378 ILE A N 1
ATOM 2741 C CA . ILE A 1 378 ? 5.758 2.483 -23.902 1.00 98.25 378 ILE A CA 1
ATOM 2742 C C . ILE A 1 378 ? 5.030 2.369 -25.239 1.00 98.25 378 ILE A C 1
ATOM 2744 O O . ILE A 1 378 ? 5.643 2.134 -26.285 1.00 98.25 378 ILE A O 1
ATOM 2748 N N . LEU A 1 379 ? 3.715 2.554 -25.204 1.00 97.19 379 LEU A N 1
ATOM 2749 C CA . LEU A 1 379 ? 2.868 2.543 -26.385 1.00 97.19 379 LEU A CA 1
ATOM 2750 C C . LEU A 1 379 ? 2.040 3.818 -26.454 1.00 97.19 379 LEU A C 1
ATOM 2752 O O . LEU A 1 379 ? 1.288 4.135 -25.533 1.00 97.19 379 LEU A O 1
ATOM 2756 N N . THR A 1 380 ? 2.172 4.522 -27.578 1.00 94.75 380 THR A N 1
ATOM 2757 C CA . THR A 1 380 ? 1.275 5.612 -27.977 1.00 94.75 380 THR A CA 1
ATOM 2758 C C . THR A 1 380 ? 0.423 5.131 -29.155 1.00 94.75 380 THR A C 1
ATOM 2760 O O . THR A 1 380 ? 1.006 4.711 -30.153 1.00 94.75 380 THR A O 1
ATOM 2763 N N . PRO A 1 381 ? -0.918 5.150 -29.074 1.00 91.50 381 PRO A N 1
ATOM 2764 C CA . PRO A 1 381 ? -1.779 4.691 -30.155 1.00 91.50 381 PRO A CA 1
ATOM 2765 C C . PRO A 1 381 ? -1.615 5.590 -31.384 1.00 91.50 381 PRO A C 1
ATOM 2767 O O . PRO A 1 381 ? -1.701 6.815 -31.297 1.00 91.50 381 PRO A O 1
ATOM 2770 N N . LEU A 1 382 ? -1.339 4.953 -32.518 1.00 87.00 382 LEU A N 1
ATOM 2771 C CA . LEU A 1 382 ? -1.273 5.520 -33.862 1.00 87.00 382 LEU A CA 1
ATOM 2772 C C . LEU A 1 382 ? -1.915 4.508 -34.820 1.00 87.00 382 LEU A C 1
ATOM 2774 O O . LEU A 1 382 ? -2.022 3.330 -34.472 1.00 87.00 382 LEU A O 1
ATOM 2778 N N . ASP A 1 383 ? -2.277 4.943 -36.030 1.00 82.25 383 ASP A N 1
ATOM 2779 C CA . ASP A 1 383 ? -3.087 4.170 -36.989 1.00 82.25 383 ASP A CA 1
ATOM 2780 C C . ASP A 1 383 ? -2.648 2.704 -37.199 1.00 82.25 383 ASP A C 1
ATOM 2782 O O . ASP A 1 383 ? -3.493 1.840 -37.410 1.00 82.25 383 ASP A O 1
ATOM 2786 N N . VAL A 1 384 ? -1.345 2.399 -37.134 1.00 84.00 384 VAL A N 1
ATOM 2787 C CA . VAL A 1 384 ? -0.791 1.050 -37.392 1.00 84.00 384 VAL A CA 1
ATOM 2788 C C . VAL A 1 384 ? -0.400 0.263 -36.135 1.00 84.00 384 VAL A C 1
ATOM 2790 O O . VAL A 1 384 ? 0.069 -0.868 -36.232 1.00 84.00 384 VAL A O 1
ATOM 2793 N N . THR A 1 385 ? -0.527 0.858 -34.948 1.00 83.38 385 THR A N 1
ATOM 2794 C CA . THR A 1 385 ? 0.028 0.299 -33.705 1.00 83.38 385 THR A CA 1
ATOM 2795 C C . THR A 1 385 ? -0.850 -0.792 -33.085 1.00 83.38 385 THR A C 1
ATOM 2797 O O . THR A 1 385 ? -0.323 -1.629 -32.357 1.00 83.38 385 THR A O 1
ATOM 2800 N N . GLU A 1 386 ? -2.161 -0.796 -33.365 1.00 93.94 386 GLU A N 1
ATOM 2801 C CA . GLU A 1 386 ? -3.154 -1.758 -32.847 1.00 93.94 386 GLU A CA 1
ATOM 2802 C C . GLU A 1 386 ? -2.913 -2.138 -31.363 1.00 93.94 386 GLU A C 1
ATOM 2804 O O . GLU A 1 386 ? -2.460 -3.249 -31.057 1.00 93.94 386 GLU A O 1
ATOM 2809 N N . PRO A 1 387 ? -3.207 -1.238 -30.400 1.00 95.44 387 PRO A N 1
ATOM 2810 C CA . PRO A 1 387 ? -2.745 -1.356 -29.009 1.00 95.44 387 PRO A CA 1
ATOM 2811 C C . PRO A 1 387 ? -3.092 -2.674 -28.304 1.00 95.44 387 PRO A C 1
ATOM 2813 O O . PRO A 1 387 ? -2.318 -3.170 -27.480 1.00 95.44 387 PRO A O 1
ATOM 2816 N N . THR A 1 388 ? -4.257 -3.241 -28.624 1.00 96.81 388 THR A N 1
ATOM 2817 C CA . THR A 1 388 ? -4.718 -4.530 -28.089 1.00 96.81 388 THR A CA 1
ATOM 2818 C C . THR A 1 388 ? -3.898 -5.687 -28.646 1.00 96.81 388 THR A C 1
ATOM 2820 O O . THR A 1 388 ? -3.465 -6.552 -27.889 1.00 96.81 388 THR A O 1
ATOM 2823 N N . ARG A 1 389 ? -3.604 -5.675 -29.950 1.00 97.06 389 ARG A N 1
ATOM 2824 C CA . ARG A 1 389 ? -2.796 -6.713 -30.590 1.00 97.06 389 ARG A CA 1
ATOM 2825 C C . ARG A 1 389 ? -1.345 -6.671 -30.112 1.00 97.06 389 ARG A C 1
ATOM 2827 O O . ARG A 1 389 ? -0.753 -7.716 -29.855 1.00 97.06 389 ARG A O 1
ATOM 2834 N N . ALA A 1 390 ? -0.784 -5.476 -29.920 1.00 96.62 390 ALA A N 1
ATOM 2835 C CA . ALA A 1 390 ? 0.540 -5.324 -29.316 1.00 96.62 390 ALA A CA 1
ATOM 2836 C C . ALA A 1 390 ? 0.580 -5.915 -27.893 1.00 96.62 390 ALA A C 1
ATOM 2838 O O . ALA A 1 390 ? 1.495 -6.668 -27.562 1.00 96.62 390 ALA A O 1
ATOM 2839 N N . ALA A 1 391 ? -0.442 -5.643 -27.073 1.00 97.06 391 ALA A N 1
ATOM 2840 C CA . ALA A 1 391 ? -0.578 -6.228 -25.739 1.00 97.06 391 ALA A CA 1
ATOM 2841 C C . ALA A 1 391 ? -0.661 -7.767 -25.769 1.00 97.06 391 ALA A C 1
ATOM 2843 O O . ALA A 1 391 ? 0.041 -8.422 -24.998 1.00 97.06 391 ALA A O 1
ATOM 2844 N N . GLU A 1 392 ? -1.456 -8.352 -26.676 1.00 97.19 392 GLU A N 1
ATOM 2845 C CA . GLU A 1 392 ? -1.551 -9.811 -26.869 1.00 97.19 392 GLU A CA 1
ATOM 2846 C C . GLU A 1 392 ? -0.191 -10.455 -27.141 1.00 97.19 392 GLU A C 1
ATOM 2848 O O . GLU A 1 392 ? 0.128 -11.500 -26.575 1.00 97.19 392 GLU A O 1
ATOM 2853 N N . LEU A 1 393 ? 0.615 -9.835 -28.006 1.00 96.69 393 LEU A N 1
ATOM 2854 C CA . LEU A 1 393 ? 1.916 -10.369 -28.398 1.00 96.69 393 LEU A CA 1
ATOM 2855 C C . LEU A 1 393 ? 3.010 -10.131 -27.349 1.00 96.69 393 LEU A C 1
ATOM 2857 O O . LEU A 1 393 ? 4.007 -10.851 -27.337 1.00 96.69 393 LEU A O 1
ATOM 2861 N N . ILE A 1 394 ? 2.835 -9.146 -26.463 1.00 94.69 394 ILE A N 1
ATOM 2862 C CA . ILE A 1 394 ? 3.768 -8.850 -25.367 1.00 94.69 394 ILE A CA 1
ATOM 2863 C C . ILE A 1 394 ? 3.478 -9.701 -24.127 1.00 94.69 394 ILE A C 1
ATOM 2865 O O . ILE A 1 394 ? 4.411 -10.073 -23.415 1.00 94.69 394 ILE A O 1
ATOM 2869 N N . ALA A 1 395 ? 2.215 -10.051 -23.873 1.00 93.62 395 ALA A N 1
ATOM 2870 C CA . ALA A 1 395 ? 1.798 -10.839 -22.713 1.00 93.62 395 ALA A CA 1
ATOM 2871 C C . ALA A 1 395 ? 2.606 -12.138 -22.469 1.00 93.62 395 ALA A C 1
ATOM 2873 O O . ALA A 1 395 ? 2.900 -12.428 -21.308 1.00 93.62 395 ALA A O 1
ATOM 2874 N N . PRO A 1 396 ? 3.054 -12.901 -23.489 1.00 90.62 396 PRO A N 1
ATOM 2875 C CA . PRO A 1 396 ? 3.933 -14.057 -23.286 1.00 90.62 396 PRO A CA 1
ATOM 2876 C C . PRO A 1 396 ? 5.266 -13.730 -22.594 1.00 90.62 396 PRO A C 1
ATOM 2878 O O . PRO A 1 396 ? 5.857 -14.600 -21.956 1.00 90.62 396 PRO A O 1
ATOM 2881 N N . PHE A 1 397 ? 5.733 -12.482 -22.681 1.00 85.38 397 PHE A N 1
ATOM 2882 C CA . PHE A 1 397 ? 6.963 -11.998 -22.050 1.00 85.38 397 PHE A CA 1
ATOM 2883 C C . PHE A 1 397 ? 6.717 -11.337 -20.690 1.00 85.38 397 PHE A C 1
ATOM 2885 O O . PHE A 1 397 ? 7.641 -10.766 -20.118 1.00 85.38 397 PHE A O 1
ATOM 2892 N N . ALA A 1 398 ? 5.500 -11.430 -20.140 1.00 84.69 398 ALA A N 1
ATOM 2893 C CA . ALA A 1 398 ? 5.111 -10.784 -18.886 1.00 84.69 398 ALA A CA 1
ATOM 2894 C C . ALA A 1 398 ? 5.982 -11.163 -17.681 1.00 84.69 398 ALA A C 1
ATOM 2896 O O . ALA A 1 398 ? 6.045 -10.420 -16.701 1.00 84.69 398 ALA A O 1
ATOM 2897 N N . ARG A 1 399 ? 6.634 -12.331 -17.726 1.00 86.25 399 ARG A N 1
ATOM 2898 C CA . ARG A 1 399 ? 7.474 -12.838 -16.642 1.00 86.25 399 ARG A CA 1
ATOM 2899 C C . ARG A 1 399 ? 8.844 -13.230 -17.157 1.00 86.25 399 ARG A C 1
ATOM 2901 O O . ARG A 1 399 ? 9.014 -14.270 -17.786 1.00 86.25 399 ARG A O 1
ATOM 2908 N N . VAL A 1 400 ? 9.835 -12.433 -16.782 1.00 87.69 400 VAL A N 1
ATOM 2909 C CA . VAL A 1 400 ? 11.247 -12.756 -16.970 1.00 87.69 400 VAL A CA 1
ATOM 2910 C C . VAL A 1 400 ? 11.876 -12.963 -15.593 1.00 87.69 400 VAL A C 1
ATOM 2912 O O . VAL A 1 400 ? 11.748 -12.093 -14.725 1.00 87.69 400 VAL A O 1
ATOM 2915 N N . PRO A 1 401 ? 12.543 -14.104 -15.334 1.00 84.62 401 PRO A N 1
ATOM 2916 C CA . PRO A 1 401 ? 13.122 -14.384 -14.026 1.00 84.62 401 PRO A CA 1
ATOM 2917 C C . PRO A 1 401 ? 14.051 -13.265 -13.530 1.00 84.62 401 PRO A C 1
ATOM 2919 O O . PRO A 1 401 ? 15.125 -13.024 -14.078 1.00 84.62 401 PRO A O 1
ATOM 2922 N N . GLY A 1 402 ? 13.644 -12.591 -12.450 1.00 84.75 402 GLY A N 1
ATOM 2923 C CA . GLY A 1 402 ? 14.433 -11.538 -11.806 1.00 84.75 402 GLY A CA 1
ATOM 2924 C C . GLY A 1 402 ? 14.533 -10.218 -12.576 1.00 84.75 402 GLY A C 1
ATOM 2925 O O . GLY A 1 402 ? 15.404 -9.419 -12.236 1.00 84.75 402 GLY A O 1
ATOM 2926 N N . LYS A 1 403 ? 13.681 -9.995 -13.586 1.00 93.19 403 LYS A N 1
ATOM 2927 C CA . LYS A 1 403 ? 13.613 -8.749 -14.356 1.00 93.19 403 LYS A CA 1
ATOM 2928 C C . LYS A 1 403 ? 12.154 -8.280 -14.468 1.00 93.19 403 LYS A C 1
ATOM 2930 O O . LYS A 1 403 ? 11.373 -8.959 -15.134 1.00 93.19 403 LYS A O 1
ATOM 2935 N N . PRO A 1 404 ? 11.762 -7.165 -13.823 1.00 96.19 404 PRO A N 1
ATOM 2936 C CA . PRO A 1 404 ? 10.427 -6.608 -13.981 1.00 96.19 404 PRO A CA 1
ATOM 2937 C C . PRO A 1 404 ? 10.186 -6.096 -15.401 1.00 96.19 404 PRO A C 1
ATOM 2939 O O . PRO A 1 404 ? 11.043 -5.433 -15.988 1.00 96.19 404 PRO A O 1
ATOM 2942 N N . ILE A 1 405 ? 8.986 -6.366 -15.905 1.00 96.81 405 ILE A N 1
ATOM 2943 C CA . ILE A 1 405 ? 8.439 -5.825 -17.145 1.00 96.81 405 ILE A CA 1
ATOM 2944 C C . ILE A 1 405 ? 7.298 -4.881 -16.776 1.00 96.81 405 ILE A C 1
ATOM 2946 O O . ILE A 1 405 ? 6.361 -5.275 -16.084 1.00 96.81 405 ILE A O 1
ATOM 2950 N N . LEU A 1 406 ? 7.394 -3.630 -17.209 1.00 97.62 406 LEU A N 1
ATOM 2951 C CA . LEU A 1 406 ? 6.419 -2.572 -16.963 1.00 97.62 406 LEU A CA 1
ATOM 2952 C C . LEU A 1 406 ? 5.868 -2.072 -18.298 1.00 97.62 406 LEU A C 1
ATOM 2954 O O . LEU A 1 406 ? 6.579 -2.071 -19.305 1.00 97.62 406 LEU A O 1
ATOM 2958 N N . ALA A 1 407 ? 4.624 -1.605 -18.302 1.00 97.50 407 ALA A N 1
ATOM 2959 C CA . ALA A 1 407 ? 3.961 -1.100 -19.495 1.00 97.50 407 ALA A CA 1
ATOM 2960 C C . ALA A 1 407 ? 3.403 0.310 -19.263 1.00 97.50 407 ALA A C 1
ATOM 2962 O O . ALA A 1 407 ? 2.756 0.556 -18.254 1.00 97.50 407 ALA A O 1
ATOM 2963 N N . ALA A 1 408 ? 3.605 1.232 -20.199 1.00 97.44 408 ALA A N 1
ATOM 2964 C CA . ALA A 1 408 ? 2.936 2.528 -20.237 1.00 97.44 408 ALA A CA 1
ATOM 2965 C C . ALA A 1 408 ? 2.067 2.611 -21.500 1.00 97.44 408 ALA A C 1
ATOM 2967 O O . ALA A 1 408 ? 2.576 2.890 -22.585 1.00 97.44 408 ALA A O 1
ATOM 2968 N N . TRP A 1 409 ? 0.774 2.301 -21.364 1.00 96.06 409 TRP A N 1
ATOM 2969 C CA . TRP A 1 409 ? -0.200 2.340 -22.463 1.00 96.06 409 TRP A CA 1
ATOM 2970 C C . TRP A 1 409 ? -0.921 3.682 -22.401 1.00 96.06 409 TRP A C 1
ATOM 2972 O O . TRP A 1 409 ? -1.836 3.882 -21.603 1.00 96.06 409 TRP A O 1
ATOM 2982 N N . MET A 1 410 ? -0.456 4.626 -23.213 1.00 95.06 410 MET A N 1
ATOM 2983 C CA . MET A 1 410 ? -0.904 6.011 -23.155 1.00 95.06 410 MET A CA 1
ATOM 2984 C C . MET A 1 410 ? -2.191 6.182 -23.958 1.00 95.06 410 MET A C 1
ATOM 2986 O O . MET A 1 410 ? -2.175 6.049 -25.173 1.00 95.06 410 MET A O 1
ATOM 2990 N N . GLY A 1 411 ? -3.307 6.512 -23.313 1.00 89.81 411 GLY A N 1
ATOM 2991 C CA . GLY A 1 411 ? -4.566 6.762 -24.016 1.00 89.81 411 GLY A CA 1
ATOM 2992 C C . GLY A 1 411 ? -5.802 6.545 -23.149 1.00 89.81 411 GLY A C 1
ATOM 2993 O O . GLY A 1 411 ? -5.705 6.381 -21.934 1.00 89.81 411 GLY A O 1
ATOM 2994 N N . GLY A 1 412 ? -6.968 6.568 -23.796 1.00 91.06 412 GLY A N 1
ATOM 2995 C CA . GLY A 1 412 ? -8.270 6.284 -23.186 1.00 91.06 412 GLY A CA 1
ATOM 2996 C C . GLY A 1 412 ? -8.855 4.965 -23.690 1.00 91.06 412 GLY A C 1
ATOM 2997 O O . GLY A 1 412 ? -8.254 3.905 -23.528 1.00 91.06 412 GLY A O 1
ATOM 2998 N N . ASP A 1 413 ? -10.022 5.036 -24.326 1.00 91.50 413 ASP A N 1
ATOM 2999 C CA . ASP A 1 413 ? -10.803 3.857 -24.723 1.00 91.50 413 ASP A CA 1
ATOM 3000 C C . ASP A 1 413 ? -10.054 2.911 -25.677 1.00 91.50 413 ASP A C 1
ATOM 3002 O O . ASP A 1 413 ? -10.141 1.693 -25.530 1.00 91.50 413 ASP A O 1
ATOM 3006 N N . GLU A 1 414 ? -9.257 3.450 -26.603 1.00 92.12 414 GLU A N 1
ATOM 3007 C CA . GLU A 1 414 ? -8.521 2.664 -27.607 1.00 92.12 414 GLU A CA 1
ATOM 3008 C C . GLU A 1 414 ? -7.498 1.693 -26.993 1.00 92.12 414 GLU A C 1
ATOM 3010 O O . GLU A 1 414 ? -7.281 0.592 -27.499 1.00 92.12 414 GLU A O 1
ATOM 3015 N N . VAL A 1 415 ? -6.887 2.071 -25.867 1.00 94.94 415 VAL A N 1
ATOM 3016 C CA . VAL A 1 415 ? -5.869 1.257 -25.186 1.00 94.94 415 VAL A CA 1
ATOM 3017 C C . VAL A 1 415 ? -6.454 0.388 -24.070 1.00 94.94 415 VAL A C 1
ATOM 3019 O O . VAL A 1 415 ? -5.759 -0.485 -23.549 1.00 94.94 415 VAL A O 1
ATOM 3022 N N . ALA A 1 416 ? -7.726 0.586 -23.705 1.00 94.62 416 ALA A N 1
ATOM 3023 C CA . ALA A 1 416 ? -8.343 -0.025 -22.528 1.00 94.62 416 ALA A CA 1
ATOM 3024 C C . ALA A 1 416 ? -8.359 -1.563 -22.577 1.00 94.62 416 ALA A C 1
ATOM 3026 O O . ALA A 1 416 ? -8.086 -2.216 -21.568 1.00 94.62 416 ALA A O 1
ATOM 3027 N N . ALA A 1 417 ? -8.633 -2.150 -23.746 1.00 95.69 417 ALA A N 1
ATOM 3028 C CA . ALA A 1 417 ? -8.618 -3.603 -23.918 1.00 95.69 417 ALA A CA 1
ATOM 3029 C C . ALA A 1 417 ? -7.197 -4.184 -23.785 1.00 95.69 417 ALA A C 1
ATOM 3031 O O . ALA A 1 417 ? -7.007 -5.185 -23.092 1.00 95.69 417 ALA A O 1
ATOM 3032 N N . GLY A 1 418 ? -6.191 -3.517 -24.364 1.00 95.94 418 GLY A N 1
ATOM 3033 C CA . GLY A 1 418 ? -4.784 -3.890 -24.198 1.00 95.94 418 GLY A CA 1
ATOM 3034 C C . GLY A 1 418 ? -4.311 -3.795 -22.744 1.00 95.94 418 GLY A C 1
ATOM 3035 O O . GLY A 1 418 ? -3.648 -4.707 -22.254 1.00 95.94 418 GLY A O 1
ATOM 3036 N N . ILE A 1 419 ? -4.726 -2.747 -22.023 1.00 95.50 419 ILE A N 1
ATOM 3037 C CA . ILE A 1 419 ? -4.464 -2.581 -20.584 1.00 95.50 419 ILE A CA 1
ATOM 3038 C C . ILE A 1 419 ? -5.040 -3.752 -19.782 1.00 95.50 419 ILE A C 1
ATOM 3040 O O . ILE A 1 419 ? -4.332 -4.372 -18.990 1.00 95.50 419 ILE A O 1
ATOM 3044 N N . ALA A 1 420 ? -6.313 -4.096 -20.005 1.00 94.06 420 ALA A N 1
ATOM 3045 C CA . ALA A 1 420 ? -6.962 -5.201 -19.303 1.00 94.06 420 ALA A CA 1
ATOM 3046 C C . ALA A 1 420 ? -6.254 -6.545 -19.553 1.00 94.06 420 ALA A C 1
ATOM 3048 O O . ALA A 1 420 ? -6.120 -7.352 -18.630 1.00 94.06 420 ALA A O 1
ATOM 3049 N N . LEU A 1 421 ? -5.770 -6.766 -20.779 1.00 95.81 421 LEU A N 1
ATOM 3050 C CA . LEU A 1 421 ? -5.032 -7.968 -21.152 1.00 95.81 421 LEU A CA 1
ATOM 3051 C C . LEU A 1 421 ? -3.670 -8.043 -20.456 1.00 95.81 421 LEU A C 1
ATOM 3053 O O . LEU A 1 421 ? -3.358 -9.065 -19.845 1.00 95.81 421 LEU A O 1
ATOM 3057 N N . LEU A 1 422 ? -2.880 -6.967 -20.504 1.00 95.69 422 LEU A N 1
ATOM 3058 C CA . LEU A 1 422 ? -1.578 -6.894 -19.836 1.00 95.69 422 LEU A CA 1
ATOM 3059 C C . LEU A 1 422 ? -1.716 -7.098 -18.326 1.00 95.69 422 LEU A C 1
ATOM 3061 O O . LEU A 1 422 ? -1.006 -7.928 -17.755 1.00 95.69 422 LEU A O 1
ATOM 3065 N N . ASN A 1 423 ? -2.693 -6.438 -17.703 1.00 93.12 423 ASN A N 1
ATOM 3066 C CA . ASN A 1 423 ? -3.007 -6.625 -16.290 1.00 93.12 423 ASN A CA 1
ATOM 3067 C C . ASN A 1 423 ? -3.338 -8.086 -15.958 1.00 93.12 423 ASN A C 1
ATOM 3069 O O . ASN A 1 423 ? -2.795 -8.627 -14.993 1.00 93.12 423 ASN A O 1
ATOM 3073 N N . GLY A 1 424 ? -4.161 -8.742 -16.785 1.00 92.06 424 GLY A N 1
ATOM 3074 C CA . GLY A 1 424 ? -4.495 -10.162 -16.638 1.00 92.06 424 GLY A CA 1
ATOM 3075 C C . GLY A 1 424 ? -3.309 -11.107 -16.844 1.00 92.06 424 GLY A C 1
ATOM 3076 O O . GLY A 1 424 ? -3.235 -12.149 -16.195 1.00 92.06 424 GLY A O 1
ATOM 3077 N N . ALA A 1 425 ? -2.345 -10.727 -17.685 1.00 93.44 425 ALA A N 1
ATOM 3078 C CA . ALA A 1 425 ? -1.084 -11.448 -17.867 1.00 93.44 425 ALA A CA 1
ATOM 3079 C C . ALA A 1 425 ? -0.068 -11.194 -16.733 1.00 93.44 425 ALA A C 1
ATOM 3081 O O . ALA A 1 425 ? 0.967 -11.860 -16.658 1.00 93.44 425 ALA A O 1
ATOM 3082 N N . GLY A 1 426 ? -0.356 -10.251 -15.830 1.00 92.88 426 GLY A N 1
ATOM 3083 C CA . GLY A 1 426 ? 0.537 -9.852 -14.748 1.00 92.88 426 GLY A CA 1
ATOM 3084 C C . GLY A 1 426 ? 1.600 -8.835 -15.165 1.00 92.88 426 GLY A C 1
ATOM 3085 O O . GLY A 1 426 ? 2.638 -8.769 -14.519 1.00 92.88 426 GLY A O 1
ATOM 3086 N N . VAL A 1 427 ? 1.377 -8.040 -16.214 1.00 95.31 427 VAL A N 1
ATOM 3087 C CA . VAL A 1 427 ? 2.188 -6.853 -16.530 1.00 95.31 427 VAL A CA 1
ATOM 3088 C C . VAL A 1 427 ? 1.479 -5.619 -15.966 1.00 95.31 427 VAL A C 1
ATOM 3090 O O . VAL A 1 427 ? 0.349 -5.354 -16.367 1.00 95.31 427 VAL A O 1
ATOM 3093 N N . PRO A 1 428 ? 2.095 -4.870 -15.036 1.00 95.06 428 PRO A N 1
ATOM 3094 C CA . PRO A 1 428 ? 1.529 -3.631 -14.522 1.00 95.06 428 PRO A CA 1
ATOM 3095 C C . PRO A 1 428 ? 1.522 -2.547 -15.605 1.00 95.06 428 PRO A C 1
ATOM 3097 O O . PRO A 1 428 ? 2.514 -2.369 -16.325 1.00 95.06 428 PRO A O 1
ATOM 3100 N N . THR A 1 429 ? 0.414 -1.820 -15.696 1.00 94.94 429 THR A N 1
ATOM 3101 C CA . THR A 1 429 ? 0.158 -0.817 -16.731 1.00 94.94 429 THR A CA 1
ATOM 3102 C C . THR A 1 429 ? -0.029 0.566 -16.133 1.00 94.94 429 THR A C 1
ATOM 3104 O O . THR A 1 429 ? -0.853 0.780 -15.252 1.00 94.94 429 THR A O 1
ATOM 3107 N N . PHE A 1 430 ? 0.682 1.540 -16.683 1.00 94.94 430 PHE A N 1
ATOM 3108 C CA . PHE A 1 430 ? 0.649 2.925 -16.244 1.00 94.94 430 PHE A CA 1
ATOM 3109 C C . PHE A 1 430 ? 0.099 3.819 -17.351 1.00 94.94 430 PHE A C 1
ATOM 3111 O O . PHE A 1 430 ? 0.389 3.628 -18.531 1.00 94.94 430 PHE A O 1
ATOM 3118 N N . VAL A 1 431 ? -0.660 4.842 -16.963 1.00 92.19 431 VAL A N 1
ATOM 3119 C CA . VAL A 1 431 ? -1.196 5.830 -17.914 1.00 92.19 431 VAL A CA 1
ATOM 3120 C C . VAL A 1 431 ? -0.084 6.719 -18.473 1.00 92.19 431 VAL A C 1
ATOM 3122 O O . VAL A 1 431 ? -0.112 7.087 -19.645 1.00 92.19 431 VAL A O 1
ATOM 3125 N N . TYR A 1 432 ? 0.907 7.052 -17.640 1.00 95.00 432 TYR A N 1
ATOM 3126 C CA . TYR A 1 432 ? 2.005 7.939 -18.011 1.00 95.00 432 TYR A CA 1
ATOM 3127 C C . TYR A 1 432 ? 3.369 7.263 -17.821 1.00 95.00 432 TYR A C 1
ATOM 3129 O O . TYR A 1 432 ? 3.577 6.543 -16.836 1.00 95.00 432 TYR A O 1
ATOM 3137 N N . PRO A 1 433 ? 4.317 7.492 -18.744 1.00 97.00 433 PRO A N 1
ATOM 3138 C CA . PRO A 1 433 ? 5.594 6.788 -18.747 1.00 97.00 433 PRO A CA 1
ATOM 3139 C C . PRO A 1 433 ? 6.544 7.223 -17.617 1.00 97.00 433 PRO A C 1
ATOM 3141 O O . PRO A 1 433 ? 7.327 6.410 -17.125 1.00 97.00 433 PRO A O 1
ATOM 3144 N N . ASP A 1 434 ? 6.452 8.466 -17.142 1.00 96.38 434 ASP A N 1
ATOM 3145 C CA . ASP A 1 434 ? 7.185 8.956 -15.968 1.00 96.38 434 ASP A CA 1
ATOM 3146 C C . ASP A 1 434 ? 6.738 8.262 -14.672 1.00 96.38 434 ASP A C 1
ATOM 3148 O O . ASP A 1 434 ? 7.570 7.970 -13.809 1.00 96.38 434 ASP A O 1
ATOM 3152 N N . ILE A 1 435 ? 5.445 7.939 -14.545 1.00 95.88 435 ILE A N 1
ATOM 3153 C CA . ILE A 1 435 ? 4.924 7.151 -13.419 1.00 95.88 435 ILE A CA 1
ATOM 3154 C C . ILE A 1 435 ? 5.510 5.737 -13.454 1.00 95.88 435 ILE A C 1
ATOM 3156 O O . ILE A 1 435 ? 5.979 5.253 -12.425 1.00 95.88 435 ILE A O 1
ATOM 3160 N N . ALA A 1 436 ? 5.569 5.101 -14.628 1.00 96.81 436 ALA A N 1
ATOM 3161 C CA . ALA A 1 436 ? 6.166 3.773 -14.776 1.00 96.81 436 ALA A CA 1
ATOM 3162 C C . ALA A 1 436 ? 7.664 3.763 -14.410 1.00 96.81 436 ALA A C 1
ATOM 3164 O O . ALA A 1 436 ? 8.130 2.903 -13.660 1.00 96.81 436 ALA A O 1
ATOM 3165 N N . ALA A 1 437 ? 8.421 4.760 -14.879 1.00 97.44 437 ALA A N 1
ATOM 3166 C CA . ALA A 1 437 ? 9.835 4.920 -14.540 1.00 97.44 437 ALA A CA 1
ATOM 3167 C C . ALA A 1 437 ? 10.052 5.170 -13.034 1.00 97.44 437 ALA A C 1
ATOM 3169 O O . ALA A 1 437 ? 10.968 4.615 -12.418 1.00 97.44 437 ALA A O 1
ATOM 3170 N N . ARG A 1 438 ? 9.181 5.961 -12.397 1.00 96.12 438 ARG A N 1
ATOM 3171 C CA . ARG A 1 438 ? 9.183 6.145 -10.939 1.00 96.12 438 ARG A CA 1
ATOM 3172 C C . ARG A 1 438 ? 8.837 4.870 -10.180 1.00 96.12 438 ARG A C 1
ATOM 3174 O O . ARG A 1 438 ? 9.483 4.594 -9.170 1.00 96.12 438 ARG A O 1
ATOM 3181 N N . ALA A 1 439 ? 7.881 4.078 -10.663 1.00 96.31 439 ALA A N 1
ATOM 3182 C CA . ALA A 1 439 ? 7.553 2.783 -10.076 1.00 96.31 439 ALA A CA 1
ATOM 3183 C C . ALA A 1 439 ? 8.786 1.866 -10.070 1.00 96.31 439 ALA A C 1
ATOM 3185 O O . ALA A 1 439 ? 9.135 1.333 -9.017 1.00 96.31 439 ALA A O 1
ATOM 3186 N N . PHE A 1 440 ? 9.526 1.785 -11.184 1.00 97.12 440 PHE A N 1
ATOM 3187 C CA . PHE A 1 440 ? 10.803 1.062 -11.242 1.00 97.12 440 PHE A CA 1
ATOM 3188 C C . PHE A 1 440 ? 11.815 1.577 -10.204 1.00 97.12 440 PHE A C 1
ATOM 3190 O O . PHE A 1 440 ? 12.406 0.793 -9.456 1.00 97.12 440 PHE A O 1
ATOM 3197 N N . ASN A 1 441 ? 11.974 2.899 -10.087 1.00 95.75 441 ASN A N 1
ATOM 3198 C CA . ASN A 1 441 ? 12.847 3.502 -9.079 1.00 95.75 441 ASN A CA 1
ATOM 3199 C C . ASN A 1 441 ? 12.434 3.148 -7.643 1.00 95.75 441 ASN A C 1
ATOM 3201 O O . ASN A 1 441 ? 13.298 2.868 -6.810 1.00 95.75 441 ASN A O 1
ATOM 3205 N N . ASN A 1 442 ? 11.135 3.120 -7.345 1.00 95.12 442 ASN A N 1
ATOM 3206 C CA . ASN A 1 442 ? 10.632 2.704 -6.038 1.00 95.12 442 ASN A CA 1
ATOM 3207 C C . ASN A 1 442 ? 10.885 1.208 -5.789 1.00 95.12 442 ASN A C 1
ATOM 3209 O O . ASN A 1 442 ? 11.327 0.848 -4.699 1.00 95.12 442 ASN A O 1
ATOM 3213 N N . MET A 1 443 ? 10.718 0.340 -6.794 1.00 93.81 443 MET A N 1
ATOM 3214 C CA . MET A 1 443 ? 11.066 -1.086 -6.691 1.00 93.81 443 MET A CA 1
ATOM 3215 C C . MET A 1 443 ? 12.560 -1.300 -6.398 1.00 93.81 443 MET A C 1
ATOM 3217 O O . MET A 1 443 ? 12.919 -2.144 -5.568 1.00 93.81 443 MET A O 1
ATOM 3221 N N . ARG A 1 444 ? 13.442 -0.519 -7.035 1.00 91.44 444 ARG A N 1
ATOM 3222 C CA . ARG A 1 444 ? 14.884 -0.522 -6.746 1.00 91.44 444 ARG A CA 1
ATOM 3223 C C . ARG A 1 444 ? 15.163 -0.060 -5.318 1.00 91.44 444 ARG A C 1
ATOM 3225 O O . ARG A 1 444 ? 15.783 -0.798 -4.558 1.00 91.44 444 ARG A O 1
ATOM 3232 N N . ARG A 1 445 ? 14.662 1.118 -4.924 1.00 89.38 445 ARG A N 1
ATOM 3233 C CA . ARG A 1 445 ? 14.834 1.664 -3.562 1.00 89.38 445 ARG A CA 1
ATOM 3234 C C . ARG A 1 445 ? 14.355 0.683 -2.502 1.00 89.38 445 ARG A C 1
ATOM 3236 O O . ARG A 1 445 ? 15.015 0.502 -1.487 1.00 89.38 445 ARG A O 1
ATOM 3243 N N . HIS A 1 446 ? 13.235 0.016 -2.755 1.00 87.56 446 HIS A N 1
ATOM 3244 C CA . HIS A 1 446 ? 12.731 -1.036 -1.890 1.00 87.56 446 HIS A CA 1
ATOM 3245 C C . HIS A 1 446 ? 13.722 -2.203 -1.764 1.00 87.56 446 HIS A C 1
ATOM 3247 O O . HIS A 1 446 ? 14.019 -2.641 -0.653 1.00 87.56 446 HIS A O 1
ATOM 3253 N N . SER A 1 447 ? 14.280 -2.672 -2.881 1.00 86.19 447 SER A N 1
ATOM 3254 C CA . SER A 1 447 ? 15.289 -3.739 -2.893 1.00 86.19 447 SER A CA 1
ATOM 3255 C C . SER A 1 447 ? 16.543 -3.356 -2.097 1.00 86.19 447 SER A C 1
ATOM 3257 O O . SER A 1 447 ? 17.068 -4.179 -1.342 1.00 86.19 447 SER A O 1
ATOM 3259 N N . ASP A 1 448 ? 16.974 -2.098 -2.196 1.00 82.50 448 ASP A N 1
ATOM 3260 C CA . ASP A 1 448 ? 18.094 -1.560 -1.419 1.00 82.50 448 ASP A CA 1
ATOM 3261 C C . ASP A 1 448 ? 17.760 -1.474 0.073 1.00 82.50 448 ASP A C 1
ATOM 3263 O O . ASP A 1 448 ? 18.576 -1.867 0.913 1.00 82.50 448 ASP A O 1
ATOM 3267 N N . THR A 1 449 ? 16.557 -1.001 0.417 1.00 81.31 449 THR A N 1
ATOM 3268 C CA . THR A 1 449 ? 16.061 -0.942 1.798 1.00 81.31 449 THR A CA 1
ATOM 3269 C C . THR A 1 449 ? 16.090 -2.326 2.438 1.00 81.31 449 THR A C 1
ATOM 3271 O O . THR A 1 449 ? 16.708 -2.470 3.488 1.00 81.31 449 THR A O 1
ATOM 3274 N N . ILE A 1 450 ? 15.536 -3.353 1.784 1.00 78.75 450 ILE A N 1
ATOM 3275 C CA . ILE A 1 450 ? 15.543 -4.732 2.301 1.00 78.75 450 ILE A CA 1
ATOM 3276 C C . ILE A 1 450 ? 16.969 -5.255 2.487 1.00 78.75 450 ILE A C 1
ATOM 3278 O O . ILE A 1 450 ? 17.291 -5.793 3.544 1.00 78.75 450 ILE A O 1
ATOM 3282 N N . ARG A 1 451 ? 17.855 -5.050 1.504 1.00 78.44 451 ARG A N 1
ATOM 3283 C CA . ARG A 1 451 ? 19.266 -5.458 1.612 1.00 78.44 451 ARG A CA 1
ATOM 3284 C C . ARG A 1 451 ? 19.948 -4.830 2.829 1.00 78.44 451 ARG A C 1
ATOM 3286 O O . ARG A 1 451 ? 20.710 -5.506 3.507 1.00 78.44 451 ARG A O 1
ATOM 3293 N N . GLY A 1 452 ? 19.622 -3.571 3.130 1.00 72.69 452 GLY A N 1
ATOM 3294 C CA . GLY A 1 452 ? 20.153 -2.850 4.288 1.00 72.69 452 GLY A CA 1
ATOM 3295 C C . GLY A 1 452 ? 19.729 -3.424 5.644 1.00 72.69 452 GLY A C 1
ATOM 3296 O O . GLY A 1 452 ? 20.445 -3.233 6.622 1.00 72.69 452 GLY A O 1
ATOM 3297 N N . ILE A 1 453 ? 18.606 -4.148 5.724 1.00 75.88 453 ILE A N 1
ATOM 3298 C CA . ILE A 1 453 ? 18.147 -4.779 6.975 1.00 75.88 453 ILE A CA 1
ATOM 3299 C C . ILE A 1 453 ? 19.038 -5.978 7.338 1.00 75.88 453 ILE A C 1
ATOM 3301 O O . ILE A 1 453 ? 19.328 -6.191 8.514 1.00 75.88 453 ILE A O 1
ATOM 3305 N N . TYR A 1 454 ? 19.490 -6.741 6.337 1.00 70.06 454 TYR A N 1
ATOM 3306 C CA . TYR A 1 454 ? 20.309 -7.947 6.521 1.00 70.06 454 TYR A CA 1
ATOM 3307 C C . TYR A 1 454 ? 21.797 -7.665 6.762 1.00 70.06 454 TYR A C 1
ATOM 3309 O O . TYR A 1 454 ? 22.557 -8.577 7.087 1.00 70.06 454 TYR A O 1
ATOM 3317 N N . GLU A 1 455 ? 22.241 -6.421 6.597 1.00 65.31 455 GLU A N 1
ATOM 3318 C CA . GLU A 1 455 ? 23.636 -6.052 6.814 1.00 65.31 455 GLU A CA 1
ATOM 3319 C C . GLU A 1 455 ? 23.966 -6.090 8.313 1.00 65.31 455 GLU A C 1
ATOM 3321 O O . GLU A 1 455 ? 23.577 -5.217 9.093 1.00 65.31 455 GLU A O 1
ATOM 3326 N N . THR A 1 456 ? 24.711 -7.117 8.725 1.00 54.72 456 THR A N 1
ATOM 3327 C CA . THR A 1 456 ? 25.223 -7.228 10.096 1.00 54.72 456 THR A CA 1
ATOM 3328 C C . THR A 1 456 ? 26.298 -6.160 10.317 1.00 54.72 456 THR A C 1
ATOM 3330 O O . THR A 1 456 ? 27.220 -6.059 9.504 1.00 54.72 456 THR A O 1
ATOM 3333 N N . PRO A 1 457 ? 26.214 -5.334 11.375 1.00 53.47 457 PRO A N 1
ATOM 3334 C CA . PRO A 1 457 ? 27.307 -4.445 11.745 1.00 53.47 457 PRO A CA 1
ATOM 3335 C C . PRO A 1 457 ? 28.575 -5.264 12.001 1.00 53.47 457 PRO A C 1
ATOM 3337 O O . PRO A 1 457 ? 28.568 -6.140 12.862 1.00 53.47 457 PRO A O 1
ATOM 3340 N N . ALA A 1 458 ? 29.648 -4.999 11.256 1.00 49.59 458 ALA A N 1
ATOM 3341 C CA . ALA A 1 458 ? 30.960 -5.507 11.632 1.00 49.59 458 ALA A CA 1
ATOM 3342 C C . ALA A 1 458 ? 31.380 -4.818 12.938 1.00 49.59 458 ALA A C 1
ATOM 3344 O O . ALA A 1 458 ? 31.270 -3.593 13.041 1.00 49.59 458 ALA A O 1
ATOM 3345 N N . ALA A 1 459 ? 31.817 -5.600 13.926 1.00 43.03 459 ALA A N 1
ATOM 3346 C CA . ALA A 1 459 ? 32.482 -5.057 15.102 1.00 43.03 459 ALA A CA 1
ATOM 3347 C C . ALA A 1 459 ? 33.831 -4.460 14.672 1.00 43.03 459 ALA A C 1
ATOM 3349 O O . ALA A 1 459 ? 34.503 -5.011 13.799 1.00 43.03 459 ALA A O 1
ATOM 3350 N N . LEU A 1 460 ? 34.198 -3.313 15.239 1.00 52.56 460 LEU A N 1
ATOM 3351 C CA . LEU A 1 460 ? 35.510 -2.708 15.037 1.00 52.56 460 LEU A CA 1
ATOM 3352 C C . LEU A 1 460 ? 36.448 -3.255 16.124 1.00 52.56 460 LEU A C 1
ATOM 3354 O O . LEU A 1 460 ? 36.217 -3.017 17.305 1.00 52.56 460 LEU A O 1
ATOM 3358 N N . ASP A 1 461 ? 37.499 -3.983 15.741 1.00 45.50 461 ASP A N 1
ATOM 3359 C CA . ASP A 1 461 ? 38.354 -4.721 16.689 1.00 45.50 461 ASP A CA 1
ATOM 3360 C C . ASP A 1 461 ? 39.224 -3.821 17.615 1.00 45.50 461 ASP A C 1
ATOM 3362 O O . ASP A 1 461 ? 39.733 -4.306 18.623 1.00 45.50 461 ASP A O 1
ATOM 3366 N N . ASP A 1 462 ? 39.330 -2.505 17.350 1.00 51.78 462 ASP A N 1
ATOM 3367 C CA . ASP A 1 462 ? 40.126 -1.520 18.128 1.00 51.78 462 ASP A CA 1
ATOM 3368 C C . ASP A 1 462 ? 39.289 -0.569 19.034 1.00 51.78 462 ASP A C 1
ATOM 3370 O O . ASP A 1 462 ? 39.815 0.380 19.620 1.00 51.78 462 ASP A O 1
ATOM 3374 N N . GLU A 1 463 ? 37.974 -0.788 19.186 1.00 53.31 463 GLU A N 1
ATOM 3375 C CA . GLU A 1 463 ? 37.048 0.169 19.835 1.00 53.31 463 GLU A CA 1
ATOM 3376 C C . GLU A 1 463 ? 37.295 0.429 21.336 1.00 53.31 463 GLU A C 1
ATOM 3378 O O . GLU A 1 463 ? 36.988 1.517 21.828 1.00 53.31 463 GLU A O 1
ATOM 3383 N N . ALA A 1 464 ? 37.840 -0.531 22.089 1.00 52.78 464 ALA A N 1
ATOM 3384 C CA . ALA A 1 464 ? 37.812 -0.481 23.556 1.00 52.78 464 ALA A CA 1
ATOM 3385 C C . ALA A 1 464 ? 38.626 0.682 24.163 1.00 52.78 464 ALA A C 1
ATOM 3387 O O . ALA A 1 464 ? 38.167 1.332 25.106 1.00 52.78 464 ALA A O 1
ATOM 3388 N N . THR A 1 465 ? 39.812 0.971 23.619 1.00 54.59 465 THR A N 1
ATOM 3389 C CA . THR A 1 465 ? 40.717 2.011 24.148 1.00 54.59 465 THR A CA 1
ATOM 3390 C C . THR A 1 465 ? 40.268 3.411 23.714 1.00 54.59 465 THR A C 1
ATOM 3392 O O . THR A 1 465 ? 40.224 4.335 24.527 1.00 54.59 465 THR A O 1
ATOM 3395 N N . SER A 1 466 ? 39.847 3.558 22.453 1.00 66.25 466 SER A N 1
ATOM 3396 C CA . SER A 1 466 ? 39.311 4.810 21.900 1.00 66.25 466 SER A CA 1
ATOM 3397 C C . SER A 1 466 ? 37.981 5.217 22.542 1.00 66.25 466 SER A C 1
ATOM 3399 O O . SER A 1 466 ? 37.774 6.397 22.833 1.00 66.25 466 SER A O 1
ATOM 3401 N N . ALA A 1 467 ? 37.105 4.251 22.843 1.00 66.38 467 ALA A N 1
ATOM 3402 C CA . ALA A 1 467 ? 35.827 4.502 23.507 1.00 66.38 467 ALA A CA 1
ATOM 3403 C C . ALA A 1 467 ? 35.998 4.999 24.951 1.00 66.38 467 ALA A C 1
ATOM 3405 O O . ALA A 1 467 ? 35.255 5.879 25.384 1.00 66.38 467 ALA A O 1
ATOM 3406 N N . GLN A 1 468 ? 36.990 4.491 25.692 1.00 73.50 468 GLN A N 1
ATOM 3407 C CA . GLN A 1 468 ? 37.268 4.941 27.061 1.00 73.50 468 GLN A CA 1
ATOM 3408 C C . GLN A 1 468 ? 37.739 6.401 27.102 1.00 73.50 468 GLN A C 1
ATOM 3410 O O . GLN A 1 468 ? 37.192 7.197 27.866 1.00 73.50 468 GLN A O 1
ATOM 3415 N N . SER A 1 469 ? 38.704 6.780 26.254 1.00 76.94 469 SER A N 1
ATOM 3416 C CA . SER A 1 469 ? 39.182 8.168 26.167 1.00 76.94 469 SER A CA 1
ATOM 3417 C C . SER A 1 469 ? 38.083 9.128 25.705 1.00 76.94 469 SER A C 1
ATOM 3419 O O . SER A 1 469 ? 37.908 10.194 26.295 1.00 76.94 469 SER A O 1
ATOM 3421 N N . ALA A 1 470 ? 37.289 8.730 24.708 1.00 78.88 470 ALA A N 1
ATOM 3422 C CA . ALA A 1 470 ? 36.134 9.494 24.247 1.00 78.88 470 ALA A CA 1
ATOM 3423 C C . ALA A 1 470 ? 35.078 9.680 25.350 1.00 78.88 470 ALA A C 1
ATOM 3425 O O . ALA A 1 470 ? 34.583 10.788 25.565 1.00 78.88 470 ALA A O 1
ATOM 3426 N N . SER A 1 471 ? 34.760 8.608 26.084 1.00 79.56 471 SER A N 1
ATOM 3427 C CA . SER A 1 471 ? 33.785 8.645 27.175 1.00 79.56 471 SER A CA 1
ATOM 3428 C C . SER A 1 471 ? 34.239 9.549 28.317 1.00 79.56 471 SER A C 1
ATOM 3430 O O . SER A 1 471 ? 33.398 10.223 28.900 1.00 79.56 471 SER A O 1
ATOM 3432 N N . ALA A 1 472 ? 35.537 9.602 28.630 1.00 83.94 472 ALA A N 1
ATOM 3433 C CA . ALA A 1 472 ? 36.064 10.477 29.676 1.00 83.94 472 ALA A CA 1
ATOM 3434 C C . ALA A 1 472 ? 35.879 11.968 29.338 1.00 83.94 472 ALA A C 1
ATOM 3436 O O . ALA A 1 472 ? 35.452 12.743 30.193 1.00 83.94 472 ALA A O 1
ATOM 3437 N N . ILE A 1 473 ? 36.130 12.357 28.081 1.00 83.19 473 ILE A N 1
ATOM 3438 C CA . ILE A 1 473 ? 35.924 13.733 27.596 1.00 83.19 473 ILE A CA 1
ATOM 3439 C C . ILE A 1 473 ? 34.439 14.114 27.697 1.00 83.19 473 ILE A C 1
ATOM 3441 O O . ILE A 1 473 ? 34.094 15.160 28.248 1.00 83.19 473 ILE A O 1
ATOM 3445 N N . ILE A 1 474 ? 33.546 13.237 27.222 1.00 80.31 474 ILE A N 1
ATOM 3446 C CA . ILE A 1 474 ? 32.092 13.465 27.258 1.00 80.31 474 ILE A CA 1
ATOM 3447 C C . ILE A 1 474 ? 31.582 13.534 28.705 1.00 80.31 474 ILE A C 1
ATOM 3449 O O . ILE A 1 474 ? 30.795 14.419 29.040 1.00 80.31 474 ILE A O 1
ATOM 3453 N N . GLN A 1 475 ? 32.046 12.628 29.568 1.00 82.06 475 GLN A N 1
ATOM 3454 C CA . GLN A 1 475 ? 31.651 12.570 30.973 1.00 82.06 475 GLN A CA 1
ATOM 3455 C C . GLN A 1 475 ? 32.086 13.830 31.728 1.00 82.06 475 GLN A C 1
ATOM 3457 O O . GLN A 1 475 ? 31.283 14.397 32.463 1.00 82.06 475 GLN A O 1
ATOM 3462 N N . SER A 1 476 ? 33.306 14.324 31.491 1.00 84.56 476 SER A N 1
ATOM 3463 C CA . SER A 1 476 ? 33.792 15.568 32.099 1.00 84.56 476 SER A CA 1
ATOM 3464 C C . SER A 1 476 ? 32.945 16.781 31.694 1.00 84.56 476 SER A C 1
ATOM 3466 O O . SER A 1 476 ? 32.585 17.606 32.537 1.00 84.56 476 SER A O 1
ATOM 3468 N N . ALA A 1 477 ? 32.548 16.870 30.420 1.00 78.38 477 ALA A N 1
ATOM 3469 C CA . ALA A 1 477 ? 31.646 17.921 29.960 1.00 78.38 477 ALA A CA 1
ATOM 3470 C C . ALA A 1 477 ? 30.248 17.814 30.585 1.00 78.38 477 ALA A C 1
ATOM 3472 O O . ALA A 1 477 ? 29.678 18.826 31.004 1.00 78.38 477 ALA A O 1
ATOM 3473 N N . HIS A 1 478 ? 29.724 16.594 30.709 1.00 76.62 478 HIS A N 1
ATOM 3474 C CA . HIS A 1 478 ? 28.431 16.335 31.332 1.00 76.62 478 HIS A CA 1
ATOM 3475 C C . HIS A 1 478 ? 28.428 16.659 32.837 1.00 76.62 478 HIS A C 1
ATOM 3477 O O . HIS A 1 478 ? 27.500 17.298 33.327 1.00 76.62 478 HIS A O 1
ATOM 3483 N N . GLU A 1 479 ? 29.475 16.277 33.573 1.00 86.06 479 GLU A N 1
ATOM 3484 C CA . GLU A 1 479 ? 29.659 16.611 34.995 1.00 86.06 479 GLU A CA 1
ATOM 3485 C C . GLU A 1 479 ? 29.769 18.122 35.226 1.00 86.06 479 GLU A C 1
ATOM 3487 O O . GLU A 1 479 ? 29.283 18.636 36.232 1.00 86.06 479 GLU A O 1
ATOM 3492 N N . ALA A 1 480 ? 30.321 18.853 34.255 1.00 83.12 480 ALA A N 1
ATOM 3493 C CA . ALA A 1 480 ? 30.334 20.313 34.238 1.00 83.12 480 ALA A CA 1
ATOM 3494 C C . ALA A 1 480 ? 28.984 20.946 33.826 1.00 83.12 480 ALA A C 1
ATOM 3496 O O . ALA A 1 480 ? 28.903 22.165 33.673 1.00 83.12 480 ALA A O 1
ATOM 3497 N N . GLY A 1 481 ? 27.929 20.149 33.612 1.00 77.00 481 GLY A N 1
ATOM 3498 C CA . GLY A 1 481 ? 26.601 20.616 33.201 1.00 77.00 481 GLY A CA 1
ATOM 3499 C C . GLY A 1 481 ? 26.542 21.170 31.773 1.00 77.00 481 GLY A C 1
ATOM 3500 O O . GLY A 1 481 ? 25.602 21.889 31.430 1.00 77.00 481 GLY A O 1
ATOM 3501 N N . ARG A 1 482 ? 27.546 20.875 30.937 1.00 78.44 482 ARG A N 1
ATOM 3502 C CA . ARG A 1 482 ? 27.633 21.367 29.559 1.00 78.44 482 ARG A CA 1
ATOM 3503 C C . ARG A 1 482 ? 26.968 20.393 28.595 1.00 78.44 482 ARG A C 1
ATOM 3505 O O . ARG A 1 482 ? 27.113 19.181 28.698 1.00 78.44 482 ARG A O 1
ATOM 3512 N N . THR A 1 483 ? 26.274 20.948 27.606 1.00 64.75 483 THR A N 1
ATOM 3513 C CA . THR A 1 483 ? 25.625 20.197 26.515 1.00 64.75 483 THR A CA 1
ATOM 3514 C C . THR A 1 483 ? 26.383 20.303 25.188 1.00 64.75 483 THR A C 1
ATOM 3516 O O . THR A 1 483 ? 25.899 19.838 24.159 1.00 64.75 483 THR A O 1
ATOM 3519 N N . ALA A 1 484 ? 27.569 20.920 25.202 1.00 64.06 484 ALA A N 1
ATOM 3520 C CA . ALA A 1 484 ? 28.453 21.068 24.053 1.00 64.06 484 ALA A CA 1
ATOM 3521 C C . ALA A 1 484 ? 29.924 20.958 24.487 1.00 64.06 484 ALA A C 1
ATOM 3523 O O . ALA A 1 484 ? 30.296 21.437 25.565 1.00 64.06 484 ALA A O 1
ATOM 3524 N N . LEU A 1 485 ? 30.736 20.343 23.625 1.00 70.75 485 LEU A N 1
ATOM 3525 C CA . LEU A 1 485 ? 32.192 20.306 23.746 1.00 70.75 485 LEU A CA 1
ATOM 3526 C C . LEU A 1 485 ? 32.795 21.576 23.147 1.00 70.75 485 LEU A C 1
ATOM 3528 O O . LEU A 1 485 ? 32.275 22.111 22.164 1.00 70.75 485 LEU A O 1
ATOM 3532 N N . ASP A 1 486 ? 33.893 22.048 23.726 1.00 75.44 486 ASP A N 1
ATOM 3533 C CA . ASP A 1 486 ? 34.677 23.122 23.124 1.00 75.44 486 ASP A CA 1
ATOM 3534 C C . ASP A 1 486 ? 35.533 22.601 21.941 1.00 75.44 486 ASP A C 1
ATOM 3536 O O . ASP A 1 486 ? 35.612 21.387 21.704 1.00 75.44 486 ASP A O 1
ATOM 3540 N N . PRO A 1 487 ? 36.156 23.485 21.138 1.00 72.56 487 PRO A N 1
ATOM 3541 C CA . PRO A 1 487 ? 36.955 23.061 19.988 1.00 72.56 487 PRO A CA 1
ATOM 3542 C C . PRO A 1 487 ? 38.135 22.139 20.333 1.00 72.56 487 PRO A C 1
ATOM 3544 O O . PRO A 1 487 ? 38.465 21.260 19.537 1.00 72.56 487 PRO A O 1
ATOM 3547 N N . ALA A 1 488 ? 38.763 22.305 21.500 1.00 76.81 488 ALA A N 1
ATOM 3548 C CA . ALA A 1 488 ? 39.901 21.491 21.917 1.00 76.81 488 ALA A CA 1
ATOM 3549 C C . ALA A 1 488 ? 39.447 20.096 22.369 1.00 76.81 488 ALA A C 1
ATOM 3551 O O . ALA A 1 488 ? 40.025 19.093 21.953 1.00 76.81 488 ALA A O 1
ATOM 3552 N N . GLU A 1 489 ? 38.372 20.019 23.149 1.00 79.38 489 GLU A N 1
ATOM 3553 C CA . GLU A 1 489 ? 37.729 18.764 23.552 1.00 79.38 489 GLU A CA 1
ATOM 3554 C C . GLU A 1 489 ? 37.207 17.988 22.340 1.00 79.38 489 GLU A C 1
ATOM 3556 O O . GLU A 1 489 ? 37.375 16.774 22.242 1.00 79.38 489 GLU A O 1
ATOM 3561 N N . THR A 1 490 ? 36.631 18.699 21.370 1.00 73.31 490 THR A N 1
ATOM 3562 C CA . THR A 1 490 ? 36.206 18.135 20.084 1.00 73.31 490 THR A CA 1
ATOM 3563 C C . THR A 1 490 ? 37.393 17.546 19.319 1.00 73.31 490 THR A C 1
ATOM 3565 O O . THR A 1 490 ? 37.293 16.443 18.779 1.00 73.31 490 THR A O 1
ATOM 3568 N N . ALA A 1 491 ? 38.532 18.248 19.296 1.00 75.19 491 ALA A N 1
ATOM 3569 C CA . ALA A 1 491 ? 39.749 17.782 18.633 1.00 75.19 491 ALA A CA 1
ATOM 3570 C C . ALA A 1 491 ? 40.265 16.493 19.261 1.00 75.19 491 ALA A C 1
ATOM 3572 O O . ALA A 1 491 ? 40.601 15.547 18.554 1.00 75.19 491 ALA A O 1
ATOM 3573 N N . GLN A 1 492 ? 40.292 16.455 20.592 1.00 78.81 492 GLN A N 1
ATOM 3574 C CA . GLN A 1 492 ? 40.717 15.291 21.360 1.00 78.81 492 GLN A CA 1
ATOM 3575 C C . GLN A 1 492 ? 39.767 14.108 21.156 1.00 78.81 492 GLN A C 1
ATOM 3577 O O . GLN A 1 492 ? 40.228 12.986 20.953 1.00 78.81 492 GLN A O 1
ATOM 3582 N N . LEU A 1 493 ? 38.453 14.360 21.142 1.00 79.06 493 LEU A N 1
ATOM 3583 C CA . LEU A 1 493 ? 37.440 13.340 20.891 1.00 79.06 493 LEU A CA 1
ATOM 3584 C C . LEU A 1 493 ? 37.607 12.716 19.501 1.00 79.06 493 LEU A C 1
ATOM 3586 O O . LEU A 1 493 ? 37.606 11.496 19.374 1.00 79.06 493 LEU A O 1
ATOM 3590 N N . LEU A 1 494 ? 37.769 13.531 18.457 1.00 76.25 494 LEU A N 1
ATOM 3591 C CA . LEU A 1 494 ? 37.945 13.039 17.088 1.00 76.25 494 LEU A CA 1
ATOM 3592 C C . LEU A 1 494 ? 39.303 12.349 16.896 1.00 76.25 494 LEU A C 1
ATOM 3594 O O . LEU A 1 494 ? 39.368 11.287 16.273 1.00 76.25 494 LEU A O 1
ATOM 3598 N N . ALA A 1 495 ? 40.366 12.872 17.511 1.00 77.44 495 ALA A N 1
ATOM 3599 C CA . ALA A 1 495 ? 41.683 12.242 17.507 1.00 77.44 495 ALA A CA 1
ATOM 3600 C C . ALA A 1 495 ? 41.681 10.862 18.186 1.00 77.44 495 ALA A C 1
ATOM 3602 O O . ALA A 1 495 ? 42.371 9.965 17.705 1.00 77.44 495 ALA A O 1
ATOM 3603 N N . ALA A 1 496 ? 40.870 10.651 19.233 1.00 77.19 496 ALA A N 1
ATOM 3604 C CA . ALA A 1 496 ? 40.705 9.334 19.859 1.00 77.19 496 ALA A CA 1
ATOM 3605 C C . ALA A 1 496 ? 40.194 8.268 18.870 1.00 77.19 496 ALA A C 1
ATOM 3607 O O . ALA A 1 496 ? 40.508 7.091 19.031 1.00 77.19 496 ALA A O 1
ATOM 3608 N N . TYR A 1 497 ? 39.471 8.675 17.821 1.00 72.25 497 TYR A N 1
ATOM 3609 C CA . TYR A 1 497 ? 39.004 7.810 16.731 1.00 72.25 497 TYR A CA 1
ATOM 3610 C C . TYR A 1 497 ? 39.859 7.910 15.456 1.00 72.25 497 TYR A C 1
ATOM 3612 O O . TYR A 1 497 ? 39.419 7.494 14.386 1.00 72.25 497 TYR A O 1
ATOM 3620 N N . ASN A 1 498 ? 41.076 8.460 15.541 1.00 72.94 498 ASN A N 1
ATOM 3621 C CA . ASN A 1 498 ? 41.967 8.705 14.400 1.00 72.94 498 ASN A CA 1
ATOM 3622 C C . ASN A 1 498 ? 41.337 9.569 13.292 1.00 72.94 498 ASN A C 1
ATOM 3624 O O . ASN A 1 498 ? 41.701 9.450 12.121 1.00 72.94 498 ASN A O 1
ATOM 3628 N N . ILE A 1 499 ? 40.406 10.455 13.657 1.00 69.25 499 ILE A N 1
ATOM 3629 C CA . ILE A 1 499 ? 39.823 11.448 12.755 1.00 69.25 499 ILE A CA 1
ATOM 3630 C C . ILE A 1 499 ? 40.638 12.741 12.929 1.00 69.25 499 ILE A C 1
ATOM 3632 O O . ILE A 1 499 ? 40.475 13.430 13.940 1.00 69.25 499 ILE A O 1
ATOM 3636 N N . PRO A 1 500 ? 41.561 13.070 12.004 1.00 60.72 500 PRO A N 1
ATOM 3637 C CA . PRO A 1 500 ? 42.436 14.227 12.160 1.00 60.72 500 PRO A CA 1
ATOM 3638 C C . PRO A 1 500 ? 41.639 15.538 12.094 1.00 60.72 500 PRO A C 1
ATOM 3640 O O . PRO A 1 500 ? 40.779 15.702 11.230 1.00 60.72 500 PRO A O 1
ATOM 3643 N N . MET A 1 501 ? 41.957 16.485 12.982 1.00 57.03 501 MET A N 1
ATOM 3644 C CA . MET A 1 501 ? 41.440 17.856 12.943 1.00 57.03 501 MET A CA 1
ATOM 3645 C C . MET A 1 501 ? 42.546 18.861 12.624 1.00 57.03 501 MET A C 1
ATOM 3647 O O . MET A 1 501 ? 43.687 18.718 13.060 1.00 57.03 501 MET A O 1
ATOM 3651 N N . ALA A 1 502 ? 42.169 19.915 11.911 1.00 53.53 502 ALA A N 1
ATOM 3652 C CA . ALA A 1 502 ? 42.941 21.139 11.766 1.00 53.53 502 ALA A CA 1
ATOM 3653 C C . ALA A 1 502 ? 43.314 21.806 13.093 1.00 53.53 502 ALA A C 1
ATOM 3655 O O . ALA A 1 502 ? 42.464 21.880 13.981 1.00 53.53 502 ALA A O 1
ATOM 3656 N N . ALA A 1 503 ? 44.497 22.417 13.193 1.00 43.94 503 ALA A N 1
ATOM 3657 C CA . ALA A 1 503 ? 44.779 23.375 14.261 1.00 43.94 503 ALA A CA 1
ATOM 3658 C C . ALA A 1 503 ? 44.316 24.769 13.811 1.00 43.94 503 ALA A C 1
ATOM 3660 O O . ALA A 1 503 ? 44.844 25.312 12.846 1.00 43.94 503 ALA A O 1
ATOM 3661 N N . GLY A 1 504 ? 43.311 25.325 14.489 1.00 43.69 504 GLY A N 1
ATOM 3662 C CA . GLY A 1 504 ? 42.764 26.641 14.176 1.00 43.69 504 GLY A CA 1
ATOM 3663 C C . GLY A 1 504 ? 43.758 27.756 14.476 1.00 43.69 504 GLY A C 1
ATOM 3664 O O . GLY A 1 504 ? 43.918 28.123 15.631 1.00 43.69 504 GLY A O 1
ATOM 3665 N N . ASP A 1 505 ? 44.392 28.281 13.432 1.00 35.31 505 ASP A N 1
ATOM 3666 C CA . ASP A 1 505 ? 44.838 29.667 13.334 1.00 35.31 505 ASP A CA 1
ATOM 3667 C C . ASP A 1 505 ? 45.238 29.956 11.880 1.00 35.31 505 ASP A C 1
ATOM 3669 O O . ASP A 1 505 ? 46.074 29.258 11.311 1.00 35.31 505 ASP A O 1
ATOM 3673 N N . SER A 1 506 ? 44.722 31.062 11.329 1.00 33.84 506 SER A N 1
ATOM 3674 C CA . SER A 1 506 ? 45.001 31.660 10.000 1.00 33.84 506 SER A CA 1
ATOM 3675 C C . SER A 1 506 ? 44.031 31.287 8.875 1.00 33.84 506 SER A C 1
ATOM 3677 O O . SER A 1 506 ? 43.965 30.158 8.407 1.00 33.84 506 SER A O 1
ATOM 3679 N N . GLY A 1 507 ? 43.314 32.292 8.368 1.00 42.81 507 GLY A N 1
ATOM 3680 C CA . GLY A 1 507 ? 42.423 32.119 7.231 1.00 42.81 507 GLY A CA 1
ATOM 3681 C C . GLY A 1 507 ? 43.213 31.838 5.962 1.00 42.81 507 GLY A C 1
ATOM 3682 O O . GLY A 1 507 ? 43.869 32.743 5.461 1.00 42.81 507 GLY A O 1
ATOM 3683 N N . ILE A 1 508 ? 43.101 30.627 5.412 1.00 38.03 508 ILE A N 1
ATOM 3684 C CA . ILE A 1 508 ? 43.498 30.313 4.036 1.00 38.03 508 ILE A CA 1
ATOM 3685 C C . ILE A 1 508 ? 42.490 29.321 3.439 1.00 38.03 508 ILE A C 1
ATOM 3687 O O . ILE A 1 508 ? 42.640 28.108 3.486 1.00 38.03 508 ILE A O 1
ATOM 3691 N N . SER A 1 509 ? 41.458 29.861 2.791 1.00 45.09 509 SER A N 1
ATOM 3692 C CA . SER A 1 509 ? 40.775 29.156 1.707 1.00 45.09 509 SER A CA 1
ATOM 3693 C C . SER A 1 509 ? 41.693 29.189 0.488 1.00 45.09 509 SER A C 1
ATOM 3695 O O . SER A 1 509 ? 41.668 30.180 -0.242 1.00 45.09 509 SER A O 1
ATOM 3697 N N . GLN A 1 510 ? 42.463 28.129 0.233 1.00 41.56 510 GLN A N 1
ATOM 3698 C CA . GLN A 1 510 ? 42.934 27.837 -1.123 1.00 41.56 510 GLN A CA 1
ATOM 3699 C C . GLN A 1 510 ? 42.859 26.338 -1.461 1.00 41.56 510 GLN A C 1
ATOM 3701 O O . GLN A 1 510 ? 43.406 25.486 -0.769 1.00 41.56 510 GLN A O 1
ATOM 3706 N N . SER A 1 511 ? 42.211 26.084 -2.607 1.00 42.19 511 SER A N 1
ATOM 3707 C CA . SER A 1 511 ? 42.233 24.890 -3.474 1.00 42.19 511 SER A CA 1
ATOM 3708 C C . SER A 1 511 ? 41.541 23.590 -3.014 1.00 42.19 511 SER A C 1
ATOM 3710 O O . SER A 1 511 ? 42.174 22.658 -2.543 1.00 42.19 511 SER A O 1
ATOM 3712 N N . GLY A 1 512 ? 40.246 23.462 -3.339 1.00 49.25 512 GLY A N 1
ATOM 3713 C CA . GLY A 1 512 ? 39.663 22.192 -3.823 1.00 49.25 512 GLY A CA 1
ATOM 3714 C C . GLY A 1 512 ? 38.997 21.248 -2.811 1.00 49.25 512 GLY A C 1
ATOM 3715 O O . GLY A 1 512 ? 38.493 20.202 -3.221 1.00 49.25 512 GLY A O 1
ATOM 3716 N N . GLY A 1 513 ? 38.977 21.593 -1.523 1.00 52.94 513 GLY A N 1
ATOM 3717 C CA . GLY A 1 513 ? 38.332 20.817 -0.459 1.00 52.94 513 GLY A CA 1
ATOM 3718 C C . GLY A 1 513 ? 36.830 21.070 -0.293 1.00 52.94 513 GLY A C 1
ATOM 3719 O O . GLY A 1 513 ? 36.359 22.177 -0.552 1.00 52.94 513 GLY A O 1
ATOM 3720 N N . PHE A 1 514 ? 36.074 20.065 0.167 1.00 57.41 514 PHE A N 1
ATOM 3721 C CA . PHE A 1 514 ? 34.696 20.261 0.630 1.00 57.41 514 PHE A CA 1
ATOM 3722 C C . PHE A 1 514 ? 34.670 20.365 2.151 1.00 57.41 514 PHE A C 1
ATOM 3724 O O . PHE A 1 514 ? 35.185 19.501 2.865 1.00 57.41 514 PHE A O 1
ATOM 3731 N N . GLU A 1 515 ? 34.002 21.399 2.651 1.00 64.81 515 GLU A N 1
ATOM 3732 C CA . GLU A 1 515 ? 33.661 21.470 4.063 1.00 64.81 515 GLU A CA 1
ATOM 3733 C C . GLU A 1 515 ? 32.561 20.436 4.353 1.00 64.81 515 GLU A C 1
ATOM 3735 O O . GLU A 1 515 ? 31.558 20.395 3.637 1.00 64.81 515 GLU A O 1
ATOM 3740 N N . LEU A 1 516 ? 32.727 19.592 5.370 1.00 68.38 516 LEU A N 1
ATOM 3741 C CA . LEU A 1 516 ? 31.705 18.663 5.857 1.00 68.38 516 LEU A CA 1
ATOM 3742 C C . LEU A 1 516 ? 31.117 19.171 7.179 1.00 68.38 516 LEU A C 1
ATOM 3744 O O . LEU A 1 516 ? 31.644 20.059 7.840 1.00 68.38 516 LEU A O 1
ATOM 3748 N N . ALA A 1 517 ? 29.990 18.619 7.586 1.00 70.31 517 ALA A N 1
ATOM 3749 C CA . ALA A 1 517 ? 29.415 18.817 8.903 1.00 70.31 517 ALA A CA 1
ATOM 3750 C C . ALA A 1 517 ? 28.953 17.463 9.426 1.00 70.31 517 ALA A C 1
ATOM 3752 O O . ALA A 1 517 ? 28.271 16.721 8.714 1.00 70.31 517 ALA A O 1
ATOM 3753 N N . VAL A 1 518 ? 29.328 17.161 10.668 1.00 71.62 518 VAL A N 1
ATOM 3754 C CA . VAL A 1 518 ? 28.842 15.998 11.407 1.00 71.62 518 VAL A CA 1
ATOM 3755 C C . VAL A 1 518 ? 28.305 16.498 12.734 1.00 71.62 518 VAL A C 1
ATOM 3757 O O . VAL A 1 518 ? 29.035 17.109 13.509 1.00 71.62 518 VAL A O 1
ATOM 3760 N N . ALA A 1 519 ? 27.028 16.251 12.995 1.00 68.56 519 ALA A N 1
ATOM 3761 C CA . ALA A 1 519 ? 26.388 16.645 14.242 1.00 68.56 519 ALA A CA 1
ATOM 3762 C C . ALA A 1 519 ? 25.619 15.468 14.837 1.00 68.56 519 ALA A C 1
ATOM 3764 O O . ALA A 1 519 ? 25.086 14.635 14.110 1.00 68.56 519 ALA A O 1
ATOM 3765 N N . SER A 1 520 ? 25.542 15.420 16.164 1.00 67.31 520 SER A N 1
ATOM 3766 C CA . SER A 1 520 ? 24.691 14.484 16.894 1.00 67.31 520 SER A CA 1
ATOM 3767 C C . SER A 1 520 ? 23.632 15.271 17.655 1.00 67.31 520 SER A C 1
ATOM 3769 O O . SER A 1 520 ? 23.937 16.296 18.265 1.00 67.31 520 SER A O 1
ATOM 3771 N N . ALA A 1 521 ? 22.388 14.809 17.607 1.00 66.56 521 ALA A N 1
ATOM 3772 C CA . ALA A 1 521 ? 21.273 15.382 18.349 1.00 66.56 521 ALA A CA 1
ATOM 3773 C C . ALA A 1 521 ? 20.395 14.265 18.917 1.00 66.56 521 ALA A C 1
ATOM 3775 O O . ALA A 1 521 ? 20.362 13.162 18.378 1.00 66.56 521 ALA A O 1
ATOM 3776 N N . ILE A 1 522 ? 19.664 14.549 19.994 1.00 68.31 522 ILE A N 1
ATOM 3777 C CA . ILE A 1 522 ? 18.641 13.639 20.514 1.00 68.31 522 ILE A CA 1
ATOM 3778 C C . ILE A 1 522 ? 17.294 14.099 19.961 1.00 68.31 522 ILE A C 1
ATOM 3780 O O . ILE A 1 522 ? 16.810 15.175 20.303 1.00 68.31 522 ILE A O 1
ATOM 3784 N N . ASP A 1 523 ? 16.711 13.291 19.084 1.00 78.00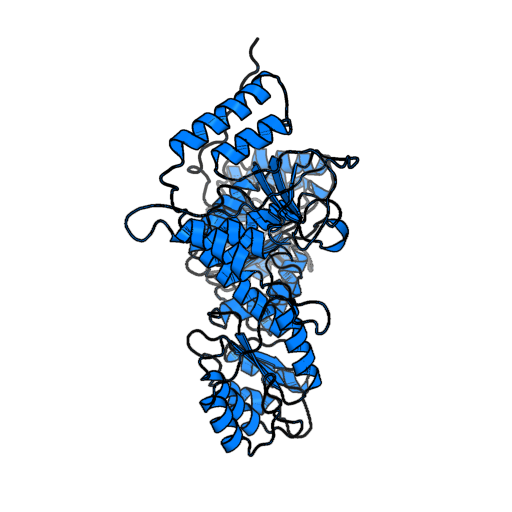 523 ASP A N 1
ATOM 3785 C CA . ASP A 1 523 ? 15.325 13.423 18.658 1.00 78.00 523 ASP A CA 1
ATOM 3786 C C . ASP A 1 523 ? 14.395 12.924 19.775 1.00 78.00 523 ASP A C 1
ATOM 3788 O O . ASP A 1 523 ? 14.630 11.872 20.375 1.00 78.00 523 ASP A O 1
ATOM 3792 N N . GLU A 1 524 ? 13.331 13.676 20.061 1.00 70.94 524 GLU A N 1
ATOM 3793 C CA . GLU A 1 524 ? 12.396 13.380 21.156 1.00 70.94 524 GLU A CA 1
ATOM 3794 C C . GLU A 1 524 ? 11.726 12.005 21.009 1.00 70.94 524 GLU A C 1
ATOM 3796 O O . GLU A 1 524 ? 11.410 11.344 22.001 1.00 70.94 524 GLU A O 1
ATOM 3801 N N . VAL A 1 525 ? 11.532 11.554 19.769 1.00 74.19 525 VAL A N 1
ATOM 3802 C CA . VAL A 1 525 ? 10.836 10.311 19.444 1.00 74.19 525 VAL A CA 1
ATOM 3803 C C . VAL A 1 525 ? 11.834 9.184 19.197 1.00 74.19 525 VAL A C 1
ATOM 3805 O O . VAL A 1 525 ? 11.713 8.096 19.778 1.00 74.19 525 VAL A O 1
ATOM 3808 N N . PHE A 1 526 ? 12.820 9.442 18.338 1.00 75.25 526 PHE A N 1
ATOM 3809 C CA . PHE A 1 526 ? 13.722 8.423 17.798 1.00 75.25 526 PHE A CA 1
ATOM 3810 C C . PHE A 1 526 ? 15.039 8.283 18.570 1.00 75.25 526 PHE A C 1
ATOM 3812 O O . PHE A 1 526 ? 15.781 7.330 18.333 1.00 75.25 526 PHE A O 1
ATOM 3819 N N . GLY A 1 527 ? 15.305 9.168 19.534 1.00 73.88 527 GLY A N 1
ATOM 3820 C CA . GLY A 1 527 ? 16.536 9.155 20.314 1.00 73.88 527 GLY A CA 1
ATOM 3821 C C . GLY A 1 527 ? 17.719 9.727 19.524 1.00 73.88 527 GLY A C 1
ATOM 3822 O O . GLY A 1 527 ? 17.533 10.659 18.743 1.00 73.88 527 GLY A O 1
ATOM 3823 N N . PRO A 1 528 ? 18.949 9.227 19.731 1.00 74.00 528 PRO A N 1
ATOM 3824 C CA . PRO A 1 528 ? 20.129 9.760 19.056 1.00 74.00 528 PRO A CA 1
ATOM 3825 C C . PRO A 1 528 ? 19.984 9.756 17.527 1.00 74.00 528 PRO A C 1
ATOM 3827 O O . PRO A 1 528 ? 19.546 8.774 16.932 1.00 74.00 528 PRO A O 1
ATOM 3830 N N . ALA A 1 529 ? 20.401 10.840 16.886 1.00 76.06 529 ALA A N 1
ATOM 3831 C CA . ALA A 1 529 ? 20.420 11.024 15.444 1.00 76.06 529 ALA A CA 1
ATOM 3832 C C . ALA A 1 529 ? 21.740 11.680 15.036 1.00 76.06 529 ALA A C 1
ATOM 3834 O O . ALA A 1 529 ? 22.191 12.634 15.669 1.00 76.06 529 ALA A O 1
ATOM 3835 N N . ILE A 1 530 ? 22.346 11.174 13.966 1.00 77.25 530 ILE A N 1
ATOM 3836 C CA . ILE A 1 530 ? 23.572 11.705 13.375 1.00 77.25 530 ILE A CA 1
ATOM 3837 C C . ILE A 1 530 ? 23.205 12.410 12.076 1.00 77.25 530 ILE A C 1
ATOM 3839 O O . ILE A 1 530 ? 22.595 11.817 11.188 1.00 77.25 530 ILE A O 1
ATOM 3843 N N . LEU A 1 531 ? 23.599 13.669 11.958 1.00 77.50 531 LEU A N 1
ATOM 3844 C CA . LEU A 1 531 ? 23.518 14.458 10.741 1.00 77.50 531 LEU A CA 1
ATOM 3845 C C . LEU A 1 531 ? 24.885 14.468 10.054 1.00 77.50 531 LEU A C 1
ATOM 3847 O O . LEU A 1 531 ? 25.899 14.686 10.711 1.00 77.50 531 LEU A O 1
ATOM 3851 N N . PHE A 1 532 ? 24.896 14.266 8.739 1.00 80.38 532 PHE A N 1
ATOM 3852 C CA . PHE A 1 532 ? 26.073 14.347 7.877 1.00 80.38 532 PHE A CA 1
ATOM 3853 C C . PHE A 1 532 ? 25.760 15.222 6.659 1.00 80.38 532 PHE A C 1
ATOM 3855 O O . PHE A 1 532 ? 24.716 15.051 6.035 1.00 80.38 532 PHE A O 1
ATOM 3862 N N . GLY A 1 533 ? 26.633 16.148 6.278 1.00 76.06 533 GLY A N 1
ATOM 3863 C CA . GLY A 1 533 ? 26.399 16.985 5.099 1.00 76.06 533 GLY A CA 1
ATOM 3864 C C . GLY A 1 533 ? 27.544 17.926 4.778 1.00 76.06 533 GLY A C 1
ATOM 3865 O O . GLY A 1 533 ? 28.632 17.789 5.328 1.00 76.06 533 GLY A O 1
ATOM 3866 N N . ALA A 1 534 ? 27.286 18.886 3.888 1.00 72.00 534 ALA A N 1
ATOM 3867 C CA . ALA A 1 534 ? 28.211 19.987 3.637 1.00 72.00 534 ALA A CA 1
ATOM 3868 C C . ALA A 1 534 ? 28.278 20.927 4.854 1.00 72.00 534 ALA A C 1
ATOM 3870 O O . ALA A 1 534 ? 27.271 21.155 5.525 1.00 72.00 534 ALA A O 1
ATOM 3871 N N . GLY A 1 535 ? 29.466 21.460 5.123 1.00 64.88 535 GLY A N 1
ATOM 3872 C CA . GLY A 1 535 ? 29.771 22.403 6.194 1.00 64.88 535 GLY A CA 1
ATOM 3873 C C . GLY A 1 535 ? 30.093 23.818 5.701 1.00 64.88 535 GLY A C 1
ATOM 3874 O O . GLY A 1 535 ? 30.132 24.089 4.501 1.00 64.88 535 GLY A O 1
ATOM 3875 N N . GLY A 1 536 ? 30.297 24.725 6.658 1.00 62.75 536 GLY A N 1
ATOM 3876 C CA . GLY A 1 536 ? 30.833 26.077 6.466 1.00 62.75 536 GLY A CA 1
ATOM 3877 C C . GLY A 1 536 ? 30.047 26.986 5.510 1.00 62.75 536 GLY A C 1
ATOM 3878 O O . GLY A 1 536 ? 28.819 27.038 5.556 1.00 62.75 536 GLY A O 1
ATOM 3879 N N . ARG A 1 537 ? 30.735 27.786 4.684 1.00 50.44 537 ARG A N 1
ATOM 3880 C CA . ARG A 1 537 ? 30.096 28.855 3.872 1.00 50.44 537 ARG A CA 1
ATOM 3881 C C . ARG A 1 537 ? 29.326 28.330 2.659 1.00 50.44 537 ARG A C 1
ATOM 3883 O O . ARG A 1 537 ? 28.543 29.067 2.067 1.00 50.44 537 ARG A O 1
ATOM 3890 N N . HIS A 1 538 ? 29.528 27.066 2.299 1.00 46.78 538 HIS A N 1
ATOM 3891 C CA . HIS A 1 538 ? 28.926 26.447 1.118 1.00 46.78 538 HIS A CA 1
ATOM 3892 C C . HIS A 1 538 ? 27.646 25.648 1.428 1.00 46.78 538 HIS A C 1
ATOM 3894 O O . HIS A 1 538 ? 27.075 25.046 0.517 1.00 46.78 538 HIS A O 1
ATOM 3900 N N . VAL A 1 539 ? 27.162 25.666 2.681 1.00 50.09 539 VAL A N 1
ATOM 3901 C CA . VAL A 1 539 ? 25.945 24.953 3.129 1.00 50.09 539 VAL A CA 1
ATOM 3902 C C . VAL A 1 539 ? 24.722 25.323 2.284 1.00 50.09 539 VAL A C 1
ATOM 3904 O O . VAL A 1 539 ? 24.010 24.432 1.819 1.00 50.09 539 VAL A O 1
ATOM 3907 N N . GLU A 1 540 ? 24.503 26.619 2.034 1.00 41.75 540 GLU A N 1
ATOM 3908 C CA . GLU A 1 540 ? 23.357 27.111 1.250 1.00 41.75 540 GLU A CA 1
ATOM 3909 C C . GLU A 1 540 ? 23.487 26.816 -0.255 1.00 41.75 540 GLU A C 1
ATOM 3911 O O . GLU A 1 540 ? 22.480 26.624 -0.932 1.00 41.75 540 GLU A O 1
ATOM 3916 N N . ALA A 1 541 ? 24.717 26.732 -0.780 1.00 41.59 541 ALA A N 1
ATOM 3917 C CA . ALA A 1 541 ? 24.983 26.544 -2.209 1.00 41.59 541 ALA A CA 1
ATOM 3918 C C . ALA A 1 541 ? 24.992 25.067 -2.642 1.00 41.59 541 ALA A C 1
ATOM 3920 O O . ALA A 1 541 ? 24.571 24.744 -3.753 1.00 41.59 541 ALA A O 1
ATOM 3921 N N . ILE A 1 542 ? 25.475 24.160 -1.784 1.00 48.12 542 ILE A N 1
ATOM 3922 C CA . ILE A 1 542 ? 25.610 22.735 -2.117 1.00 48.12 542 ILE A CA 1
ATOM 3923 C C . ILE A 1 542 ? 24.303 21.998 -1.818 1.00 48.12 542 ILE A C 1
ATOM 3925 O O . ILE A 1 542 ? 23.830 21.235 -2.665 1.00 48.12 542 ILE A O 1
ATOM 3929 N N . GLY A 1 543 ? 23.667 22.286 -0.678 1.00 49.16 543 GLY A N 1
ATOM 3930 C CA . GLY A 1 543 ? 22.463 21.596 -0.224 1.00 49.16 543 GLY A CA 1
ATOM 3931 C C . GLY A 1 543 ? 22.685 20.097 0.039 1.00 49.16 543 GLY A C 1
ATOM 3932 O O . GLY A 1 543 ? 23.443 19.408 -0.643 1.00 49.16 543 GLY A O 1
ATOM 3933 N N . GLY A 1 544 ? 21.977 19.560 1.029 1.00 62.00 544 GLY A N 1
ATOM 3934 C CA . GLY A 1 544 ? 21.981 18.127 1.330 1.00 62.00 544 GLY A CA 1
ATOM 3935 C C . GLY A 1 544 ? 22.723 17.801 2.616 1.00 62.00 544 GLY A C 1
ATOM 3936 O O . GLY A 1 544 ? 23.880 17.385 2.602 1.00 62.00 544 GLY A O 1
ATOM 3937 N N . THR A 1 545 ? 22.018 17.965 3.730 1.00 68.50 545 THR A N 1
ATOM 3938 C CA . THR A 1 545 ? 22.294 17.211 4.947 1.00 68.50 545 THR A CA 1
ATOM 3939 C C . THR A 1 545 ? 21.469 15.929 4.905 1.00 68.50 545 THR A C 1
ATOM 3941 O O . THR A 1 545 ? 20.322 15.914 4.459 1.00 68.50 545 THR A O 1
ATOM 3944 N N . ALA A 1 546 ? 22.069 14.835 5.340 1.00 77.75 546 ALA A N 1
ATOM 3945 C CA . ALA A 1 546 ? 21.433 13.550 5.514 1.00 77.75 546 ALA A CA 1
ATOM 3946 C C . ALA A 1 546 ? 21.409 13.225 7.006 1.00 77.75 546 ALA A C 1
ATOM 3948 O O . ALA A 1 546 ? 22.325 13.584 7.746 1.00 77.75 546 ALA A O 1
ATOM 3949 N N . LEU A 1 547 ? 20.355 12.547 7.449 1.00 81.12 547 LEU A N 1
ATOM 3950 C CA . LEU A 1 547 ? 20.188 12.138 8.838 1.00 81.12 547 LEU A CA 1
ATOM 3951 C C . LEU A 1 547 ? 20.118 10.609 8.916 1.00 81.12 547 LEU A C 1
ATOM 3953 O O . LEU A 1 547 ? 19.431 9.956 8.123 1.00 81.12 547 LEU A O 1
ATOM 3957 N N . GLY A 1 548 ? 20.870 10.045 9.858 1.00 79.56 548 GLY A N 1
ATOM 3958 C CA . GLY A 1 548 ? 20.928 8.622 10.169 1.00 79.56 548 GLY A CA 1
ATOM 3959 C C . GLY A 1 548 ? 20.678 8.370 11.654 1.00 79.56 548 GLY A C 1
ATOM 3960 O O . GLY A 1 548 ? 21.022 9.194 12.496 1.00 79.56 548 GLY A O 1
ATOM 3961 N N . ILE A 1 549 ? 20.087 7.222 11.983 1.00 79.31 549 ILE A N 1
ATOM 3962 C CA . ILE A 1 549 ? 19.831 6.812 13.371 1.00 79.31 549 ILE A CA 1
ATOM 3963 C C . ILE A 1 549 ? 20.846 5.722 13.760 1.00 79.31 549 ILE A C 1
ATOM 3965 O O . ILE A 1 549 ? 20.920 4.701 13.060 1.00 79.31 549 ILE A O 1
ATOM 3969 N N . PRO A 1 550 ? 21.632 5.909 14.838 1.00 72.06 550 PRO A N 1
ATOM 3970 C CA . PRO A 1 550 ? 22.578 4.918 15.338 1.00 72.06 550 PRO A CA 1
ATOM 3971 C C . PRO A 1 550 ? 21.926 3.591 15.775 1.00 72.06 550 PRO A C 1
ATOM 3973 O O . PRO A 1 550 ? 20.727 3.538 16.051 1.00 72.06 550 PRO A O 1
ATOM 3976 N N . PRO A 1 551 ? 22.718 2.507 15.898 1.00 68.06 551 PRO A N 1
ATOM 3977 C CA . PRO A 1 551 ? 24.133 2.409 15.520 1.00 68.06 551 PRO A CA 1
ATOM 3978 C C . PRO A 1 551 ? 24.307 2.355 13.998 1.00 68.06 551 PRO A C 1
ATOM 3980 O O . PRO A 1 551 ? 23.654 1.551 13.336 1.00 68.06 551 PRO A O 1
ATOM 3983 N N . LEU A 1 552 ? 25.176 3.183 13.419 1.00 68.06 552 LEU A N 1
ATOM 3984 C CA . LEU A 1 552 ? 25.489 3.116 11.988 1.00 68.06 552 LEU A CA 1
ATOM 3985 C C . LEU A 1 552 ? 26.614 2.098 11.772 1.00 68.06 552 LEU A C 1
ATOM 3987 O O . LEU A 1 552 ? 27.668 2.225 12.381 1.00 68.06 552 LEU A O 1
ATOM 3991 N N . ASN A 1 553 ? 26.400 1.103 10.909 1.00 65.56 553 ASN A N 1
ATOM 3992 C CA . ASN A 1 553 ? 27.497 0.281 10.389 1.00 65.56 553 ASN A CA 1
ATOM 3993 C C . ASN A 1 553 ? 28.134 0.976 9.168 1.00 65.56 553 ASN A C 1
ATOM 3995 O O . ASN A 1 553 ? 27.616 1.984 8.681 1.00 65.56 553 ASN A O 1
ATOM 3999 N N . THR A 1 554 ? 29.234 0.433 8.639 1.00 67.25 554 THR A N 1
ATOM 4000 C CA . THR A 1 554 ? 29.951 1.017 7.490 1.00 67.25 554 THR A CA 1
ATOM 4001 C C . THR A 1 554 ? 29.050 1.243 6.277 1.00 67.25 554 THR A C 1
ATOM 4003 O O . THR A 1 554 ? 29.167 2.267 5.604 1.00 67.25 554 THR A O 1
ATOM 4006 N N . THR A 1 555 ? 28.125 0.325 5.996 1.00 68.06 555 THR A N 1
ATOM 4007 C CA . THR A 1 555 ? 27.228 0.466 4.848 1.00 68.06 555 THR A CA 1
ATOM 4008 C C . THR A 1 555 ? 26.175 1.541 5.074 1.00 68.06 555 THR A C 1
ATOM 4010 O O . THR A 1 555 ? 25.938 2.358 4.193 1.00 68.06 555 THR A O 1
ATOM 4013 N N . LEU A 1 556 ? 25.572 1.608 6.259 1.00 72.75 556 LEU A N 1
ATOM 4014 C CA . LEU A 1 556 ? 24.593 2.637 6.601 1.00 72.75 556 LEU A CA 1
ATOM 4015 C C . LEU A 1 556 ? 25.235 4.023 6.690 1.00 72.75 556 LEU A C 1
ATOM 4017 O O . LEU A 1 556 ? 24.610 4.997 6.278 1.00 72.75 556 LEU A O 1
ATOM 4021 N N . ALA A 1 557 ? 26.486 4.112 7.147 1.00 75.06 557 ALA A N 1
ATOM 4022 C CA . ALA A 1 557 ? 27.278 5.335 7.077 1.00 75.06 557 ALA A CA 1
ATOM 4023 C C . ALA A 1 557 ? 27.559 5.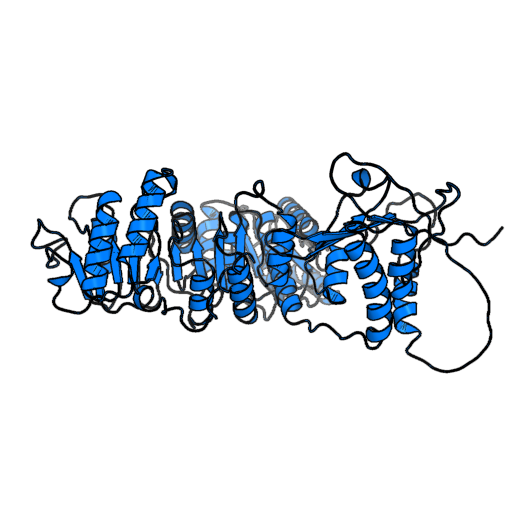733 5.618 1.00 75.06 557 ALA A C 1
ATOM 4025 O O . ALA A 1 557 ? 27.320 6.875 5.239 1.00 75.06 557 ALA A O 1
ATOM 4026 N N . ARG A 1 558 ? 27.964 4.787 4.759 1.00 76.44 558 ARG A N 1
ATOM 4027 C CA . ARG A 1 558 ? 28.147 5.041 3.320 1.00 76.44 558 ARG A CA 1
ATOM 4028 C C . ARG A 1 558 ? 26.854 5.521 2.656 1.00 76.44 558 ARG A C 1
ATOM 4030 O O . ARG A 1 558 ? 26.871 6.536 1.973 1.00 76.44 558 ARG A O 1
ATOM 4037 N N . ARG A 1 559 ? 25.726 4.854 2.913 1.00 74.38 559 ARG A N 1
ATOM 4038 C CA . ARG A 1 559 ? 24.406 5.240 2.387 1.00 74.38 559 ARG A CA 1
ATOM 4039 C C . ARG A 1 559 ? 23.944 6.601 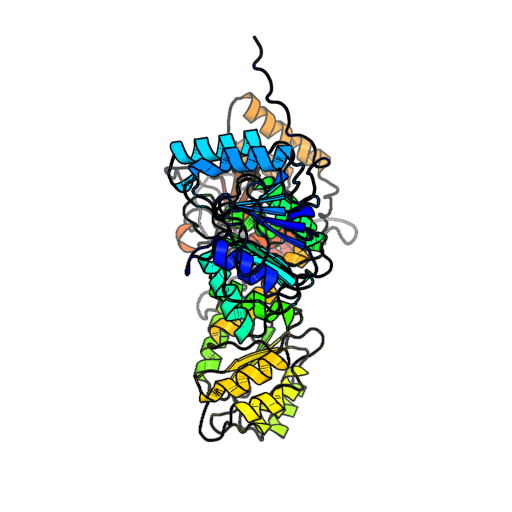2.904 1.00 74.38 559 ARG A C 1
ATOM 4041 O O . ARG A 1 559 ? 23.253 7.324 2.193 1.00 74.38 559 ARG A O 1
ATOM 4048 N N . LEU A 1 560 ? 24.296 6.954 4.142 1.00 77.44 560 LEU A N 1
ATOM 4049 C CA . LEU A 1 560 ? 24.065 8.292 4.683 1.00 77.44 560 LEU A CA 1
ATOM 4050 C C . LEU A 1 560 ? 24.850 9.339 3.878 1.00 77.44 560 LEU A C 1
ATOM 4052 O O . LEU A 1 560 ? 24.298 10.376 3.526 1.00 77.44 560 LEU A O 1
ATOM 4056 N N . MET A 1 561 ? 26.104 9.046 3.529 1.00 78.81 561 MET A N 1
ATOM 4057 C CA . MET A 1 561 ? 26.931 9.927 2.699 1.00 78.81 561 MET A CA 1
ATOM 4058 C C . MET A 1 561 ? 26.416 10.016 1.255 1.00 78.81 561 MET A C 1
ATOM 4060 O O . MET A 1 561 ? 26.345 11.116 0.714 1.00 78.81 561 MET A O 1
ATOM 4064 N N . GLU A 1 562 ? 25.991 8.899 0.655 1.00 78.19 562 GLU A N 1
ATOM 4065 C CA . GLU A 1 562 ? 25.396 8.806 -0.694 1.00 78.19 562 GLU A CA 1
ATOM 4066 C C . GLU A 1 562 ? 24.164 9.699 -0.886 1.00 78.19 562 GLU A C 1
ATOM 4068 O O . GLU A 1 562 ? 23.890 10.152 -1.995 1.00 78.19 562 GLU A O 1
ATOM 4073 N N . GLN A 1 563 ? 23.428 9.981 0.191 1.00 74.44 563 GLN A N 1
ATOM 4074 C CA . GLN A 1 563 ? 22.273 10.886 0.163 1.00 74.44 563 GLN A CA 1
ATOM 4075 C C . GLN A 1 563 ? 22.667 12.356 0.022 1.00 74.44 563 GLN A C 1
ATOM 4077 O O . GLN A 1 563 ? 21.827 13.197 -0.301 1.00 74.44 563 GLN A O 1
ATOM 4082 N N . THR A 1 564 ? 23.929 12.684 0.274 1.00 75.44 564 THR A N 1
ATOM 4083 C CA . THR A 1 564 ? 24.437 14.039 0.104 1.00 75.44 564 THR A CA 1
ATOM 4084 C C . THR A 1 564 ? 24.945 14.228 -1.317 1.00 75.44 564 THR A C 1
ATOM 4086 O O . THR A 1 564 ? 25.498 13.323 -1.945 1.00 75.44 564 THR A O 1
ATOM 4089 N N . ARG A 1 565 ? 24.843 15.457 -1.823 1.00 67.44 565 ARG A N 1
ATOM 4090 C CA . ARG A 1 565 ? 25.380 15.815 -3.145 1.00 67.44 565 ARG A CA 1
ATOM 4091 C C . ARG A 1 565 ? 26.911 15.756 -3.219 1.00 67.44 565 ARG A C 1
ATOM 4093 O O . ARG A 1 565 ? 27.472 15.938 -4.294 1.00 67.44 565 ARG A O 1
ATOM 4100 N N . LEU A 1 566 ? 27.573 15.473 -2.098 1.00 69.00 566 LEU A N 1
ATOM 4101 C CA . LEU A 1 566 ? 29.020 15.332 -1.983 1.00 69.00 566 LEU A CA 1
ATOM 4102 C C . LEU A 1 566 ? 29.532 13.985 -2.514 1.00 69.00 566 LEU A C 1
ATOM 4104 O O . LEU A 1 566 ? 30.696 13.887 -2.888 1.00 69.00 566 LEU A O 1
ATOM 4108 N N . TYR A 1 567 ? 28.685 12.950 -2.550 1.00 63.72 567 TYR A N 1
ATOM 4109 C CA . TYR A 1 567 ? 29.106 11.581 -2.876 1.00 63.72 567 TYR A CA 1
ATOM 4110 C C . TYR A 1 567 ? 29.009 11.230 -4.377 1.00 63.72 567 TYR A C 1
ATOM 4112 O O . TYR A 1 567 ? 29.600 10.251 -4.825 1.00 63.72 567 TYR A O 1
ATOM 4120 N N . GLY A 1 568 ? 28.273 12.010 -5.179 1.00 53.81 568 GLY A N 1
ATOM 4121 C CA . GLY A 1 568 ? 27.960 11.662 -6.573 1.00 53.81 568 GLY A CA 1
ATOM 4122 C C . GLY A 1 568 ? 29.153 11.711 -7.556 1.00 53.81 568 GLY A C 1
ATOM 4123 O O . GLY A 1 568 ? 30.083 12.502 -7.373 1.00 53.81 568 GLY A O 1
ATOM 4124 N N . PRO A 1 569 ? 29.130 10.918 -8.651 1.00 40.88 569 PRO A N 1
ATOM 4125 C CA . PRO A 1 569 ? 30.134 10.994 -9.712 1.00 40.88 569 PRO A CA 1
ATOM 4126 C C . PRO A 1 569 ? 30.060 12.352 -10.431 1.00 40.88 569 PRO A C 1
ATOM 4128 O O . PRO A 1 569 ? 28.996 12.777 -10.884 1.00 40.88 569 PRO A O 1
ATOM 4131 N N . ARG A 1 570 ? 31.201 13.050 -10.542 1.00 42.41 570 ARG A N 1
ATOM 4132 C CA . ARG A 1 570 ? 31.306 14.363 -11.208 1.00 42.41 570 ARG A CA 1
ATOM 4133 C C . ARG A 1 570 ? 30.685 14.305 -12.613 1.00 42.41 570 ARG A C 1
ATOM 4135 O O . ARG A 1 570 ? 31.216 13.619 -13.488 1.00 42.41 570 ARG A O 1
ATOM 4142 N N . ARG A 1 571 ? 29.636 15.100 -12.875 1.00 33.47 571 ARG A N 1
ATOM 4143 C CA . ARG A 1 571 ? 29.275 15.479 -14.252 1.00 33.47 571 ARG A CA 1
ATOM 4144 C C . ARG A 1 571 ? 30.510 16.132 -14.878 1.00 33.47 571 ARG A C 1
ATOM 4146 O O . ARG A 1 571 ? 31.017 17.121 -14.351 1.00 33.47 571 ARG A O 1
ATOM 4153 N N . ARG A 1 572 ? 31.016 15.563 -15.976 1.00 26.95 572 ARG A N 1
ATOM 4154 C CA . ARG A 1 572 ? 32.093 16.146 -16.789 1.00 26.95 572 ARG A CA 1
ATOM 4155 C C . ARG A 1 572 ? 31.591 17.452 -17.415 1.00 26.95 572 ARG A C 1
ATOM 4157 O O . ARG A 1 572 ? 31.112 17.458 -18.540 1.00 26.95 572 ARG A O 1
ATOM 4164 N N . SER A 1 573 ? 31.679 18.550 -16.672 1.00 27.19 573 SER A N 1
ATOM 4165 C CA . SER A 1 573 ? 31.585 19.902 -17.215 1.00 27.19 573 SER A CA 1
ATOM 4166 C C . SER A 1 573 ? 32.928 20.237 -17.853 1.00 27.19 573 SER A C 1
ATOM 4168 O O . SER A 1 573 ? 33.946 20.342 -17.171 1.00 27.19 573 SER A O 1
ATOM 4170 N N . THR A 1 574 ? 32.942 20.339 -19.175 1.00 30.55 574 THR A N 1
ATOM 4171 C CA . THR A 1 574 ? 34.074 20.813 -19.970 1.00 30.55 574 THR A CA 1
ATOM 4172 C C . THR A 1 574 ? 34.427 22.258 -19.602 1.00 30.55 574 THR A C 1
ATOM 4174 O O . THR A 1 574 ? 33.538 23.081 -19.432 1.00 30.55 574 THR A O 1
ATOM 4177 N N . SER A 1 575 ? 35.732 22.534 -19.513 1.00 29.22 575 SER A N 1
ATOM 4178 C CA . SER A 1 575 ? 36.397 23.816 -19.219 1.00 29.22 575 SER A CA 1
ATOM 4179 C C . SER A 1 575 ? 36.314 24.345 -17.780 1.00 29.22 575 SER A C 1
ATOM 4181 O O . SER A 1 575 ? 35.534 25.238 -17.476 1.00 29.22 575 SER A O 1
ATOM 4183 N N . LEU A 1 576 ? 37.194 23.837 -16.916 1.00 28.48 576 LEU A N 1
ATOM 4184 C CA . LEU A 1 576 ? 38.077 24.598 -16.016 1.00 28.48 576 LEU A CA 1
ATOM 4185 C C . LEU A 1 576 ? 39.029 23.587 -15.349 1.00 28.48 576 LEU A C 1
ATOM 4187 O O . LEU A 1 576 ? 38.645 22.444 -15.130 1.00 28.48 576 LEU A O 1
ATOM 4191 N N . ALA A 1 577 ? 40.285 24.006 -15.188 1.00 28.17 577 ALA A N 1
ATOM 4192 C CA . ALA A 1 577 ? 41.482 23.321 -14.682 1.00 28.17 577 ALA A CA 1
ATOM 4193 C C . ALA A 1 577 ? 41.383 21.848 -14.208 1.00 28.17 577 ALA A C 1
ATOM 4195 O O . ALA A 1 577 ? 40.558 21.456 -13.388 1.00 28.17 577 ALA A O 1
ATOM 4196 N N . ARG A 1 578 ? 42.326 21.037 -14.709 1.00 33.16 578 ARG A N 1
ATOM 4197 C CA . ARG A 1 578 ? 42.574 19.643 -14.316 1.00 33.16 578 ARG A CA 1
ATOM 4198 C C . ARG A 1 578 ? 42.942 19.540 -12.827 1.00 33.16 578 ARG A C 1
ATOM 4200 O O . ARG A 1 578 ? 44.122 19.534 -12.502 1.00 33.16 578 ARG A O 1
ATOM 4207 N N . ASP A 1 579 ? 41.951 19.368 -11.963 1.00 36.00 579 ASP A N 1
ATOM 4208 C CA . ASP A 1 579 ? 42.164 18.880 -10.597 1.00 36.00 579 ASP A CA 1
ATOM 4209 C C . ASP A 1 579 ? 42.063 17.349 -10.546 1.00 36.00 579 ASP A C 1
ATOM 4211 O O . ASP A 1 579 ? 41.232 16.759 -11.257 1.00 36.00 579 ASP A O 1
ATOM 4215 N N . PRO A 1 580 ? 42.880 16.672 -9.715 1.00 29.30 580 PRO A N 1
ATOM 4216 C CA . PRO A 1 580 ? 42.879 15.222 -9.640 1.00 29.30 580 PRO A CA 1
ATOM 4217 C C . PRO A 1 580 ? 41.510 14.714 -9.157 1.00 29.30 580 PRO A C 1
ATOM 4219 O O . PRO A 1 580 ? 40.771 15.410 -8.453 1.00 29.30 580 PRO A O 1
ATOM 4222 N N . PRO A 1 581 ? 41.110 13.505 -9.568 1.00 31.23 581 PRO A N 1
ATOM 4223 C CA . PRO A 1 581 ? 39.767 13.024 -9.308 1.00 31.23 581 PRO A CA 1
ATOM 4224 C C . PRO A 1 581 ? 39.616 12.629 -7.816 1.00 31.23 581 PRO A C 1
ATOM 4226 O O . PRO A 1 581 ? 40.564 12.148 -7.187 1.00 31.23 581 PRO A O 1
ATOM 4229 N N . LEU A 1 582 ? 38.387 12.736 -7.279 1.00 39.50 582 LEU A N 1
ATOM 4230 C CA . LEU A 1 582 ? 37.958 12.229 -5.954 1.00 39.50 582 LEU A CA 1
ATOM 4231 C C . LEU A 1 582 ? 38.375 10.778 -5.595 1.00 39.50 582 LEU A C 1
ATOM 4233 O O . LEU A 1 582 ? 38.434 10.478 -4.401 1.00 39.50 582 LEU A O 1
ATOM 4237 N N . PRO A 1 583 ? 38.721 9.871 -6.538 1.00 37.78 583 PRO A N 1
ATOM 4238 C CA . PRO A 1 583 ? 39.308 8.589 -6.214 1.00 37.78 583 PRO A CA 1
ATOM 4239 C C . PRO A 1 583 ? 40.593 8.673 -5.408 1.00 37.78 583 PRO A C 1
ATOM 4241 O O . PRO A 1 583 ? 40.930 7.647 -4.862 1.00 37.78 583 PRO A O 1
ATOM 4244 N N . HIS A 1 584 ? 41.318 9.795 -5.300 1.00 33.81 584 HIS A N 1
ATOM 4245 C CA . HIS A 1 584 ? 42.500 9.847 -4.424 1.00 33.81 584 HIS A CA 1
ATOM 4246 C C . HIS A 1 584 ? 42.141 9.982 -2.941 1.00 33.81 584 HIS A C 1
ATOM 4248 O O . HIS A 1 584 ? 42.603 9.160 -2.172 1.00 33.81 584 HIS A O 1
ATOM 4254 N N . ALA A 1 585 ? 41.232 10.881 -2.543 1.00 37.41 585 ALA A N 1
ATOM 4255 C CA . ALA A 1 585 ? 40.768 10.967 -1.150 1.00 37.41 585 ALA A CA 1
ATOM 4256 C C . ALA A 1 585 ? 39.945 9.733 -0.734 1.00 37.41 585 ALA A C 1
ATOM 4258 O O . ALA A 1 585 ? 40.078 9.242 0.384 1.00 37.41 585 ALA A O 1
ATOM 4259 N N . ILE A 1 586 ? 39.157 9.173 -1.663 1.00 37.03 586 ILE A N 1
ATOM 4260 C CA . ILE A 1 586 ? 38.467 7.892 -1.459 1.00 37.03 586 ILE A CA 1
ATOM 4261 C C . ILE A 1 586 ? 39.471 6.735 -1.455 1.00 37.03 586 ILE A C 1
ATOM 4263 O O . ILE A 1 586 ? 39.339 5.864 -0.612 1.00 37.03 586 ILE A O 1
ATOM 4267 N N . ARG A 1 587 ? 40.515 6.729 -2.303 1.00 34.38 587 ARG A N 1
ATOM 4268 C CA . ARG A 1 587 ? 41.617 5.749 -2.229 1.00 34.38 587 ARG A CA 1
ATOM 4269 C C . ARG A 1 587 ? 42.527 5.965 -1.041 1.00 34.38 587 ARG A C 1
ATOM 4271 O O . ARG A 1 587 ? 43.227 5.021 -0.739 1.00 34.38 587 ARG A O 1
ATOM 4278 N N . ASP A 1 588 ? 42.559 7.123 -0.397 1.00 35.94 588 ASP A N 1
ATOM 4279 C CA . ASP A 1 588 ? 43.357 7.381 0.803 1.00 35.94 588 ASP A CA 1
ATOM 4280 C C . ASP A 1 588 ? 42.562 7.003 2.056 1.00 35.94 588 ASP A C 1
ATOM 4282 O O . ASP A 1 588 ? 43.120 6.357 2.936 1.00 35.94 588 ASP A O 1
ATOM 4286 N N . ALA A 1 589 ? 41.243 7.224 2.075 1.00 36.25 589 ALA A N 1
ATOM 4287 C CA . ALA A 1 589 ? 40.332 6.605 3.042 1.00 36.25 589 ALA A CA 1
ATOM 4288 C C . ALA A 1 589 ? 40.251 5.071 2.853 1.00 36.25 589 ALA A C 1
ATOM 4290 O O . ALA A 1 589 ? 40.301 4.315 3.820 1.00 36.25 589 ALA A O 1
ATOM 4291 N N . GLU A 1 590 ? 40.225 4.578 1.608 1.00 33.34 590 GLU A N 1
ATOM 4292 C CA . GLU A 1 590 ? 40.298 3.147 1.288 1.00 33.34 590 GLU A CA 1
ATOM 4293 C C . GLU A 1 590 ? 41.722 2.578 1.414 1.00 33.34 590 GLU A C 1
ATOM 4295 O O . GLU A 1 590 ? 41.841 1.396 1.689 1.00 33.34 590 GLU A O 1
ATOM 4300 N N . ARG A 1 591 ? 42.819 3.337 1.239 1.00 32.66 591 ARG A N 1
ATOM 4301 C CA . ARG A 1 591 ? 44.210 2.886 1.501 1.00 32.66 591 ARG A CA 1
ATOM 4302 C C . ARG A 1 591 ? 44.509 2.904 2.984 1.00 32.66 591 ARG A C 1
ATOM 4304 O O . ARG A 1 591 ? 45.258 2.035 3.406 1.00 32.66 591 ARG A O 1
ATOM 4311 N N . ALA A 1 592 ? 43.933 3.817 3.761 1.00 34.06 592 ALA A N 1
ATOM 4312 C CA . ALA A 1 592 ? 43.904 3.704 5.214 1.00 34.06 592 ALA A CA 1
ATOM 4313 C C . ALA A 1 592 ? 43.171 2.416 5.626 1.00 34.06 592 ALA A C 1
ATOM 4315 O O . ALA A 1 592 ? 43.656 1.692 6.485 1.00 34.06 592 ALA A O 1
ATOM 4316 N N . ALA A 1 593 ? 42.095 2.051 4.917 1.00 31.30 593 ALA A N 1
ATOM 4317 C CA . ALA A 1 593 ? 41.408 0.774 5.118 1.00 31.30 593 ALA A CA 1
ATOM 4318 C C . ALA A 1 593 ? 42.148 -0.461 4.537 1.00 31.30 593 ALA A C 1
ATOM 4320 O O . ALA A 1 593 ? 41.998 -1.558 5.063 1.00 31.30 593 ALA A O 1
ATOM 4321 N N . ARG A 1 594 ? 42.948 -0.324 3.464 1.00 32.31 594 ARG A N 1
ATOM 4322 C CA . ARG A 1 594 ? 43.595 -1.443 2.733 1.00 32.31 594 ARG A CA 1
ATOM 4323 C C . ARG A 1 594 ? 45.074 -1.670 3.063 1.00 32.31 594 ARG A C 1
ATOM 4325 O O . ARG A 1 594 ? 45.547 -2.784 2.883 1.00 32.31 594 ARG A O 1
ATOM 4332 N N . ARG A 1 595 ? 45.839 -0.671 3.527 1.00 33.84 595 ARG A N 1
ATOM 4333 C CA . ARG A 1 595 ? 47.265 -0.847 3.900 1.00 33.84 595 ARG A CA 1
ATOM 4334 C C . ARG A 1 595 ? 47.465 -1.702 5.157 1.00 33.84 595 ARG A C 1
ATOM 4336 O O . ARG A 1 595 ? 48.598 -2.054 5.450 1.00 33.84 595 ARG A O 1
ATOM 4343 N N . ASN A 1 596 ? 46.384 -2.106 5.820 1.00 37.28 596 ASN A N 1
ATOM 4344 C CA . ASN A 1 596 ? 46.390 -3.138 6.856 1.00 37.28 596 ASN A CA 1
ATOM 4345 C C . ASN A 1 596 ? 46.429 -4.582 6.309 1.00 37.28 596 ASN A C 1
ATOM 4347 O O . ASN A 1 596 ? 46.316 -5.512 7.100 1.00 37.28 596 ASN A O 1
ATOM 4351 N N . ALA A 1 597 ? 46.584 -4.794 4.992 1.00 36.47 597 ALA A N 1
ATOM 4352 C CA . ALA A 1 597 ? 46.457 -6.125 4.390 1.00 36.47 597 ALA A CA 1
ATOM 4353 C C . ALA A 1 597 ? 47.732 -6.767 3.796 1.00 36.47 597 ALA A C 1
ATOM 4355 O O . ALA A 1 597 ? 47.622 -7.918 3.406 1.00 36.47 597 ALA A O 1
ATOM 4356 N N . ASP A 1 598 ? 48.921 -6.136 3.745 1.00 24.30 598 ASP A N 1
ATOM 4357 C CA . ASP A 1 598 ? 50.148 -6.843 3.300 1.00 24.30 598 ASP A CA 1
ATOM 4358 C C . ASP A 1 598 ? 51.475 -6.297 3.886 1.00 24.30 598 ASP A C 1
ATOM 4360 O O . ASP A 1 598 ? 51.613 -5.119 4.204 1.00 24.30 598 ASP A O 1
ATOM 4364 N N . HIS A 1 599 ? 52.434 -7.214 4.056 1.00 30.61 599 HIS A N 1
ATOM 4365 C CA . HIS A 1 599 ? 53.581 -7.255 4.987 1.00 30.61 599 HIS A CA 1
ATOM 4366 C C . HIS A 1 599 ? 54.765 -6.244 4.876 1.00 30.61 599 HIS A C 1
ATOM 4368 O O . HIS A 1 599 ? 55.175 -5.841 3.796 1.00 30.61 599 HIS A O 1
ATOM 4374 N N . HIS A 1 600 ? 55.396 -6.029 6.054 1.00 31.36 600 HIS A N 1
ATOM 4375 C CA . HIS A 1 600 ? 56.833 -5.866 6.418 1.00 31.36 600 HIS A CA 1
ATOM 4376 C C . HIS A 1 600 ? 57.749 -4.741 5.833 1.00 31.36 600 HIS A C 1
ATOM 4378 O O . HIS A 1 600 ? 58.346 -4.909 4.778 1.00 31.36 600 HIS A O 1
ATOM 4384 N N . SER A 1 601 ? 58.057 -3.749 6.705 1.00 25.61 601 SER A N 1
ATOM 4385 C CA . SER A 1 601 ? 59.355 -3.034 6.954 1.00 25.61 601 SER A CA 1
ATOM 4386 C C . SER A 1 601 ? 60.009 -2.142 5.846 1.00 25.61 601 SER A C 1
ATOM 4388 O O . SER A 1 601 ? 59.598 -2.207 4.697 1.00 25.61 601 SER A O 1
ATOM 4390 N N . PRO A 1 602 ? 61.065 -1.322 6.119 1.00 34.81 602 PRO A N 1
ATOM 4391 C CA . PRO A 1 602 ? 61.097 -0.047 6.865 1.00 34.81 602 PRO A CA 1
ATOM 4392 C C . PRO A 1 602 ? 61.609 1.192 6.047 1.00 34.81 602 PRO A C 1
ATOM 4394 O O . PRO A 1 602 ? 62.356 1.055 5.085 1.00 34.81 602 PRO A O 1
ATOM 4397 N N . HIS A 1 603 ? 61.292 2.409 6.536 1.00 24.48 603 HIS A N 1
ATOM 4398 C CA . HIS A 1 603 ? 61.792 3.772 6.178 1.00 24.48 603 HIS A CA 1
ATOM 4399 C C . HIS A 1 603 ? 61.163 4.595 5.004 1.00 24.48 603 HIS A C 1
ATOM 4401 O O . HIS A 1 603 ? 60.553 4.031 4.103 1.00 24.48 603 HIS A O 1
ATOM 4407 N N . PRO A 1 604 ? 61.198 5.961 5.076 1.00 38.28 604 PRO A N 1
ATOM 4408 C CA . PRO A 1 604 ? 60.085 6.864 4.709 1.00 38.28 604 PRO A CA 1
ATOM 4409 C C . PRO A 1 604 ? 60.319 7.657 3.395 1.00 38.28 604 PRO A C 1
ATOM 4411 O O . PRO A 1 604 ? 61.434 7.640 2.877 1.00 38.28 604 PRO A O 1
ATOM 4414 N N . PRO A 1 605 ? 59.326 8.404 2.848 1.00 27.80 605 PRO A N 1
ATOM 4415 C CA . PRO A 1 605 ? 59.245 9.841 3.169 1.00 27.80 605 PRO A CA 1
ATOM 4416 C C . PRO A 1 605 ? 57.828 10.478 3.170 1.00 27.80 605 PRO A C 1
ATOM 4418 O O . PRO A 1 605 ? 56.819 9.900 2.779 1.00 27.80 605 PRO A O 1
ATOM 4421 N N . ARG A 1 606 ? 57.830 11.721 3.667 1.00 31.88 606 ARG A N 1
ATOM 4422 C CA . ARG A 1 606 ? 56.770 12.709 3.947 1.00 31.88 606 ARG A CA 1
ATOM 4423 C C . ARG A 1 606 ? 55.836 13.069 2.773 1.00 31.88 606 ARG A C 1
ATOM 4425 O O . ARG A 1 606 ? 56.328 13.206 1.659 1.00 31.88 606 ARG A O 1
ATOM 4432 N N . ARG A 1 607 ? 54.568 13.395 3.094 1.00 21.02 607 ARG A N 1
ATOM 4433 C CA . ARG A 1 607 ? 53.753 14.592 2.715 1.00 21.02 607 ARG A CA 1
ATOM 4434 C C . ARG A 1 607 ? 52.469 14.607 3.593 1.00 21.02 607 ARG A C 1
ATOM 4436 O O . ARG A 1 607 ? 52.008 13.530 3.961 1.00 21.02 607 ARG A O 1
ATOM 4443 N N . ARG A 1 608 ? 52.017 15.779 4.069 1.00 24.84 608 ARG A N 1
ATOM 4444 C CA . ARG A 1 608 ? 51.059 15.990 5.188 1.00 24.84 608 ARG A CA 1
ATOM 4445 C C . ARG A 1 608 ? 49.909 16.910 4.758 1.00 24.84 608 ARG A C 1
ATOM 4447 O O . ARG A 1 608 ? 50.095 18.118 4.739 1.00 24.84 608 ARG A O 1
ATOM 4454 N N . THR A 1 609 ? 48.720 16.361 4.522 1.00 23.94 609 THR A N 1
ATOM 4455 C CA . THR A 1 609 ? 47.518 17.143 4.192 1.00 23.94 609 THR A CA 1
ATOM 4456 C C . THR A 1 609 ? 46.922 17.763 5.460 1.00 23.94 609 THR A C 1
ATOM 4458 O O . THR A 1 609 ? 46.718 17.046 6.438 1.00 23.94 609 THR A O 1
ATOM 4461 N N . VAL A 1 610 ? 46.681 19.078 5.465 1.00 23.31 610 VAL A N 1
ATOM 4462 C CA . VAL A 1 610 ? 46.203 19.863 6.623 1.00 23.31 610 VAL A CA 1
ATOM 4463 C C . VAL A 1 610 ? 44.767 20.356 6.356 1.00 23.31 610 VAL A C 1
ATOM 4465 O O . VAL A 1 610 ? 44.468 20.809 5.256 1.00 23.31 610 VAL A O 1
ATOM 4468 N N . MET A 1 611 ? 43.873 20.218 7.343 1.00 29.62 611 MET A N 1
ATOM 4469 C CA . MET A 1 611 ? 42.485 20.742 7.358 1.00 29.62 611 MET A CA 1
ATOM 4470 C C . MET A 1 611 ? 42.447 22.106 8.073 1.00 29.62 611 MET A C 1
ATOM 4472 O O . MET A 1 611 ? 43.406 22.362 8.788 1.00 29.62 611 MET A O 1
ATOM 4476 N N . ASP A 1 612 ? 41.360 22.903 7.974 1.00 24.89 612 ASP A N 1
ATOM 4477 C CA . ASP A 1 612 ? 41.122 24.187 8.708 1.00 24.89 612 ASP A CA 1
ATOM 4478 C C . ASP A 1 612 ? 39.665 24.366 9.209 1.00 24.89 612 ASP A C 1
ATOM 4480 O O . ASP A 1 612 ? 38.746 23.903 8.546 1.00 24.89 612 ASP A O 1
ATOM 4484 N N . PHE A 1 613 ? 39.421 25.063 10.342 1.00 33.03 613 PHE A N 1
ATOM 4485 C CA . PHE A 1 613 ? 38.095 25.220 11.000 1.00 33.03 613 PHE A CA 1
ATOM 4486 C C . PHE A 1 613 ? 37.690 26.654 11.405 1.00 33.03 613 PHE A C 1
ATOM 4488 O O . PHE A 1 613 ? 38.499 27.360 11.999 1.00 33.03 613 PHE A O 1
ATOM 4495 N N . TYR A 1 614 ? 36.406 27.043 11.219 1.00 26.66 614 TYR A N 1
ATOM 4496 C CA . TYR A 1 614 ? 35.820 28.306 11.731 1.00 26.66 614 TYR A CA 1
ATOM 4497 C C . TYR A 1 614 ? 34.375 28.197 12.265 1.00 26.66 614 TYR A C 1
ATOM 4499 O O . TYR A 1 614 ? 33.563 27.414 11.778 1.00 26.66 614 TYR A O 1
ATOM 4507 N N . PHE A 1 615 ? 34.048 29.063 13.237 1.00 25.08 615 PHE A N 1
ATOM 4508 C CA . PHE A 1 615 ? 32.734 29.219 13.883 1.00 25.08 615 PHE A CA 1
ATOM 4509 C C . PHE A 1 615 ? 31.822 30.199 13.115 1.00 25.08 615 PHE A C 1
ATOM 4511 O O . PHE A 1 615 ? 32.246 31.310 12.794 1.00 25.08 615 PHE A O 1
ATOM 4518 N N . ALA A 1 616 ? 30.548 29.847 12.897 1.00 23.88 616 ALA A N 1
ATOM 4519 C CA . ALA A 1 616 ? 29.515 30.781 12.434 1.00 23.88 616 ALA A CA 1
ATOM 4520 C C . ALA A 1 616 ? 28.264 30.685 13.333 1.00 23.88 616 ALA A C 1
ATOM 4522 O O . ALA A 1 616 ? 27.638 29.625 13.391 1.00 23.88 616 ALA A O 1
ATOM 4523 N N . PRO A 1 617 ? 27.869 31.758 14.043 1.00 22.09 617 PRO A N 1
ATOM 4524 C CA . PRO A 1 617 ? 26.664 31.745 14.862 1.00 22.09 617 PRO A CA 1
ATOM 4525 C C . PRO A 1 617 ? 25.425 31.846 13.963 1.00 22.09 617 PRO A C 1
ATOM 4527 O O . PRO A 1 617 ? 25.161 32.892 13.374 1.00 22.09 617 PRO A O 1
ATOM 4530 N N . THR A 1 618 ? 24.630 30.780 13.872 1.00 28.28 618 THR A N 1
ATOM 4531 C CA . THR A 1 618 ? 23.256 30.862 13.353 1.00 28.28 618 THR A CA 1
ATOM 4532 C C . THR A 1 618 ? 22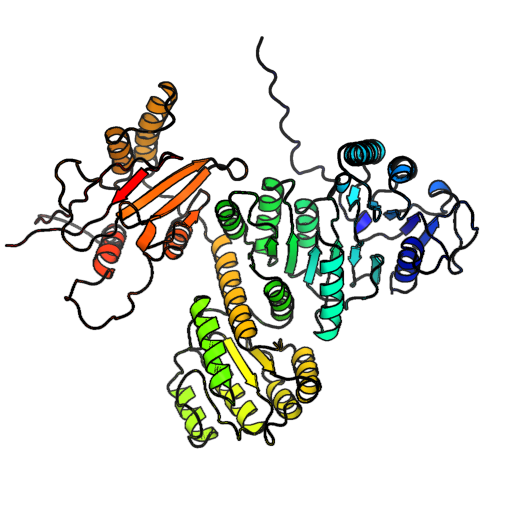.270 30.861 14.520 1.00 28.28 618 THR A C 1
ATOM 4534 O O . THR A 1 618 ? 22.485 30.216 15.543 1.00 28.28 618 THR A O 1
ATOM 4537 N N . ARG A 1 619 ? 21.196 31.652 14.400 1.00 24.91 619 ARG A N 1
ATOM 4538 C CA . ARG A 1 619 ? 20.280 32.047 15.494 1.00 24.91 619 ARG A CA 1
ATOM 4539 C C . ARG A 1 619 ? 19.456 30.918 16.135 1.00 24.91 619 ARG A C 1
ATOM 4541 O O . ARG A 1 619 ? 18.610 31.200 16.977 1.00 24.91 619 ARG A O 1
ATOM 4548 N N . SER A 1 620 ? 19.694 29.657 15.797 1.00 26.86 620 SER A N 1
ATOM 4549 C CA . SER A 1 620 ? 18.990 28.532 16.409 1.00 26.86 620 SER A CA 1
ATOM 4550 C C . SER A 1 620 ? 19.734 27.219 16.162 1.00 26.86 620 SER A C 1
ATOM 4552 O O . SER A 1 620 ? 19.683 26.700 15.051 1.00 26.86 620 SER A O 1
ATOM 4554 N N . ARG A 1 621 ? 20.301 26.659 17.242 1.00 29.31 621 ARG A N 1
ATOM 4555 C CA . ARG A 1 621 ? 20.956 25.338 17.398 1.00 29.31 621 ARG A CA 1
ATOM 4556 C C . ARG A 1 621 ? 22.473 25.300 17.146 1.00 29.31 621 ARG A C 1
ATOM 4558 O O . ARG A 1 621 ? 22.969 25.715 16.108 1.00 29.31 621 ARG A O 1
ATOM 4565 N N . ASN A 1 622 ? 23.182 24.745 18.133 1.00 26.77 622 ASN A N 1
ATOM 4566 C CA . ASN A 1 622 ? 24.616 24.458 18.107 1.00 26.77 622 ASN A CA 1
ATOM 4567 C C . ASN A 1 622 ? 24.901 23.366 17.061 1.00 26.77 622 ASN A C 1
ATOM 4569 O O . ASN A 1 622 ? 24.373 22.261 17.180 1.00 26.77 622 ASN A O 1
ATOM 4573 N N . ALA A 1 623 ? 25.725 23.663 16.058 1.00 28.36 623 ALA A N 1
ATOM 4574 C CA . ALA A 1 623 ? 26.200 22.703 15.063 1.00 28.36 623 ALA A CA 1
ATOM 4575 C C . ALA A 1 623 ? 27.734 22.669 15.072 1.00 28.36 623 ALA A C 1
ATOM 4577 O O . ALA A 1 623 ? 28.375 23.719 15.109 1.00 28.36 623 ALA A O 1
ATOM 4578 N N . LEU A 1 624 ? 28.309 21.466 15.034 1.00 31.98 624 LEU A N 1
ATOM 4579 C CA . LEU A 1 624 ? 29.742 21.238 14.860 1.00 31.98 624 LEU A CA 1
ATOM 4580 C C . LEU A 1 624 ? 30.026 21.070 13.351 1.00 31.98 624 LEU A C 1
ATOM 4582 O O . LEU A 1 624 ? 29.366 20.273 12.684 1.00 31.98 624 LEU A O 1
ATOM 4586 N N . ILE A 1 625 ? 30.956 21.846 12.793 1.00 33.09 625 ILE A N 1
ATOM 4587 C CA . ILE A 1 625 ? 31.288 21.864 11.354 1.00 33.09 625 ILE A CA 1
ATOM 4588 C C . ILE A 1 625 ? 32.710 21.295 11.180 1.00 33.09 625 ILE A C 1
ATOM 4590 O O . ILE A 1 625 ? 33.584 21.690 11.943 1.00 33.09 625 ILE A O 1
ATOM 4594 N N . ALA A 1 626 ? 32.919 20.371 10.224 1.00 33.00 626 ALA A N 1
ATOM 4595 C CA . ALA A 1 626 ? 34.107 19.522 9.975 1.00 33.00 626 ALA A CA 1
ATOM 4596 C C . ALA A 1 626 ? 34.723 19.696 8.526 1.00 33.00 626 ALA A C 1
ATOM 4598 O O . ALA A 1 626 ? 34.206 19.091 7.606 1.00 33.00 626 ALA A O 1
ATOM 4599 N N . THR A 1 627 ? 35.817 20.426 8.226 1.00 33.38 627 THR A N 1
ATOM 4600 C CA . THR A 1 627 ? 36.244 20.830 6.864 1.00 33.38 627 THR A CA 1
ATOM 4601 C C . THR A 1 627 ? 37.460 20.065 6.333 1.00 33.38 627 THR A C 1
ATOM 4603 O O . THR A 1 627 ? 38.514 20.115 6.955 1.00 33.38 627 THR A O 1
ATOM 4606 N N . LEU A 1 628 ? 37.358 19.411 5.161 1.00 28.47 628 LEU A N 1
ATOM 4607 C CA . LEU A 1 628 ? 38.451 18.674 4.489 1.00 28.47 628 LEU A CA 1
ATOM 4608 C C . LEU A 1 628 ? 39.076 19.490 3.342 1.00 28.47 628 LEU A C 1
ATOM 4610 O O . LEU A 1 628 ? 38.342 19.877 2.436 1.00 28.47 628 LEU A O 1
ATOM 4614 N N . SER A 1 629 ? 40.409 19.671 3.309 1.00 28.11 629 SER A N 1
ATOM 4615 C CA . SER A 1 629 ? 41.140 20.286 2.175 1.00 28.11 629 SER A CA 1
ATOM 4616 C C . SER A 1 629 ? 42.393 19.481 1.760 1.00 28.11 629 SER A C 1
ATOM 4618 O O . SER A 1 629 ? 42.960 18.817 2.625 1.00 28.11 629 SER A O 1
ATOM 4620 N N . PRO A 1 630 ? 42.825 19.473 0.475 1.00 25.56 630 PRO A N 1
ATOM 4621 C CA . PRO A 1 630 ? 43.999 18.736 -0.013 1.00 25.56 630 PRO A CA 1
ATOM 4622 C C . PRO A 1 630 ? 45.337 19.475 0.199 1.00 25.56 630 PRO A C 1
ATOM 4624 O O . PRO A 1 630 ? 45.397 20.694 0.296 1.00 25.56 630 PRO A O 1
ATOM 4627 N N . ASP A 1 631 ? 46.424 18.700 0.225 1.00 27.94 631 ASP A N 1
ATOM 4628 C CA . ASP A 1 631 ? 47.790 19.084 0.610 1.00 27.94 631 ASP A CA 1
ATOM 4629 C C . ASP A 1 631 ? 48.479 20.093 -0.329 1.00 27.94 631 ASP A C 1
ATOM 4631 O O . ASP A 1 631 ? 48.622 19.840 -1.529 1.00 27.94 631 ASP A O 1
ATOM 4635 N N . SER A 1 632 ? 49.023 21.177 0.230 1.00 35.66 632 SER A N 1
ATOM 4636 C CA . SER A 1 632 ? 49.931 22.103 -0.452 1.00 35.66 632 SER A CA 1
ATOM 4637 C C . SER A 1 632 ? 51.392 21.724 -0.181 1.00 35.66 632 SER A C 1
ATOM 4639 O O . SER A 1 632 ? 51.973 22.100 0.839 1.00 35.66 632 SER A O 1
ATOM 4641 N N . SER A 1 633 ? 52.028 21.001 -1.108 1.00 24.25 633 SER A N 1
ATOM 4642 C CA . SER A 1 633 ? 53.492 20.870 -1.116 1.00 24.25 633 SER A CA 1
ATOM 4643 C C . SER A 1 633 ? 54.089 20.619 -2.507 1.00 24.25 633 SER A C 1
ATOM 4645 O O . SER A 1 633 ? 54.501 19.514 -2.845 1.00 24.25 633 SER A O 1
ATOM 4647 N N . SER A 1 634 ? 54.233 21.677 -3.299 1.00 23.42 634 SER A N 1
ATOM 4648 C CA . SER A 1 634 ? 55.460 21.954 -4.065 1.00 23.42 634 SER A CA 1
ATOM 4649 C C . SER A 1 634 ? 55.432 23.396 -4.564 1.00 23.42 634 SER A C 1
ATOM 4651 O O . SER A 1 634 ? 54.360 23.897 -4.888 1.00 23.42 634 SER A O 1
ATOM 4653 N N . MET A 1 635 ? 56.614 24.020 -4.580 1.00 28.55 635 MET A N 1
ATOM 4654 C CA . MET A 1 635 ? 56.913 25.266 -5.295 1.00 28.55 635 MET A CA 1
ATOM 4655 C C . MET A 1 635 ? 56.341 25.299 -6.710 1.00 28.55 635 MET A C 1
ATOM 4657 O O . MET A 1 635 ? 56.255 24.206 -7.324 1.00 28.55 635 MET A O 1
#

Foldseek 3Di:
DDDDDDDDDDDDDPQDACCLQQPNQEEEQAPQAQDPPAFNVLLQCQQVVWLQNHHYEYADLPDCDHPNHGHHPAPLRDPDQRQEYEHRDELVCQLVNLLSCVVSVHAEYEAQYDDACVVPDVRPVSLVSNVVSNVNHAYAANNFQGKDAQVNRDDSGSAPADFHAAAEEEEECDRVLLSVLSVVCVLLVQHHRMYHHRYPVSDDFQLSVLQNLLPDPRHQEYEYEEADHPALVSNLVSLLVSLLRYAAEYEYPDCPPFDNQLVVQSCLQSLYQYDHDPLLSSLLSQDVRQWAFFPAQEEAEEEQDVVLQVLLQVLSVVLPGHHFDFDPVLLVQLCVLLVVCFDSGGNTHSHNLDALVNLLSNLVSVLPTPSHREYEYEYDDDPRHQLLSSLVSNLVVSYDVRYHYEYEYADPPSNSNSSSSSSVSRHRYHNGSSSRSVNSSSSNVSVVSNVVSPDDFDDDPPCPQLVVQLVVLVVVCVVVVHPDDDPVSVQSNCVSVVNHAFDDDDDDPDDDWWWKFWDWDQGPNQGIKIKIETFDPCCVPQDDIHIHRDPAGPVNVVVSVVRGSVPDDDDPDPDDDDDPDPVVVVVVVVCVVVVVPDDDDDDDDDDDFHWYDDDDDDPDDDTGIGIGDGGDDDD

Nearest PDB structures (foldseek):
  8wzu-assembly1_B  TM=8.569E-01  e=8.850E-46  Nitrosopumilus maritimus SCM1
  8wzu-assembly1_A  TM=8.476E-01  e=6.743E-46  Nitrosopumilus maritimus SCM1
  2csu-assembly1_A  TM=9.129E-01  e=4.273E-42  Pyrococcus horikoshii OT3
  4yaj-assembly1_C  TM=9.277E-01  e=8.976E-41  Candidatus Korarchaeum cryptofilum OPF8
  4yb8-assembly1_A  TM=9.304E-01  e=5.399E-40  Candidatus Korarchaeum cryptofilum OPF8

pLDDT: mean 80.19, std 22.84, range [21.02, 98.69]

Radius of gyration: 30.04 Å; Cα contacts (8 Å, |Δi|>4): 1245; chains: 1; bounding box: 99×51×90 Å

Solvent-accessible surface area (backbone atoms only — not comparable to full-atom values): 34446 Å² total; per-residue (Å²): 136,83,83,80,77,78,79,76,79,80,74,92,84,77,75,79,73,66,51,32,63,72,66,46,57,20,38,31,33,37,42,33,40,76,56,84,93,38,60,19,27,38,26,52,51,36,36,72,71,37,71,32,85,48,51,76,39,38,23,24,76,87,39,70,51,41,91,88,40,69,26,25,61,44,77,79,66,48,94,62,82,42,24,19,42,38,36,43,47,66,46,91,54,44,31,62,53,36,32,54,38,33,74,59,63,26,45,15,36,37,30,39,35,60,67,35,54,94,69,38,72,71,11,41,49,48,52,52,45,32,57,69,31,20,70,86,33,44,37,41,5,42,40,13,46,32,39,33,25,37,82,59,23,39,30,57,22,59,64,84,64,77,53,45,60,38,34,34,26,40,38,17,42,47,43,68,61,44,51,53,50,42,47,52,23,56,77,63,68,41,31,27,27,30,38,38,26,34,26,70,39,74,64,46,44,70,30,56,54,38,48,55,44,58,70,34,86,56,36,54,32,38,41,35,41,37,70,77,67,95,54,58,66,53,32,44,53,29,41,36,63,28,28,78,80,26,54,33,40,35,37,68,49,74,68,86,80,62,66,53,58,58,51,53,25,48,30,48,66,21,27,33,37,76,43,93,48,71,68,51,56,53,44,47,57,42,40,71,78,38,38,52,60,33,80,48,54,22,37,36,39,37,20,34,43,63,68,60,38,51,48,18,49,53,35,20,47,75,62,69,29,41,73,23,66,76,43,72,66,48,52,50,53,46,39,68,75,48,71,61,54,51,63,90,50,71,53,33,26,45,37,72,76,30,34,28,66,56,50,27,51,51,51,57,53,59,72,67,35,85,54,36,21,27,40,39,42,39,42,66,78,43,98,59,26,51,48,40,58,25,27,64,57,37,35,83,62,26,74,46,96,57,28,25,42,40,33,15,54,40,70,58,78,78,34,45,63,14,47,54,50,23,36,73,50,28,20,40,71,25,69,44,42,38,59,44,28,40,41,53,34,50,42,29,52,39,50,52,29,45,55,60,61,72,59,73,66,76,82,67,94,70,48,72,66,32,49,51,57,33,48,51,57,54,47,54,36,48,76,70,72,42,95,68,76,55,75,65,57,47,42,53,42,35,45,47,70,73,43,87,69,41,76,74,76,83,96,74,95,74,69,92,46,60,38,26,22,55,40,78,48,74,42,95,84,79,36,60,33,40,37,39,28,57,13,75,94,48,36,86,78,66,50,40,74,25,50,40,54,69,86,67,33,74,66,57,48,48,54,38,46,58,65,14,72,83,59,60,84,79,77,87,71,83,89,73,80,96,68,83,65,69,65,52,65,51,44,47,58,46,38,69,68,48,64,82,72,74,86,85,90,88,90,88,86,90,86,78,66,58,36,58,66,86,90,78,94,62,100,74,75,95,74,53,65,46,38,47,40,63,58,89,83,77,135

Mean predicted aligned error: 12.21 Å